Protein AF-A0A6P1RDS0-F1 (afdb_monomer)

Foldseek 3Di:
DDDDDDDDDDDDPPPVVVVVVVVVVVVVCVVDPDPLVLLVVLLVVLCCLFDDVPDDNPPQDDLLNLLCQLQVVLPHDPVLSVQEAEDDDDDLAQAQFPLLSLQQSLLSLLLSLQQVLCCVAPVDGWHKYFYSNLSVCQLAFLQLKDFVNHRDDDDDQQQAAWEAALVRWIKGFRCSDPLQLVLLCVLLVFDSHNVSSNVSRSHDDQVVSCVSSQVSVHAMATFDALSRLSSDQLVSFLVPDDQKDKDFQWFFAADAQDDDDFSAFLAEEEFAEADFQRLLLLLSSLLRHYAYEYEDAPPDDHDVSNLQFSLFSYHFAYAHLVDPVSLVLVLVQLQRHQEYEYEAFPCPVVVSQDDLNSSCVSHPLHEYEYEYARWCDDPCSRTDHALQNLCRRNRNQVVRCVLVVHDGGDDDPGSSLSNSSSSSRNSSSSSSSVCCNPPNGYMYMYHHSNSSVVVSVSSRTDRCSSVNDRDDNVNCQVPFWDWDQAQSHIMITGDSRIQIRRRGGDGPHHRHPHRPDPSDTDDRD

pLDDT: mean 89.24, std 18.58, range [24.59, 98.94]

Radius of gyration: 24.15 Å; Cα contacts (8 Å, |Δi|>4): 1094; chains: 1; bounding box: 81×71×61 Å

Mean predicted aligned error: 7.4 Å

Secondary structure (DSSP, 8-state):
------------TTHHHHHHHHHHHHHHHHH----HHHHHHHHHHHHHHH---SS-PPPPPPHHHHHHHHHHHTT--GGGGGGEEEE--S-SSS-SB-HHHHHHHHHHHHHHHHHHHHHHHHS----EEEEHHHHHHHTTHHHH-EETTBPPPP---TT-EEEE-TTS-EEEE--SSHHHHHHHHHHHTS-S-HHHHHHHHTTS-HHHHHHHHHHTT--EEE---HHHHHTSHHHHHHHTS-SSEEEEEE--PPPPPPS-SSTTTT-EEEE---TTHHHHHHHHHHHTT-EEEEEE-TTS---HHHHHHH-TTEEEEE--TTSHHHHHHHHHHHTT-SEEEE-SPTTTTGGGT--HHHHHHHSTTPEEEEEESS-SSSTTTT----HHHHHHHTTHHHHHHHHTT-SS----SS-HHHHHHHHHHHHHHHHHHHHHHHH-SEEEEEEEHHHHHHHHHHT-B-TTGGGSPP--HHHHHHHTEEEEEEBTEEEEEEPPSEEESSS----SS----TT-S-SSPPPP-

Nearest PDB structures (foldseek):
  5yiy-assembly1_B  TM=8.674E-01  e=2.276E-13  Mycobacterium tuberculosis H37Rv
  5yit-assembly3_E-2  TM=8.617E-01  e=8.131E-13  Mycobacterium tuberculosis H37Rv
  1pt8-assembly1_B  TM=8.629E-01  e=3.625E-12  unclassified
  4ed9-assembly1_A-2  TM=7.472E-01  e=1.633E-13  Brucella suis 1330
  4hl6-assembly3_E  TM=7.281E-01  e=6.165E-13  Escherichia coli K-12

Solvent-accessible surface area (backbone atoms only — not comparable to full-atom values): 27477 Å² total; per-residue (Å²): 134,91,85,89,87,84,91,84,86,89,89,73,84,71,55,63,62,52,52,53,50,52,50,49,52,57,53,49,57,67,74,58,75,70,59,66,66,57,40,51,47,52,42,50,51,59,44,49,74,74,54,62,93,69,92,62,78,76,76,74,70,48,64,65,57,51,31,50,53,58,38,45,68,70,71,45,66,73,77,64,55,80,38,54,48,79,41,78,68,86,75,60,42,40,29,45,51,54,60,34,52,46,32,26,28,25,42,41,43,26,40,45,39,40,38,50,40,32,26,75,71,71,69,48,80,54,41,32,35,27,42,26,64,49,20,41,46,48,42,41,30,80,79,60,30,22,52,69,86,34,68,66,78,89,81,69,36,77,56,41,45,78,40,59,21,50,71,79,40,40,32,37,38,55,22,75,45,67,70,25,34,51,23,42,26,61,72,57,71,41,62,85,39,52,67,50,47,41,62,42,32,46,77,30,47,37,65,61,45,29,53,52,23,43,76,58,61,15,46,48,23,35,56,24,47,44,70,62,28,45,70,34,68,41,42,43,39,41,70,77,50,65,70,57,44,81,42,81,64,39,79,31,70,51,49,76,81,61,64,62,91,36,51,32,21,48,37,30,31,43,32,52,35,63,72,53,21,46,29,43,14,48,24,54,42,9,27,37,38,20,51,25,40,38,46,40,44,82,85,56,87,78,62,66,62,47,47,51,71,36,22,38,19,33,45,25,15,58,45,46,63,90,42,70,66,27,40,50,51,51,56,58,56,48,52,71,37,45,33,41,36,36,49,61,52,70,59,60,48,37,78,68,65,55,29,71,57,46,44,25,69,66,19,60,40,23,31,33,39,40,39,38,36,46,28,91,42,47,91,42,28,67,45,84,64,49,46,74,39,46,36,24,32,56,9,50,12,41,53,39,8,56,75,69,75,46,94,57,74,28,80,68,85,42,56,47,34,26,41,32,40,4,26,46,48,34,20,42,50,45,48,45,46,54,46,19,41,74,74,16,22,7,30,40,29,41,39,19,34,42,40,40,43,54,51,51,58,72,64,40,68,39,88,71,17,59,75,37,66,68,77,52,60,67,69,43,55,78,75,41,49,44,78,45,70,34,72,87,43,46,35,34,36,54,48,84,41,45,44,34,76,78,60,56,61,47,68,87,35,47,21,51,55,85,48,76,36,74,89,66,80,75,80,77,93

Structure (mmCIF, N/CA/C/O backbone):
data_AF-A0A6P1RDS0-F1
#
_entry.id   AF-A0A6P1RDS0-F1
#
loop_
_atom_site.group_PDB
_atom_site.id
_atom_site.type_symbol
_atom_site.label_atom_id
_atom_site.label_alt_id
_atom_site.label_comp_id
_atom_site.label_asym_id
_atom_site.label_entity_id
_atom_site.label_seq_id
_atom_site.pdbx_PDB_ins_code
_atom_site.Cartn_x
_atom_site.Cartn_y
_atom_site.Cartn_z
_atom_site.occupancy
_atom_site.B_iso_or_equiv
_atom_site.auth_seq_id
_atom_site.auth_comp_id
_atom_site.auth_asym_id
_atom_site.auth_atom_id
_atom_site.pdbx_PDB_model_num
ATOM 1 N N . MET A 1 1 ? 56.826 -44.891 -23.704 1.00 29.22 1 MET A N 1
ATOM 2 C CA . MET A 1 1 ? 56.313 -45.509 -24.946 1.00 29.22 1 MET A CA 1
ATOM 3 C C . MET A 1 1 ? 54.809 -45.711 -24.794 1.00 29.22 1 MET A C 1
ATOM 5 O O . MET A 1 1 ? 54.441 -46.373 -23.837 1.00 29.22 1 MET A O 1
ATOM 9 N N . ALA A 1 2 ? 54.023 -45.146 -25.728 1.00 27.31 2 ALA A N 1
ATOM 10 C CA . ALA A 1 2 ? 52.585 -45.358 -26.018 1.00 27.31 2 ALA A CA 1
ATOM 11 C C . ALA A 1 2 ? 51.537 -44.971 -24.941 1.00 27.31 2 ALA A C 1
ATOM 13 O O . ALA A 1 2 ? 51.786 -45.144 -23.760 1.00 27.31 2 ALA A O 1
ATOM 14 N N . ALA A 1 3 ? 50.310 -44.518 -25.233 1.00 24.89 3 ALA A N 1
ATOM 15 C CA . ALA A 1 3 ? 49.641 -43.890 -26.386 1.00 24.89 3 ALA A CA 1
ATOM 16 C C . ALA A 1 3 ? 48.224 -43.453 -25.912 1.00 24.89 3 ALA A C 1
ATOM 18 O O . ALA A 1 3 ? 47.730 -43.919 -24.889 1.00 24.89 3 ALA A O 1
ATOM 19 N N . VAL A 1 4 ? 47.599 -42.546 -26.662 1.00 28.17 4 VAL A N 1
ATOM 20 C CA . VAL A 1 4 ? 46.287 -41.884 -26.475 1.00 28.17 4 VAL A CA 1
ATOM 21 C C . VAL A 1 4 ? 45.112 -42.760 -26.967 1.00 28.17 4 VAL A C 1
ATOM 23 O O . VAL A 1 4 ? 45.299 -43.414 -27.986 1.00 28.17 4 VAL A O 1
ATOM 26 N N . ALA A 1 5 ? 43.912 -42.700 -26.341 1.00 25.41 5 ALA A N 1
ATOM 27 C CA . ALA A 1 5 ? 42.588 -42.649 -27.023 1.00 25.41 5 ALA A CA 1
ATOM 28 C C . ALA A 1 5 ? 41.342 -42.519 -26.088 1.00 25.41 5 ALA A C 1
ATOM 30 O O . ALA A 1 5 ? 41.081 -43.342 -25.219 1.00 25.41 5 ALA A O 1
ATOM 31 N N . MET A 1 6 ? 40.591 -41.444 -26.363 1.00 24.70 6 MET A N 1
ATOM 32 C CA . MET A 1 6 ? 39.169 -41.047 -26.215 1.00 24.70 6 MET A CA 1
ATOM 33 C C . MET A 1 6 ? 38.005 -42.033 -25.868 1.00 24.70 6 MET A C 1
ATOM 35 O O . MET A 1 6 ? 37.802 -43.028 -26.546 1.00 24.70 6 MET A O 1
ATOM 39 N N . ASN A 1 7 ? 37.145 -41.567 -24.932 1.00 24.59 7 ASN A N 1
ATOM 40 C CA . ASN A 1 7 ? 35.679 -41.268 -24.994 1.00 24.59 7 ASN A CA 1
ATOM 41 C C . ASN A 1 7 ? 34.588 -42.357 -25.259 1.00 24.59 7 ASN A C 1
ATOM 43 O O . ASN A 1 7 ? 34.617 -42.984 -26.306 1.00 24.59 7 ASN A O 1
ATOM 47 N N . THR A 1 8 ? 33.549 -42.458 -24.386 1.00 26.89 8 THR A N 1
ATOM 48 C CA . THR A 1 8 ? 32.110 -42.089 -24.635 1.00 26.89 8 THR A CA 1
ATOM 49 C C . THR A 1 8 ? 31.145 -42.348 -23.437 1.00 26.89 8 THR A C 1
ATOM 51 O O . THR A 1 8 ? 31.032 -43.476 -22.976 1.00 26.89 8 THR A O 1
ATOM 54 N N . ALA A 1 9 ? 30.403 -41.287 -23.047 1.00 26.52 9 ALA A N 1
ATOM 55 C CA . ALA A 1 9 ? 29.021 -41.135 -22.502 1.00 26.52 9 ALA A CA 1
ATOM 56 C C . ALA A 1 9 ? 28.502 -41.848 -21.212 1.00 26.52 9 ALA A C 1
ATOM 58 O O . ALA A 1 9 ? 28.672 -43.047 -21.021 1.00 26.52 9 ALA A O 1
ATOM 59 N N . PRO A 1 10 ? 27.687 -41.124 -20.397 1.00 27.28 10 PRO A N 1
ATOM 60 C CA . PRO A 1 10 ? 26.240 -41.387 -20.438 1.00 27.28 10 PRO A CA 1
ATOM 61 C C . PRO A 1 10 ? 25.368 -40.113 -20.462 1.00 27.28 10 PRO A C 1
ATOM 63 O O . PRO A 1 10 ? 25.464 -39.242 -19.599 1.00 27.28 10 PRO A O 1
ATOM 66 N N . ALA A 1 11 ? 24.434 -40.053 -21.414 1.00 34.28 11 ALA A N 1
ATOM 67 C CA . ALA A 1 11 ? 23.405 -39.021 -21.533 1.00 34.28 11 ALA A CA 1
ATOM 68 C C . ALA A 1 11 ? 22.013 -39.672 -21.564 1.00 34.28 11 ALA A C 1
ATOM 70 O O . ALA A 1 11 ? 21.509 -39.953 -22.641 1.00 34.28 11 ALA A O 1
ATOM 71 N N . VAL A 1 12 ? 21.387 -39.945 -20.406 1.00 32.25 12 VAL A N 1
ATOM 72 C CA . VAL A 1 12 ? 19.961 -40.376 -20.361 1.00 32.25 12 VAL A CA 1
ATOM 73 C C . VAL A 1 12 ? 19.166 -39.852 -19.143 1.00 32.25 12 VAL A C 1
ATOM 75 O O . VAL A 1 12 ? 17.943 -39.933 -19.131 1.00 32.25 12 VAL A O 1
ATOM 78 N N . ARG A 1 13 ? 19.766 -39.218 -18.123 1.00 34.84 13 ARG A N 1
ATOM 79 C CA . ARG A 1 13 ? 19.000 -38.801 -16.918 1.00 34.84 13 ARG A CA 1
ATOM 80 C C . ARG A 1 13 ? 18.294 -37.434 -16.988 1.00 34.84 13 ARG A C 1
ATOM 82 O O . ARG A 1 13 ? 17.488 -37.143 -16.114 1.00 34.84 13 ARG A O 1
ATOM 89 N N . GLY A 1 14 ? 18.521 -36.625 -18.027 1.00 32.41 14 GLY A N 1
ATOM 90 C CA . GLY A 1 14 ? 17.884 -35.302 -18.182 1.00 32.41 14 GLY A CA 1
ATOM 91 C C . GLY A 1 14 ? 16.494 -35.302 -18.841 1.00 32.41 14 GLY A C 1
ATOM 92 O O . GLY A 1 14 ? 15.766 -34.321 -18.734 1.00 32.41 14 GLY A O 1
ATOM 93 N N . SER A 1 15 ? 16.100 -36.391 -19.511 1.00 37.31 15 SER A N 1
ATOM 94 C CA . SER A 1 15 ? 14.907 -36.399 -20.378 1.00 37.31 15 SER A CA 1
ATOM 95 C C . SER A 1 15 ? 13.593 -36.658 -19.622 1.00 37.31 15 SER A C 1
ATOM 97 O O . SER A 1 15 ? 12.582 -36.025 -19.914 1.00 37.31 15 SER A O 1
ATOM 99 N N . MET A 1 16 ? 13.593 -37.501 -18.582 1.00 33.91 16 MET A N 1
ATOM 100 C CA . MET A 1 16 ? 12.356 -37.824 -17.847 1.00 33.91 16 MET A CA 1
ATOM 101 C C . MET A 1 16 ? 11.816 -36.657 -17.004 1.00 33.91 16 MET A C 1
ATOM 103 O O . MET A 1 16 ? 10.602 -36.495 -16.906 1.00 33.91 16 MET A O 1
ATOM 107 N N . ALA A 1 17 ? 12.688 -35.802 -16.454 1.00 40.38 17 ALA A N 1
ATOM 108 C CA . ALA A 1 17 ? 12.267 -34.609 -15.712 1.00 40.38 17 ALA A CA 1
ATOM 109 C C . ALA A 1 17 ? 11.650 -33.542 -16.637 1.00 40.38 17 ALA A C 1
ATOM 111 O O . ALA A 1 17 ? 10.649 -32.923 -16.283 1.00 40.38 17 ALA A O 1
ATOM 112 N N . ALA A 1 18 ? 12.188 -33.383 -17.852 1.00 35.09 18 ALA A N 1
ATOM 113 C CA . ALA A 1 18 ? 11.645 -32.476 -18.863 1.00 35.09 18 ALA A CA 1
ATOM 114 C C . ALA A 1 18 ? 10.289 -32.957 -19.413 1.00 35.09 18 ALA A C 1
ATOM 116 O O . ALA A 1 18 ? 9.382 -32.152 -19.616 1.00 35.09 18 ALA A O 1
ATOM 117 N N . ILE A 1 19 ? 10.113 -34.272 -19.592 1.00 38.56 19 ILE A N 1
ATOM 118 C CA . ILE A 1 19 ? 8.848 -34.868 -20.055 1.00 38.56 19 ILE A CA 1
ATOM 119 C C . ILE A 1 19 ? 7.766 -34.790 -18.966 1.00 38.56 19 ILE A C 1
ATOM 121 O O . ILE A 1 19 ? 6.620 -34.453 -19.265 1.00 38.56 19 ILE A O 1
ATOM 125 N N . ALA A 1 20 ? 8.119 -35.016 -17.695 1.00 37.34 20 ALA A N 1
ATOM 126 C CA . ALA A 1 20 ? 7.196 -34.833 -16.573 1.00 37.34 20 ALA A CA 1
ATOM 127 C C . ALA A 1 20 ? 6.763 -33.361 -16.414 1.00 37.34 20 ALA A C 1
ATOM 129 O O . ALA A 1 20 ? 5.595 -33.088 -16.139 1.00 37.34 20 ALA A O 1
ATOM 130 N N . PHE A 1 21 ? 7.672 -32.412 -16.666 1.00 40.91 21 PHE A N 1
ATOM 131 C CA . PHE A 1 21 ? 7.398 -30.973 -16.630 1.00 40.91 21 PHE A CA 1
ATOM 132 C C . PHE A 1 21 ? 6.507 -30.506 -17.796 1.00 40.91 21 PHE A C 1
ATOM 134 O O . PHE A 1 21 ? 5.537 -29.784 -17.578 1.00 40.91 21 PHE A O 1
ATOM 141 N N . LEU A 1 22 ? 6.751 -30.987 -19.021 1.00 33.06 22 LEU A N 1
ATOM 142 C CA . LEU A 1 22 ? 5.896 -30.712 -20.186 1.00 33.06 22 LEU A CA 1
ATOM 143 C C . LEU A 1 22 ? 4.495 -31.325 -20.039 1.00 33.06 22 LEU A C 1
ATOM 145 O O . LEU A 1 22 ? 3.503 -30.687 -20.387 1.00 33.06 22 LEU A O 1
ATOM 149 N N . SER A 1 23 ? 4.395 -32.524 -19.458 1.00 28.67 23 SER A N 1
ATOM 150 C CA . SER A 1 23 ? 3.110 -33.164 -19.156 1.00 28.67 23 SER A CA 1
ATOM 151 C C . SER A 1 23 ? 2.331 -32.402 -18.074 1.00 28.67 23 SER A C 1
ATOM 153 O O . SER A 1 23 ? 1.120 -32.212 -18.198 1.00 28.67 23 SER A O 1
ATOM 155 N N . ALA A 1 24 ? 3.015 -31.858 -17.058 1.00 35.81 24 ALA A N 1
ATOM 156 C CA . ALA A 1 24 ? 2.405 -30.989 -16.051 1.00 35.81 24 ALA A CA 1
ATOM 157 C C . ALA A 1 24 ? 1.914 -29.654 -16.644 1.00 35.81 24 ALA A C 1
ATOM 159 O O . ALA A 1 24 ? 0.808 -29.227 -16.320 1.00 35.81 24 ALA A O 1
ATOM 160 N N . ILE A 1 25 ? 2.662 -29.044 -17.575 1.00 35.84 25 ILE A N 1
ATOM 161 C CA . ILE A 1 25 ? 2.242 -27.836 -18.311 1.00 35.84 25 ILE A CA 1
ATOM 162 C C . ILE A 1 25 ? 1.009 -28.118 -19.181 1.00 35.84 25 ILE A C 1
ATOM 164 O O . ILE A 1 25 ? 0.045 -27.354 -19.146 1.00 35.84 25 ILE A O 1
ATOM 168 N N . MET A 1 26 ? 0.985 -29.235 -19.917 1.00 28.61 26 MET A N 1
ATOM 169 C CA . MET A 1 26 ? -0.166 -29.608 -20.752 1.00 28.61 26 MET A CA 1
ATOM 170 C C . MET A 1 26 ? -1.404 -29.981 -19.921 1.00 28.61 26 MET A C 1
ATOM 172 O O . MET A 1 26 ? -2.530 -29.678 -20.314 1.00 28.61 26 MET A O 1
ATOM 176 N N . THR A 1 27 ? -1.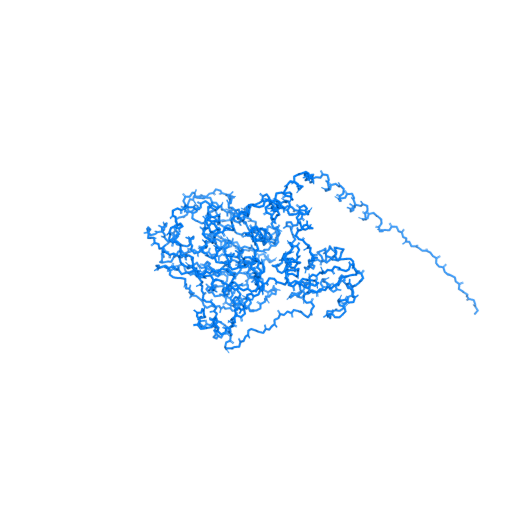217 -30.595 -18.749 1.00 30.31 27 THR A N 1
ATOM 177 C CA . THR A 1 27 ? -2.320 -30.953 -17.840 1.00 30.31 27 THR A CA 1
ATOM 178 C C . THR A 1 27 ? -2.848 -29.731 -17.075 1.00 30.31 27 THR A C 1
ATOM 180 O O . THR A 1 27 ? -4.052 -29.625 -16.846 1.00 30.31 27 THR A O 1
ATOM 183 N N . TRP A 1 28 ? -1.982 -28.766 -16.743 1.00 31.27 28 TRP A N 1
ATOM 184 C CA . TRP A 1 28 ? -2.364 -27.472 -16.162 1.00 31.27 28 TRP A CA 1
ATOM 185 C C . TRP A 1 28 ? -3.098 -26.583 -17.179 1.00 31.27 28 TRP A C 1
ATOM 187 O O . TRP A 1 28 ? -4.159 -26.046 -16.865 1.00 31.27 28 TRP A O 1
ATOM 197 N N . SER A 1 29 ? -2.629 -26.546 -18.432 1.00 29.67 29 SER A N 1
ATOM 198 C CA . SER A 1 29 ? -3.303 -25.870 -19.553 1.00 29.67 29 SER A CA 1
ATOM 199 C C . SER A 1 29 ? -4.724 -26.400 -19.813 1.00 29.67 29 SER A C 1
ATOM 201 O O . SER A 1 29 ? -5.590 -25.638 -20.235 1.00 29.67 29 SER A O 1
ATOM 203 N N . ARG A 1 30 ? -5.010 -27.673 -19.495 1.00 30.30 30 ARG A N 1
ATOM 204 C CA . ARG A 1 30 ? -6.369 -28.244 -19.582 1.00 30.30 30 ARG A CA 1
ATOM 205 C C . ARG A 1 30 ? -7.264 -27.947 -18.373 1.00 30.30 30 ARG A C 1
ATOM 207 O O . ARG A 1 30 ? -8.478 -28.013 -18.520 1.00 30.30 30 ARG A O 1
ATOM 214 N N . LYS A 1 31 ? -6.709 -27.637 -17.193 1.00 31.23 31 LYS A N 1
ATOM 215 C CA . LYS A 1 31 ? -7.487 -27.367 -15.962 1.00 31.23 31 LYS A CA 1
ATOM 216 C C . LYS A 1 31 ? -7.832 -25.891 -15.746 1.00 31.23 31 LYS A C 1
ATOM 218 O O . LYS A 1 31 ? -8.730 -25.602 -14.964 1.00 31.23 31 LYS A O 1
ATOM 223 N N . VAL A 1 32 ? -7.177 -24.976 -16.458 1.00 39.25 32 VAL A N 1
ATOM 224 C CA . VAL A 1 32 ? -7.526 -23.549 -16.499 1.00 39.25 32 VAL A CA 1
ATOM 225 C C . VAL A 1 32 ? -7.789 -23.164 -17.954 1.00 39.25 32 VAL A C 1
ATOM 227 O O . VAL A 1 32 ? -7.003 -22.466 -18.585 1.00 39.25 32 VAL A O 1
ATOM 230 N N . GLN A 1 33 ? -8.893 -23.652 -18.524 1.00 34.78 33 GLN A N 1
ATOM 231 C CA . GLN A 1 33 ? -9.407 -23.085 -19.771 1.00 34.78 33 GLN A CA 1
ATOM 232 C C . GLN A 1 33 ? -9.996 -21.706 -19.451 1.00 34.78 33 GLN A C 1
ATOM 234 O O . GLN A 1 33 ? -11.167 -21.572 -19.107 1.00 34.78 33 GLN A O 1
ATOM 239 N N . HIS A 1 34 ? -9.155 -20.673 -19.481 1.00 53.47 34 HIS A N 1
ATOM 240 C CA . HIS A 1 34 ? -9.631 -19.300 -19.599 1.00 53.47 34 HIS A CA 1
ATOM 241 C C . HIS A 1 34 ? -10.074 -19.064 -21.038 1.00 53.47 34 HIS A C 1
ATOM 243 O O . HIS A 1 34 ? -9.354 -19.395 -21.976 1.00 53.47 34 HIS A O 1
ATOM 249 N N . ASP A 1 35 ? -11.278 -18.522 -21.176 1.00 59.88 35 ASP A N 1
ATOM 250 C CA . ASP A 1 35 ? -11.927 -18.213 -22.443 1.00 59.88 35 ASP A CA 1
ATOM 251 C C . ASP A 1 35 ? -11.142 -17.103 -23.179 1.00 59.88 35 ASP A C 1
ATOM 253 O O . ASP A 1 35 ? -11.138 -15.950 -22.726 1.00 59.88 35 ASP A O 1
ATOM 257 N N . PRO A 1 36 ? -10.450 -17.420 -24.291 1.00 56.78 36 PRO A N 1
ATOM 258 C CA . PRO A 1 36 ? -9.664 -16.444 -25.040 1.00 56.78 36 PRO A CA 1
ATOM 259 C C . PRO A 1 36 ? -10.521 -15.292 -25.578 1.00 56.78 36 PRO A C 1
ATOM 261 O O . PRO A 1 36 ? -10.024 -14.172 -25.713 1.00 56.78 36 PRO A O 1
ATOM 264 N N . GLU A 1 37 ? -11.812 -15.530 -25.837 1.00 58.88 37 GLU A N 1
ATOM 265 C CA . GLU A 1 37 ? -12.736 -14.489 -26.285 1.00 58.88 37 GLU A CA 1
ATOM 266 C C . GLU A 1 37 ? -13.065 -13.505 -25.161 1.00 58.88 37 GLU A C 1
ATOM 268 O O . GLU A 1 37 ? -13.165 -12.304 -25.418 1.00 58.88 37 GLU A O 1
ATOM 273 N N . LYS A 1 38 ? -13.138 -13.966 -23.903 1.00 60.53 38 LYS A N 1
ATOM 274 C CA . LYS A 1 38 ? -13.296 -13.074 -22.740 1.00 60.53 38 LYS A CA 1
ATOM 275 C C . LYS A 1 38 ? -12.073 -12.194 -22.522 1.00 60.53 38 LYS A C 1
ATOM 277 O O . LYS A 1 38 ? -12.234 -10.990 -22.338 1.00 60.53 38 LYS A O 1
ATOM 282 N N . CYS A 1 39 ? -10.863 -12.750 -22.615 1.00 58.00 39 CYS A N 1
ATOM 283 C CA . CYS A 1 39 ? -9.639 -11.941 -22.580 1.00 58.00 39 CYS A CA 1
ATOM 284 C C . CYS A 1 39 ? -9.626 -10.894 -23.705 1.00 58.00 39 CYS A C 1
ATOM 286 O O . CYS A 1 39 ? -9.349 -9.720 -23.464 1.00 58.00 39 CYS A O 1
ATOM 288 N N . ALA A 1 40 ? -10.003 -11.288 -24.926 1.00 60.66 40 ALA A N 1
ATOM 289 C CA . ALA A 1 40 ? -10.114 -10.363 -26.049 1.00 60.66 40 ALA A CA 1
ATOM 290 C C . ALA A 1 40 ? -11.209 -9.295 -25.842 1.00 60.66 40 ALA A C 1
ATOM 292 O O . ALA A 1 40 ? -11.052 -8.164 -26.301 1.00 60.66 40 ALA A O 1
ATOM 293 N N . ALA A 1 41 ? -12.305 -9.613 -25.148 1.00 60.25 41 ALA A N 1
ATOM 294 C CA . ALA A 1 41 ? -13.373 -8.669 -24.822 1.00 60.25 41 ALA A CA 1
ATOM 295 C C . ALA A 1 41 ? -12.946 -7.644 -23.757 1.00 60.2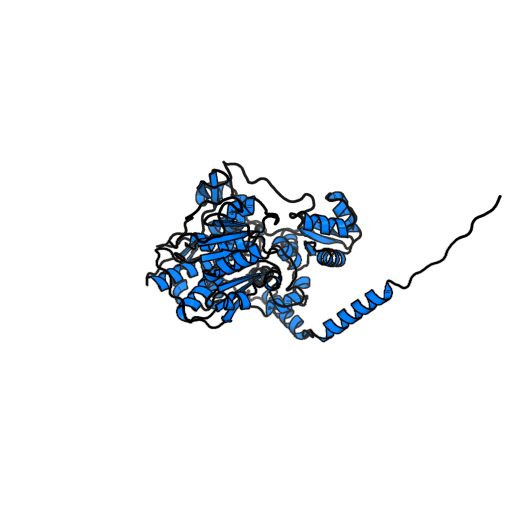5 41 ALA A C 1
ATOM 297 O O . ALA A 1 41 ? -13.203 -6.453 -23.938 1.00 60.25 41 ALA A O 1
ATOM 298 N N . VAL A 1 42 ? -12.246 -8.078 -22.701 1.00 59.75 42 VAL A N 1
ATOM 299 C CA . VAL A 1 42 ? -11.618 -7.186 -21.708 1.00 59.75 42 VAL A CA 1
ATOM 300 C C . VAL A 1 42 ? -10.613 -6.264 -22.396 1.00 59.75 42 VAL A C 1
ATOM 302 O O . VAL A 1 42 ? -10.701 -5.047 -22.251 1.00 59.75 42 VAL A O 1
ATOM 305 N N . PHE A 1 43 ? -9.747 -6.824 -23.246 1.00 57.22 43 PHE A N 1
ATOM 306 C CA . PHE A 1 43 ? -8.785 -6.063 -24.041 1.00 57.22 43 PHE A CA 1
ATOM 307 C C . PHE A 1 43 ? -9.466 -5.020 -24.943 1.00 57.22 43 PHE A C 1
ATOM 309 O O . PHE A 1 43 ? -9.039 -3.869 -25.005 1.00 57.22 43 PHE A O 1
ATOM 316 N N . ARG A 1 44 ? -10.565 -5.380 -25.622 1.00 58.44 44 ARG A N 1
ATOM 317 C CA . ARG A 1 44 ? -11.352 -4.428 -26.426 1.00 58.44 44 ARG A CA 1
ATOM 318 C C . ARG A 1 44 ? -11.971 -3.335 -25.559 1.00 58.44 44 ARG A C 1
ATOM 320 O O . ARG A 1 44 ? -11.932 -2.184 -25.976 1.00 58.44 44 ARG A O 1
ATOM 327 N N . LYS A 1 45 ? -12.501 -3.664 -24.378 1.00 57.59 45 LYS A N 1
ATOM 328 C CA . LYS A 1 45 ? -13.117 -2.699 -23.454 1.00 57.59 45 LYS A CA 1
ATOM 329 C C . LYS A 1 45 ? -12.096 -1.681 -22.939 1.00 57.59 45 LYS A C 1
ATOM 331 O O . LYS A 1 45 ? -12.334 -0.482 -23.089 1.00 57.59 45 LYS A O 1
ATOM 336 N N . ASP A 1 46 ? -10.948 -2.148 -22.446 1.00 53.41 46 ASP A N 1
ATOM 337 C CA . ASP A 1 46 ? -9.852 -1.291 -21.970 1.00 53.41 46 ASP A CA 1
ATOM 338 C C . ASP A 1 46 ? -9.292 -0.431 -23.126 1.00 53.41 46 ASP A C 1
ATOM 340 O O . ASP A 1 46 ? -9.039 0.764 -22.962 1.00 53.41 46 ASP A O 1
ATOM 344 N N . ARG A 1 47 ? -9.217 -0.975 -24.352 1.00 49.81 47 ARG A N 1
ATOM 345 C CA . ARG A 1 47 ? -8.816 -0.210 -25.546 1.00 49.81 47 ARG A CA 1
ATOM 346 C C . ARG A 1 47 ? -9.867 0.809 -25.995 1.00 49.81 47 ARG A C 1
ATOM 348 O O . ARG A 1 47 ? -9.482 1.881 -26.432 1.00 49.81 47 ARG A O 1
ATOM 355 N N . THR A 1 48 ? -11.167 0.524 -25.900 1.00 44.12 48 THR A N 1
ATOM 356 C CA . THR A 1 48 ? -12.232 1.486 -26.259 1.00 44.12 48 THR A CA 1
ATOM 357 C C . THR A 1 48 ? -12.391 2.619 -25.249 1.00 44.12 48 THR A C 1
ATOM 359 O O . THR A 1 48 ? -12.779 3.714 -25.645 1.00 44.12 48 THR A O 1
ATOM 362 N N . GLN A 1 49 ? -12.072 2.384 -23.969 1.00 47.50 49 GLN A N 1
ATOM 363 C CA . GLN A 1 49 ? -12.003 3.449 -22.963 1.00 47.50 49 GLN A CA 1
ATOM 364 C C . GLN A 1 49 ? -10.779 4.352 -23.182 1.00 47.50 49 GLN A C 1
ATOM 366 O O . GLN A 1 49 ? -10.888 5.559 -23.001 1.00 47.50 49 GLN A O 1
ATOM 371 N N . ASN A 1 50 ? -9.654 3.788 -23.644 1.00 41.91 50 ASN A N 1
ATOM 372 C CA . ASN A 1 50 ? -8.400 4.526 -23.843 1.00 41.91 50 ASN A CA 1
ATOM 373 C C . ASN A 1 50 ? -8.202 5.111 -25.257 1.00 41.91 50 ASN A C 1
ATOM 375 O O . ASN A 1 50 ? -7.470 6.079 -25.414 1.00 41.91 50 ASN A O 1
ATOM 379 N N . ASN A 1 51 ? -8.844 4.553 -26.287 1.00 38.84 51 ASN A N 1
ATOM 380 C CA . ASN A 1 51 ? -8.806 5.027 -27.673 1.00 38.84 51 ASN A CA 1
ATOM 381 C C . ASN A 1 51 ? -10.241 5.199 -28.180 1.00 38.84 51 ASN A C 1
ATOM 383 O O . ASN A 1 51 ? -10.774 4.309 -28.847 1.00 38.84 51 ASN A O 1
ATOM 387 N N . ASN A 1 52 ? -10.862 6.347 -27.904 1.00 33.03 52 ASN A N 1
ATOM 388 C CA . ASN A 1 52 ? -12.060 6.766 -28.625 1.00 33.03 52 ASN A CA 1
ATOM 389 C C . ASN A 1 52 ? -11.660 7.630 -29.843 1.00 33.03 52 ASN A C 1
ATOM 391 O O . ASN A 1 52 ? -11.519 8.842 -29.704 1.00 33.03 52 ASN A O 1
ATOM 395 N N . PRO A 1 53 ? -11.498 7.062 -31.057 1.00 35.06 53 PRO A N 1
ATOM 396 C CA . PRO A 1 53 ? -11.192 7.829 -32.268 1.00 35.06 53 PRO A CA 1
ATOM 397 C C . PRO A 1 53 ? -12.390 8.645 -32.791 1.00 35.06 53 PRO A C 1
ATOM 399 O O . PRO A 1 53 ? -12.282 9.296 -33.827 1.00 35.06 53 PRO A O 1
ATOM 402 N N . LYS A 1 54 ? -13.546 8.618 -32.106 1.00 33.09 54 LYS A N 1
ATOM 403 C CA . LYS A 1 54 ? -14.734 9.417 -32.430 1.00 33.09 54 LYS A CA 1
ATOM 404 C C . LYS A 1 54 ? -15.066 10.389 -31.295 1.00 33.09 54 LYS A C 1
ATOM 406 O O . LYS A 1 54 ? -15.983 10.134 -30.525 1.00 33.09 54 LYS A O 1
ATOM 411 N N . GLY A 1 55 ? -14.333 11.502 -31.220 1.00 32.53 55 GLY A N 1
ATOM 412 C CA . GLY A 1 55 ? -14.830 12.858 -30.904 1.00 32.53 55 GLY A CA 1
ATOM 413 C C . GLY A 1 55 ? -15.794 13.100 -29.728 1.00 32.53 55 GLY A C 1
ATOM 414 O O . GLY A 1 55 ? -16.449 14.137 -29.700 1.00 32.53 55 GLY A O 1
ATOM 415 N N . ARG A 1 56 ? -15.918 12.187 -28.767 1.00 34.22 56 ARG A N 1
ATOM 416 C CA . ARG A 1 56 ? -16.488 12.443 -27.443 1.00 34.22 56 ARG A CA 1
ATOM 417 C C . ARG A 1 56 ? -15.485 11.904 -26.440 1.00 34.22 56 ARG A C 1
ATOM 419 O O . ARG A 1 56 ? -15.518 10.718 -26.114 1.00 34.22 56 ARG A O 1
ATOM 426 N N . GLU A 1 57 ? -14.558 12.754 -26.012 1.00 43.06 57 GLU A N 1
ATOM 427 C CA . GLU A 1 57 ? -13.822 12.518 -24.772 1.00 43.06 57 GLU A CA 1
ATOM 428 C C . GLU A 1 57 ? -14.861 12.206 -23.694 1.00 43.06 57 GLU A C 1
ATOM 430 O O . GLU A 1 57 ? -15.755 13.014 -23.428 1.00 43.06 57 GLU A O 1
ATOM 435 N N . ALA A 1 58 ? -14.810 11.007 -23.115 1.00 52.94 58 ALA A N 1
ATOM 436 C CA . ALA A 1 58 ? -15.459 10.828 -21.830 1.00 52.94 58 ALA A CA 1
ATOM 437 C C . ALA A 1 58 ? -14.772 11.828 -20.896 1.00 52.94 58 ALA A C 1
ATOM 439 O O . ALA A 1 58 ? -13.550 11.782 -20.762 1.00 52.94 58 ALA A O 1
ATOM 440 N N . ALA A 1 59 ? -15.529 12.777 -20.342 1.00 68.00 59 ALA A N 1
ATOM 441 C CA . ALA A 1 59 ? -14.968 13.791 -19.461 1.00 68.00 59 ALA A CA 1
ATOM 442 C C . ALA A 1 59 ? -14.147 13.100 -18.360 1.00 68.00 59 ALA A C 1
ATOM 444 O O . ALA A 1 59 ? -14.634 12.155 -17.732 1.00 68.00 59 ALA A O 1
ATOM 445 N N . MET A 1 60 ? -12.897 13.535 -18.166 1.00 85.19 60 MET A N 1
ATOM 446 C CA . MET A 1 60 ? -12.045 12.993 -17.109 1.00 85.19 60 MET A CA 1
ATOM 447 C C . MET A 1 60 ? -12.765 13.112 -15.767 1.00 85.19 60 MET A C 1
ATOM 449 O O . MET A 1 60 ? -13.279 14.175 -15.424 1.00 85.19 60 MET A O 1
ATOM 453 N N . GLN A 1 61 ? -12.788 12.020 -15.005 1.00 92.12 61 GLN A N 1
ATOM 454 C CA . GLN A 1 61 ? -13.460 11.996 -13.709 1.00 92.12 61 GLN A CA 1
ATOM 455 C C . GLN A 1 61 ? -12.851 13.043 -12.773 1.00 92.12 61 GLN A C 1
ATOM 457 O O . GLN A 1 61 ? -11.622 13.126 -12.650 1.00 92.12 61 GLN A O 1
ATOM 462 N N . SER A 1 62 ? -13.691 13.816 -12.089 1.00 96.50 62 SER A N 1
ATOM 463 C CA . SER A 1 62 ? -13.219 14.739 -11.059 1.00 96.50 62 SER A CA 1
ATOM 464 C C . SER A 1 62 ? -12.695 13.968 -9.836 1.00 96.50 62 SER A C 1
ATOM 466 O O . SER A 1 62 ? -13.060 12.803 -9.637 1.00 96.50 62 SER A O 1
ATOM 468 N N . PRO A 1 63 ? -11.877 14.587 -8.962 1.00 98.12 63 PRO A N 1
ATOM 469 C CA . PRO A 1 63 ? -11.503 13.973 -7.687 1.00 98.12 63 PRO A CA 1
ATOM 470 C C . PRO A 1 63 ? -12.713 13.512 -6.856 1.00 98.12 63 PRO A C 1
ATOM 472 O O . PRO A 1 63 ? -12.647 12.475 -6.197 1.00 98.12 63 PRO A O 1
ATOM 475 N N . ALA A 1 64 ? -13.832 14.242 -6.923 1.00 98.12 64 ALA A N 1
ATOM 476 C CA . ALA A 1 64 ? -15.069 13.884 -6.234 1.00 98.12 64 ALA A CA 1
ATOM 477 C C . ALA A 1 64 ? -15.711 12.611 -6.816 1.00 98.12 64 ALA A C 1
ATOM 479 O O . ALA A 1 64 ? -16.057 11.716 -6.048 1.00 98.12 64 ALA A O 1
ATOM 480 N N . ASP A 1 65 ? -15.788 12.482 -8.146 1.00 98.00 65 ASP A N 1
ATOM 481 C CA . ASP A 1 65 ? -16.329 11.281 -8.810 1.00 98.00 65 ASP A CA 1
ATOM 482 C C . ASP A 1 65 ? -15.486 10.037 -8.496 1.00 98.00 65 ASP A C 1
ATOM 484 O O . ASP A 1 65 ? -16.006 8.940 -8.277 1.00 98.00 65 ASP A O 1
ATOM 488 N N . ILE A 1 66 ? -14.160 10.206 -8.460 1.00 98.56 66 ILE A N 1
ATOM 489 C CA . ILE A 1 66 ? -13.216 9.133 -8.136 1.00 98.56 66 ILE A CA 1
ATOM 490 C C . ILE A 1 66 ? -13.397 8.692 -6.680 1.00 98.56 66 ILE A C 1
ATOM 492 O O . ILE A 1 66 ? -13.499 7.493 -6.410 1.00 98.56 66 ILE A O 1
ATOM 496 N N . LEU A 1 67 ? -13.473 9.647 -5.745 1.00 98.81 67 LEU A N 1
ATOM 497 C CA . LEU A 1 67 ? -13.732 9.361 -4.335 1.00 98.81 67 LEU A CA 1
ATOM 498 C C . LEU A 1 67 ? -15.087 8.670 -4.141 1.00 98.81 67 LEU A C 1
ATOM 500 O O . LEU A 1 67 ? -15.156 7.688 -3.403 1.00 98.81 67 LEU A O 1
ATOM 504 N N . GLU A 1 68 ? -16.143 9.131 -4.816 1.00 98.69 68 GLU A N 1
ATOM 505 C CA . GLU A 1 68 ? -17.456 8.483 -4.783 1.00 98.69 68 GLU A CA 1
ATOM 506 C C . GLU A 1 68 ? -17.364 7.021 -5.238 1.00 98.69 68 GLU A C 1
ATOM 508 O O . GLU A 1 68 ? -17.907 6.134 -4.574 1.00 98.69 68 GLU A O 1
ATOM 513 N N . GLY A 1 69 ? -16.638 6.750 -6.326 1.00 98.25 69 GLY A N 1
ATOM 514 C CA . GLY A 1 69 ? -16.402 5.394 -6.819 1.00 98.25 69 GLY A CA 1
ATOM 515 C C . GLY A 1 69 ? -15.707 4.498 -5.788 1.00 98.25 69 GLY A C 1
ATOM 516 O O . GLY A 1 69 ? -16.174 3.389 -5.525 1.00 98.25 69 GLY A O 1
ATOM 517 N N . ILE A 1 70 ? -14.634 4.984 -5.150 1.00 98.69 70 ILE A N 1
ATOM 518 C CA . ILE A 1 70 ? -13.943 4.247 -4.075 1.00 98.69 70 ILE A CA 1
ATOM 519 C C . ILE A 1 70 ? -14.904 3.994 -2.907 1.00 98.69 70 ILE A C 1
ATOM 521 O O . ILE A 1 70 ? -15.071 2.852 -2.474 1.00 98.69 70 ILE A O 1
ATOM 525 N N . TRP A 1 71 ? -15.563 5.047 -2.421 1.00 98.69 71 TRP A N 1
ATOM 526 C CA . TRP A 1 71 ? -16.428 5.019 -1.244 1.00 98.69 71 TRP A CA 1
ATOM 527 C C . TRP A 1 71 ? -17.598 4.043 -1.400 1.00 98.69 71 TRP A C 1
ATOM 529 O O . TRP A 1 71 ? -17.823 3.163 -0.562 1.00 98.69 71 TRP A O 1
ATOM 539 N N . THR A 1 72 ? -18.314 4.150 -2.517 1.00 98.00 72 THR A N 1
ATOM 540 C CA . THR A 1 72 ? -19.496 3.328 -2.799 1.00 98.00 72 THR A CA 1
ATOM 541 C C . THR A 1 72 ? -19.137 1.883 -3.132 1.00 98.00 72 THR A C 1
ATOM 543 O O . THR A 1 72 ? -19.903 0.985 -2.783 1.00 98.00 72 THR A O 1
ATOM 546 N N . SER A 1 73 ? -17.949 1.615 -3.695 1.00 96.19 73 SER A N 1
ATOM 547 C CA . SER A 1 73 ? -17.479 0.239 -3.930 1.00 96.19 73 SER A CA 1
ATOM 548 C C . SER A 1 73 ? -17.338 -0.580 -2.639 1.00 96.19 73 SER A C 1
ATOM 550 O O . SER A 1 73 ? -17.527 -1.795 -2.649 1.00 96.19 73 SER A O 1
ATOM 552 N N . ALA A 1 74 ? -17.088 0.084 -1.504 1.00 96.69 74 ALA A N 1
ATOM 553 C CA . ALA A 1 74 ? -17.053 -0.533 -0.180 1.00 96.69 74 ALA A CA 1
ATOM 554 C C . ALA A 1 74 ? -18.393 -0.420 0.575 1.00 96.69 74 ALA A C 1
ATOM 556 O O . ALA A 1 74 ? -18.452 -0.679 1.781 1.00 96.69 74 ALA A O 1
ATOM 557 N N . GLY A 1 75 ? -19.488 -0.072 -0.109 1.00 96.12 75 GLY A N 1
ATOM 558 C CA . GLY A 1 75 ? -20.825 0.071 0.476 1.00 96.12 75 GLY A CA 1
ATOM 559 C C . GLY A 1 75 ? -20.989 1.296 1.379 1.00 96.12 75 GLY A C 1
ATOM 560 O O . GLY A 1 75 ? -21.813 1.264 2.291 1.00 96.12 75 GLY A O 1
ATOM 561 N N . GLY A 1 76 ? -20.179 2.339 1.179 1.00 97.25 76 GLY A N 1
ATOM 562 C CA . GLY A 1 76 ? -20.338 3.615 1.869 1.00 97.25 76 GLY A CA 1
ATOM 563 C C . GLY A 1 76 ? -21.577 4.386 1.397 1.00 97.25 76 GLY A C 1
ATOM 564 O O . GLY A 1 76 ? -21.935 4.348 0.219 1.00 97.25 76 GLY A O 1
ATOM 565 N N . ASP A 1 77 ? -22.224 5.105 2.316 1.00 96.75 77 ASP A N 1
ATOM 566 C CA . ASP A 1 77 ? -23.373 5.965 2.015 1.00 96.75 77 ASP A CA 1
ATOM 567 C C . ASP A 1 77 ? -22.917 7.251 1.312 1.00 96.75 77 ASP A C 1
ATOM 569 O O . ASP A 1 77 ? -22.092 7.997 1.846 1.00 96.75 77 ASP A O 1
ATOM 573 N N . LYS A 1 78 ? -23.470 7.538 0.128 1.00 97.50 78 LYS A N 1
ATOM 574 C CA . LYS A 1 78 ? -23.146 8.743 -0.648 1.00 97.50 78 LYS A CA 1
ATOM 575 C C . LYS A 1 78 ? -23.379 10.036 0.134 1.00 97.50 78 LYS A C 1
ATOM 577 O O . LYS A 1 78 ? -22.667 11.006 -0.104 1.00 97.50 78 LYS A O 1
ATOM 582 N N . ALA A 1 79 ? -24.316 10.060 1.084 1.00 97.00 79 ALA A N 1
ATOM 583 C CA . ALA A 1 79 ? -24.576 11.247 1.897 1.00 97.00 79 ALA A CA 1
ATOM 584 C C . ALA A 1 79 ? -23.341 11.709 2.698 1.00 97.00 79 ALA A C 1
ATOM 586 O O . ALA A 1 79 ? -23.171 12.907 2.927 1.00 97.00 79 ALA A O 1
ATOM 587 N N . ALA A 1 80 ? -22.444 10.788 3.071 1.00 97.31 80 ALA A N 1
ATOM 588 C CA . ALA A 1 80 ? -21.215 11.113 3.795 1.00 97.31 80 ALA A CA 1
ATOM 589 C C . ALA A 1 80 ? -20.238 11.968 2.960 1.00 97.31 80 ALA A C 1
ATOM 591 O O . ALA A 1 80 ? -19.477 12.762 3.514 1.00 97.31 80 ALA A O 1
ATOM 592 N N . LEU A 1 81 ? -20.297 11.875 1.625 1.00 98.31 81 LEU A N 1
ATOM 593 C CA . LEU A 1 81 ? -19.408 12.607 0.713 1.00 98.31 81 LEU A CA 1
ATOM 594 C C . LEU A 1 81 ? -19.625 14.124 0.758 1.00 98.31 81 LEU A C 1
ATOM 596 O O . LEU A 1 81 ? -18.693 14.876 0.485 1.00 98.31 81 LEU A O 1
ATOM 600 N N . ALA A 1 82 ? -20.810 14.589 1.173 1.00 97.69 82 ALA A N 1
ATOM 601 C CA . ALA A 1 82 ? -21.114 16.016 1.308 1.00 97.69 82 ALA A CA 1
ATOM 602 C C . ALA A 1 82 ? -20.218 16.740 2.335 1.00 97.69 82 ALA A C 1
ATOM 604 O O . ALA A 1 82 ? -20.162 17.968 2.349 1.00 97.69 82 ALA A O 1
ATOM 605 N N . ARG A 1 83 ? -19.520 15.984 3.194 1.00 97.12 83 ARG A N 1
ATOM 606 C CA . ARG A 1 83 ? -18.603 16.490 4.227 1.00 97.12 83 ARG A CA 1
ATOM 607 C C . ARG A 1 83 ? -17.135 16.440 3.815 1.00 97.12 83 ARG A C 1
ATOM 609 O O . ARG A 1 83 ? -16.263 16.771 4.617 1.00 97.12 83 ARG A O 1
ATOM 616 N N . VAL A 1 84 ? -16.844 16.008 2.589 1.00 98.75 84 VAL A N 1
ATOM 617 C CA . VAL A 1 84 ? -15.477 15.931 2.074 1.00 98.75 84 VAL A CA 1
ATOM 618 C C . VAL A 1 84 ? -15.186 17.147 1.207 1.00 98.75 84 VAL A C 1
ATOM 620 O O . VAL A 1 84 ? -15.868 17.410 0.219 1.00 98.75 84 VAL A O 1
ATOM 623 N N . ARG A 1 85 ? -14.125 17.876 1.551 1.00 98.69 85 ARG A N 1
ATOM 624 C CA . ARG A 1 85 ? -13.581 18.974 0.752 1.00 98.69 85 ARG A CA 1
ATOM 625 C C . ARG A 1 85 ? -12.217 18.587 0.189 1.00 98.69 85 ARG A C 1
ATOM 627 O O . ARG A 1 85 ? -11.233 18.531 0.925 1.00 98.69 85 ARG A O 1
ATOM 634 N N . LEU A 1 86 ? -12.153 18.408 -1.125 1.00 98.75 86 LEU A N 1
ATOM 635 C CA . LEU A 1 86 ? -10.915 18.191 -1.875 1.00 98.75 86 LEU A CA 1
ATOM 636 C C . LEU A 1 86 ? -10.473 19.519 -2.509 1.00 98.75 86 LEU A C 1
ATOM 638 O O . LEU A 1 86 ? -11.272 20.153 -3.195 1.00 98.75 86 LEU A O 1
ATOM 642 N N . THR A 1 87 ? -9.239 19.965 -2.260 1.00 98.44 87 THR A N 1
ATOM 643 C CA . THR A 1 87 ? -8.670 21.190 -2.869 1.00 98.44 87 THR A CA 1
ATOM 644 C C . THR A 1 87 ? -7.397 20.902 -3.647 1.00 98.44 87 THR A C 1
ATOM 646 O O . THR A 1 87 ? -6.766 19.865 -3.453 1.00 98.44 87 THR A O 1
ATOM 649 N N . GLY A 1 88 ? -7.002 21.848 -4.497 1.00 96.50 88 GLY A N 1
ATOM 650 C CA . GLY A 1 88 ? -5.880 21.695 -5.416 1.00 96.50 88 GLY A CA 1
ATOM 651 C C . GLY A 1 88 ? -6.313 21.075 -6.743 1.00 96.50 88 GLY A C 1
ATOM 652 O O . GLY A 1 88 ? -7.390 20.492 -6.854 1.00 96.50 88 GLY A O 1
ATOM 653 N N . GLU A 1 89 ? -5.465 21.235 -7.751 1.00 94.25 89 GLU A N 1
ATOM 654 C CA . GLU A 1 89 ? -5.734 20.829 -9.131 1.00 94.25 89 GLU A CA 1
ATOM 655 C C . GLU A 1 89 ? -4.560 20.013 -9.675 1.00 94.25 89 GLU A C 1
ATOM 657 O O . GLU A 1 89 ? -3.415 20.206 -9.265 1.00 94.25 89 GLU A O 1
ATOM 662 N N . GLU A 1 90 ? -4.828 19.076 -10.580 1.00 93.50 90 GLU A N 1
ATOM 663 C CA . GLU A 1 90 ? -3.770 18.335 -11.267 1.00 93.50 90 GLU A CA 1
ATOM 664 C C . GLU A 1 90 ? -3.208 19.149 -12.440 1.00 93.50 90 GLU A C 1
ATOM 666 O O . GLU A 1 90 ? -3.956 19.907 -13.057 1.00 93.50 90 GLU A O 1
ATOM 671 N N . PRO A 1 91 ? -1.937 18.938 -12.823 1.00 94.50 91 PRO A N 1
ATOM 672 C CA . PRO A 1 91 ? -0.921 18.102 -12.169 1.00 94.50 91 PRO A CA 1
ATOM 673 C C . PRO A 1 91 ? -0.210 18.806 -10.994 1.00 94.50 91 PRO A C 1
ATOM 675 O O . PRO A 1 91 ? -0.122 20.026 -10.929 1.00 94.50 91 PRO A O 1
ATOM 678 N N . GLN A 1 92 ? 0.357 18.021 -10.068 1.00 94.94 92 GLN A N 1
ATOM 679 C CA . GLN A 1 92 ? 1.187 18.526 -8.951 1.00 94.94 92 GLN A CA 1
ATOM 680 C C . GLN A 1 92 ? 2.643 18.027 -8.984 1.00 94.94 92 GLN A C 1
ATOM 682 O O . GLN A 1 92 ? 3.476 18.526 -8.231 1.00 94.94 92 GLN A O 1
ATOM 687 N N . ILE A 1 93 ? 2.943 17.027 -9.819 1.00 95.31 93 ILE A N 1
ATOM 688 C CA . ILE A 1 93 ? 4.258 16.386 -9.982 1.00 95.31 93 ILE A CA 1
ATOM 689 C C . ILE A 1 93 ? 4.419 15.907 -11.432 1.00 95.31 93 ILE A C 1
ATOM 691 O O . ILE A 1 93 ? 3.405 15.600 -12.063 1.00 95.31 93 ILE A O 1
ATOM 695 N N . PRO A 1 94 ? 5.659 15.794 -11.951 1.00 96.62 94 PRO A N 1
ATOM 696 C CA . PRO A 1 94 ? 5.926 15.431 -13.342 1.00 96.62 94 PRO A CA 1
ATOM 697 C C . PRO A 1 94 ? 5.532 13.980 -13.622 1.00 96.62 94 PRO A C 1
ATOM 699 O O . PRO A 1 94 ? 6.283 13.043 -13.332 1.00 96.62 94 PRO A O 1
ATOM 702 N N . SER A 1 95 ? 4.344 13.795 -14.189 1.00 97.56 95 SER A N 1
ATOM 703 C CA . SER A 1 95 ? 3.820 12.503 -14.623 1.00 97.56 95 SER A CA 1
ATOM 704 C C . SER A 1 95 ? 2.767 12.710 -15.694 1.00 97.56 95 SER A C 1
ATOM 706 O O . SER A 1 95 ? 1.941 13.614 -15.603 1.00 97.56 95 SER A O 1
ATOM 708 N N . SER A 1 96 ? 2.759 11.827 -16.685 1.00 97.69 96 SER A N 1
ATOM 709 C CA . SER A 1 96 ? 1.646 11.743 -17.632 1.00 97.69 96 SER A CA 1
ATOM 710 C C . SER A 1 96 ? 0.435 10.992 -17.060 1.00 97.69 96 SER A C 1
ATOM 712 O O . SER A 1 96 ? -0.585 10.888 -17.734 1.00 97.69 96 SER A O 1
ATOM 714 N N . PHE A 1 97 ? 0.522 10.453 -15.842 1.00 98.19 97 PHE A N 1
ATOM 715 C CA . PHE A 1 97 ? -0.582 9.811 -15.131 1.00 98.19 97 PHE A CA 1
ATOM 716 C C . PHE A 1 97 ? -1.119 10.705 -14.017 1.00 98.19 97 PHE A C 1
ATOM 718 O O . PHE A 1 97 ? -0.415 11.544 -13.454 1.00 98.19 97 PHE A O 1
ATOM 725 N N . ARG A 1 98 ? -2.372 10.458 -13.638 1.00 98.00 98 ARG A N 1
ATOM 726 C CA . ARG A 1 98 ? -3.091 11.178 -12.580 1.00 98.00 98 ARG A CA 1
ATOM 727 C C . ARG A 1 98 ? -2.681 10.715 -11.174 1.00 98.00 98 ARG A C 1
ATOM 729 O O . ARG A 1 98 ? -3.472 10.225 -10.372 1.00 98.00 98 ARG A O 1
ATOM 736 N N . VAL A 1 99 ? -1.380 10.796 -10.894 1.00 98.06 99 VAL A N 1
ATOM 737 C CA . VAL A 1 99 ? -0.764 10.334 -9.638 1.00 98.06 99 VAL A CA 1
ATOM 738 C C . VAL A 1 99 ? -1.253 11.162 -8.445 1.00 98.06 99 VAL A C 1
ATOM 740 O O . VAL A 1 99 ? -1.441 10.626 -7.353 1.00 98.06 99 VAL A O 1
ATOM 743 N N . ALA A 1 100 ? -1.488 12.460 -8.653 1.00 98.00 100 ALA A N 1
ATOM 744 C CA . ALA A 1 100 ? -1.892 13.382 -7.601 1.00 98.00 100 ALA A CA 1
ATOM 745 C C . AL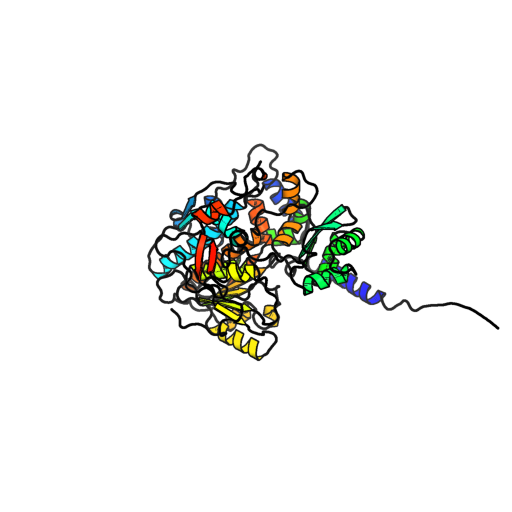A A 1 100 ? -3.327 13.121 -7.113 1.00 98.00 100 ALA A C 1
ATOM 747 O O . ALA A 1 100 ? -3.536 12.991 -5.904 1.00 98.00 100 ALA A O 1
ATOM 748 N N . VAL A 1 101 ? -4.298 12.945 -8.021 1.00 98.31 101 VAL A N 1
ATOM 749 C CA . VAL A 1 101 ? -5.668 12.582 -7.619 1.00 98.31 101 VAL A CA 1
ATOM 750 C C . VAL A 1 101 ? -5.736 11.183 -7.015 1.00 98.31 101 VAL A C 1
ATOM 752 O O . VAL A 1 101 ? -6.513 10.965 -6.086 1.00 98.31 101 VAL A O 1
ATOM 755 N N . ALA A 1 102 ? -4.907 10.237 -7.471 1.00 98.62 102 ALA A N 1
ATOM 756 C CA . ALA A 1 102 ? -4.873 8.896 -6.895 1.00 98.62 102 ALA A CA 1
ATOM 757 C C . ALA A 1 102 ? -4.450 8.921 -5.417 1.00 98.62 102 ALA A C 1
ATOM 759 O O . ALA A 1 102 ? -5.096 8.297 -4.571 1.00 98.62 102 ALA A O 1
ATOM 760 N N . GLY A 1 103 ? -3.416 9.702 -5.090 1.00 98.62 103 GLY A N 1
ATOM 761 C CA . GLY A 1 103 ? -3.015 9.954 -3.706 1.00 98.62 103 GLY A CA 1
ATOM 762 C C . GLY A 1 103 ? -4.122 10.644 -2.904 1.00 98.62 103 GLY A C 1
ATOM 763 O O . GLY A 1 103 ? -4.565 10.119 -1.886 1.00 98.62 103 GLY A O 1
ATOM 764 N N . GLN A 1 104 ? -4.634 11.777 -3.395 1.00 98.81 104 GLN A N 1
ATOM 765 C CA . GLN A 1 104 ? -5.660 12.562 -2.698 1.00 98.81 104 GLN A CA 1
ATOM 766 C C . GLN A 1 104 ? -6.932 11.756 -2.390 1.00 98.81 104 GLN A C 1
ATOM 768 O O . GLN A 1 104 ? -7.429 11.787 -1.266 1.00 98.81 104 GLN A O 1
ATOM 773 N N . THR A 1 105 ? -7.471 11.035 -3.372 1.00 98.88 105 THR A N 1
ATOM 774 C CA . THR A 1 105 ? -8.769 10.352 -3.244 1.00 98.88 105 THR A CA 1
ATOM 775 C C . THR A 1 105 ? -8.698 9.108 -2.368 1.00 98.88 105 THR A C 1
ATOM 777 O O . THR A 1 105 ? -9.630 8.840 -1.613 1.00 98.88 105 THR A O 1
ATOM 780 N N . THR A 1 106 ? -7.581 8.377 -2.387 1.00 98.94 106 THR A N 1
ATOM 781 C CA . THR A 1 106 ? -7.386 7.215 -1.504 1.00 98.94 106 THR A CA 1
ATOM 782 C C . THR A 1 106 ? -7.169 7.644 -0.050 1.00 98.94 106 THR A C 1
ATOM 784 O O . THR A 1 106 ? -7.751 7.043 0.856 1.00 98.94 106 THR A O 1
ATOM 787 N N . ILE A 1 107 ? -6.436 8.739 0.183 1.00 98.94 107 ILE A N 1
ATOM 788 C CA . ILE A 1 107 ? -6.308 9.370 1.506 1.00 98.94 107 ILE A CA 1
ATOM 789 C C . ILE A 1 107 ? -7.664 9.884 2.000 1.00 98.94 107 ILE A C 1
ATOM 791 O O . ILE A 1 107 ? -8.040 9.629 3.144 1.00 98.94 107 ILE A O 1
ATOM 795 N N . ALA A 1 108 ? -8.429 10.558 1.137 1.00 98.94 108 ALA A N 1
ATOM 796 C CA . ALA A 1 108 ? -9.760 11.055 1.471 1.00 98.94 108 ALA A CA 1
ATOM 797 C C . ALA A 1 108 ? -10.733 9.924 1.825 1.00 98.94 108 ALA A C 1
ATOM 799 O O . ALA A 1 108 ? -11.488 10.064 2.783 1.00 98.94 108 ALA A O 1
ATOM 800 N N . ALA A 1 109 ? -10.685 8.790 1.120 1.00 98.94 109 ALA A N 1
ATOM 801 C CA . ALA A 1 109 ? -11.500 7.620 1.445 1.00 98.94 109 ALA A CA 1
ATOM 802 C C . ALA A 1 109 ? -11.176 7.070 2.845 1.00 98.94 109 ALA A C 1
ATOM 804 O O . ALA A 1 109 ? -12.087 6.787 3.624 1.00 98.94 109 ALA A O 1
ATOM 805 N N . ALA A 1 110 ? -9.889 6.971 3.198 1.00 98.88 110 ALA A N 1
ATOM 806 C CA . ALA A 1 110 ? -9.471 6.563 4.539 1.00 98.88 110 ALA A CA 1
ATOM 807 C C . ALA A 1 110 ? -9.908 7.582 5.611 1.00 98.88 110 ALA A C 1
ATOM 809 O O . ALA A 1 110 ? -10.499 7.192 6.618 1.00 98.88 110 ALA A O 1
ATOM 810 N N . GLY A 1 111 ? -9.699 8.880 5.372 1.00 98.81 111 GLY A N 1
ATOM 811 C CA . GLY A 1 111 ? -10.131 9.948 6.278 1.00 98.81 111 GLY A CA 1
ATOM 812 C C . GLY A 1 111 ? -11.650 9.985 6.486 1.00 98.81 111 GLY A C 1
ATOM 813 O O . GLY A 1 111 ? -12.112 10.131 7.617 1.00 98.81 111 GLY A O 1
ATOM 814 N N . LEU A 1 112 ? -12.434 9.780 5.422 1.00 98.81 112 LEU A N 1
ATOM 815 C CA . LEU A 1 112 ? -13.894 9.689 5.489 1.00 98.81 112 LEU A CA 1
ATOM 816 C C . LEU A 1 112 ? -14.356 8.455 6.266 1.00 98.81 112 LEU A C 1
ATOM 818 O O . LEU A 1 112 ? -15.270 8.562 7.079 1.00 98.81 112 LEU A O 1
ATOM 822 N N . ALA A 1 113 ? -13.705 7.302 6.093 1.00 98.88 113 ALA A N 1
ATOM 823 C CA . ALA A 1 113 ? -14.022 6.123 6.897 1.00 98.88 113 ALA A CA 1
ATOM 824 C C . ALA A 1 113 ? -13.735 6.349 8.389 1.00 98.88 113 ALA A C 1
ATOM 826 O O . ALA A 1 113 ? -14.541 5.948 9.227 1.00 98.88 113 ALA A O 1
ATOM 827 N N . ALA A 1 114 ? -12.646 7.042 8.736 1.00 98.75 114 ALA A N 1
ATOM 828 C CA . ALA A 1 114 ? -12.381 7.434 10.117 1.00 98.75 114 ALA A CA 1
ATOM 829 C C . ALA A 1 114 ? -13.463 8.396 10.653 1.00 98.75 114 ALA A C 1
ATOM 831 O O . ALA A 1 114 ? -13.981 8.191 11.750 1.00 98.75 114 ALA A O 1
ATOM 832 N N . ALA A 1 115 ? -13.864 9.399 9.867 1.00 98.56 115 ALA A N 1
ATOM 833 C CA . ALA A 1 115 ? -14.929 10.328 10.243 1.00 98.56 115 ALA A CA 1
ATOM 834 C C . ALA A 1 115 ? -16.281 9.626 10.465 1.00 98.56 115 ALA A C 1
ATOM 836 O O . ALA A 1 115 ? -16.960 9.895 11.459 1.00 98.56 115 ALA A O 1
ATOM 837 N N . GLU A 1 116 ? -16.644 8.681 9.596 1.00 98.25 116 GLU A N 1
ATOM 838 C CA . GLU A 1 116 ? -17.871 7.894 9.735 1.00 98.25 116 GLU A CA 1
ATOM 839 C C . GLU A 1 116 ? -17.827 6.942 10.932 1.00 98.25 116 GLU A C 1
ATOM 841 O O . GLU A 1 116 ? -18.850 6.739 11.583 1.00 98.25 116 GLU A O 1
ATOM 846 N N . ILE A 1 117 ? -16.659 6.399 11.289 1.00 98.06 117 ILE A N 1
ATOM 847 C CA . ILE A 1 117 ? -16.522 5.626 12.528 1.00 98.06 117 ILE A CA 1
ATOM 848 C C . ILE A 1 117 ? -16.794 6.508 13.751 1.00 98.06 117 ILE A C 1
ATOM 850 O O . ILE A 1 117 ? -17.511 6.067 14.647 1.00 98.06 117 ILE A O 1
ATOM 854 N N . THR A 1 118 ? -16.314 7.755 13.788 1.00 97.19 118 THR A N 1
ATOM 855 C CA . THR A 1 118 ? -16.689 8.694 14.862 1.00 97.19 118 THR A CA 1
ATOM 856 C C . THR A 1 118 ? -18.203 8.882 14.920 1.00 97.19 118 THR A C 1
ATOM 858 O O . THR A 1 118 ? -18.786 8.711 15.988 1.00 97.19 118 THR A O 1
ATOM 861 N N . ARG A 1 119 ? -18.865 9.109 13.778 1.00 96.38 119 ARG A N 1
ATOM 862 C CA . ARG A 1 119 ? -20.330 9.230 13.722 1.00 96.38 119 ARG A CA 1
ATOM 863 C C . ARG A 1 119 ? -21.041 7.981 14.241 1.00 96.38 119 ARG A C 1
ATOM 865 O O . ARG A 1 119 ? -22.031 8.097 14.955 1.00 96.38 119 ARG A O 1
ATOM 872 N N . LEU A 1 120 ? -20.543 6.789 13.914 1.00 94.38 120 LEU A N 1
ATOM 873 C CA . LEU A 1 120 ? -21.093 5.523 14.409 1.00 94.38 120 LEU A CA 1
ATOM 874 C C . LEU A 1 120 ? -20.873 5.320 15.916 1.00 94.38 120 LEU A C 1
ATOM 876 O O . LEU A 1 120 ? -21.655 4.606 16.539 1.00 94.38 120 LEU A O 1
ATOM 880 N N . ARG A 1 121 ? -19.821 5.912 16.492 1.00 93.56 121 ARG A N 1
ATOM 881 C CA . ARG A 1 121 ? -19.462 5.783 17.913 1.00 93.56 121 ARG A CA 1
ATOM 882 C C . ARG A 1 121 ? -20.173 6.797 18.802 1.00 93.56 121 ARG A C 1
ATOM 884 O O . ARG A 1 121 ? -20.690 6.419 19.846 1.00 93.56 121 ARG A O 1
ATOM 891 N N . SER A 1 122 ? -20.177 8.068 18.409 1.00 92.50 122 SER A N 1
ATOM 892 C CA . SER A 1 122 ? -20.653 9.182 19.241 1.00 92.50 122 SER A CA 1
ATOM 893 C C . SER A 1 122 ? -21.893 9.885 18.689 1.00 92.50 122 SER A C 1
ATOM 895 O O . SER A 1 122 ? -22.444 10.758 19.352 1.00 92.50 122 SER A O 1
ATOM 897 N N . GLY A 1 123 ? -22.329 9.554 17.470 1.00 93.12 123 GLY A N 1
ATOM 898 C CA . GLY A 1 123 ? -23.344 10.321 16.741 1.00 93.12 123 GLY A CA 1
ATOM 899 C C . GLY A 1 123 ? -22.812 11.628 16.145 1.00 93.12 123 GLY A C 1
ATOM 900 O O . GLY A 1 123 ? -23.512 12.274 15.364 1.00 93.12 123 GLY A O 1
ATOM 901 N N . GLU A 1 124 ? -21.575 12.017 16.464 1.00 93.56 124 GLU A N 1
ATOM 902 C CA . GLU A 1 124 ? -20.996 13.268 15.997 1.00 93.56 124 GLU A CA 1
ATOM 903 C C . GLU A 1 124 ? -20.458 13.148 14.576 1.00 93.56 124 GLU A C 1
ATOM 905 O O . GLU A 1 124 ? -19.685 12.257 14.231 1.00 93.56 124 GLU A O 1
ATOM 910 N N . VAL A 1 125 ? -20.839 14.112 13.752 1.00 95.44 125 VAL A N 1
ATOM 911 C CA . VAL A 1 125 ? -20.350 14.268 12.386 1.00 95.44 125 VAL A CA 1
ATOM 912 C C . VAL A 1 125 ? -19.165 15.225 12.352 1.00 95.44 125 VAL A C 1
ATOM 914 O O . VAL A 1 125 ? -19.073 16.147 13.163 1.00 95.44 125 VAL A O 1
ATOM 917 N N . GLN A 1 126 ? -18.278 15.041 11.380 1.00 97.56 126 GLN A N 1
ATOM 918 C CA . GLN A 1 126 ? -17.151 15.938 11.151 1.00 97.56 126 GLN A CA 1
ATOM 919 C C . GLN A 1 126 ? -16.827 16.049 9.666 1.00 97.56 126 GLN A C 1
ATOM 921 O O . GLN A 1 126 ? -17.210 15.188 8.874 1.00 97.56 126 GLN A O 1
ATOM 926 N N . ASP A 1 127 ? -16.130 17.122 9.316 1.00 98.44 127 ASP A N 1
ATOM 927 C CA . ASP A 1 127 ? -15.701 17.392 7.952 1.00 98.44 127 ASP A CA 1
ATOM 928 C C . ASP A 1 127 ? -14.308 16.811 7.721 1.00 98.44 127 ASP A C 1
ATOM 930 O O . ASP A 1 127 ? -13.474 16.771 8.634 1.00 98.44 127 ASP A O 1
ATOM 934 N N . VAL A 1 128 ? -14.068 16.372 6.487 1.00 98.75 128 VAL A N 1
ATOM 935 C CA . VAL A 1 128 ? -12.788 15.831 6.032 1.00 98.75 128 VAL A CA 1
ATOM 936 C C . VAL A 1 128 ? -12.246 16.729 4.938 1.00 98.75 128 VAL A C 1
ATOM 938 O O . VAL A 1 128 ? -12.913 16.987 3.938 1.00 98.75 128 VAL A O 1
ATOM 941 N N . HIS A 1 129 ? -11.013 17.184 5.105 1.00 98.81 129 HIS A N 1
ATOM 942 C CA . HIS A 1 129 ? -10.329 17.998 4.119 1.00 98.81 129 HIS A CA 1
ATOM 943 C C . HIS A 1 129 ? -9.023 17.339 3.683 1.00 98.81 129 HIS A C 1
ATOM 945 O O . HIS A 1 129 ? -8.233 16.926 4.530 1.00 98.81 129 HIS A O 1
ATOM 951 N N . VAL A 1 130 ? -8.799 17.257 2.369 1.00 98.81 130 VAL A N 1
ATOM 952 C CA . VAL A 1 130 ? -7.544 16.756 1.795 1.00 98.81 130 VAL A CA 1
ATOM 953 C C . VAL A 1 130 ? -7.078 17.702 0.698 1.00 98.81 130 VAL A C 1
ATOM 955 O O . VAL A 1 130 ? -7.697 17.802 -0.365 1.00 98.81 130 VAL A O 1
ATOM 958 N N . ASP A 1 131 ? -5.962 18.376 0.948 1.00 98.50 131 ASP A N 1
ATOM 959 C CA . ASP A 1 131 ? -5.271 19.177 -0.057 1.00 98.50 131 ASP A CA 1
ATOM 960 C C . ASP A 1 131 ? -4.427 18.280 -0.974 1.00 98.50 131 ASP A C 1
ATOM 962 O O . ASP A 1 131 ? -3.667 17.429 -0.506 1.00 98.50 131 ASP A O 1
ATOM 966 N N . MET A 1 132 ? -4.551 18.460 -2.291 1.00 98.38 132 MET A N 1
ATOM 967 C CA . MET A 1 132 ? -3.884 17.606 -3.276 1.00 98.38 132 MET A CA 1
ATOM 968 C C . MET A 1 132 ? -2.358 17.710 -3.203 1.00 98.38 132 MET A C 1
ATOM 970 O O . MET A 1 132 ? -1.662 16.702 -3.337 1.00 98.38 132 MET A O 1
ATOM 974 N N . ARG A 1 133 ? -1.816 18.910 -2.965 1.00 97.19 133 ARG A N 1
ATOM 975 C CA . ARG A 1 133 ? -0.366 19.122 -2.880 1.00 97.19 133 ARG A CA 1
ATOM 976 C C . ARG A 1 133 ? 0.207 18.470 -1.621 1.00 97.19 133 ARG A C 1
ATOM 978 O O . ARG A 1 133 ? 1.272 17.856 -1.681 1.00 97.19 133 ARG A O 1
ATOM 985 N N . HIS A 1 134 ? -0.511 18.549 -0.501 1.00 98.12 134 HIS A N 1
ATOM 986 C CA . HIS A 1 134 ? -0.158 17.846 0.735 1.00 98.12 134 HIS A CA 1
ATOM 987 C C . HIS A 1 134 ? -0.239 16.321 0.565 1.00 98.12 134 HIS A C 1
ATOM 989 O O . HIS A 1 134 ? 0.708 15.622 0.925 1.00 98.12 134 HIS A O 1
ATOM 995 N N . ALA A 1 135 ? -1.301 15.802 -0.056 1.00 98.44 135 ALA A N 1
ATOM 996 C CA . ALA A 1 135 ? -1.442 14.372 -0.352 1.00 98.44 135 ALA A CA 1
ATOM 997 C C . ALA A 1 135 ? -0.271 13.837 -1.193 1.00 98.44 135 ALA A C 1
ATOM 999 O O . ALA A 1 135 ? 0.316 12.804 -0.878 1.00 98.44 135 ALA A O 1
ATOM 1000 N N . VAL A 1 136 ? 0.133 14.583 -2.223 1.00 97.44 136 VAL A N 1
ATOM 1001 C CA . VAL A 1 136 ? 1.302 14.264 -3.054 1.00 97.44 136 VAL A CA 1
ATOM 1002 C C . VAL A 1 136 ? 2.600 14.241 -2.247 1.00 97.44 136 VAL A C 1
ATOM 1004 O O . VAL A 1 136 ? 3.421 13.341 -2.440 1.00 97.44 136 VAL A O 1
ATOM 1007 N N . ALA A 1 137 ? 2.787 15.196 -1.330 1.00 97.50 137 ALA A N 1
ATOM 1008 C CA . ALA A 1 137 ? 3.940 15.204 -0.436 1.00 97.50 137 ALA A CA 1
ATOM 1009 C C . ALA A 1 137 ? 3.951 13.977 0.494 1.00 97.50 137 ALA A C 1
ATOM 1011 O O . ALA A 1 137 ? 5.010 13.394 0.727 1.00 97.50 137 ALA A O 1
ATOM 1012 N N . GLU A 1 138 ? 2.786 13.549 0.993 1.00 97.62 138 GLU A N 1
ATOM 1013 C CA . GLU A 1 138 ? 2.656 12.360 1.845 1.00 97.62 138 GLU A CA 1
ATOM 1014 C C . GLU A 1 138 ? 2.905 11.053 1.070 1.00 97.62 138 GLU A C 1
ATOM 1016 O O . GLU A 1 138 ? 3.543 10.141 1.596 1.00 97.62 138 GLU A O 1
ATOM 1021 N N . CYS A 1 139 ? 2.494 10.974 -0.201 1.00 97.38 139 CYS A N 1
ATOM 1022 C CA . CYS A 1 139 ? 2.774 9.841 -1.096 1.00 97.38 139 CYS A CA 1
ATOM 1023 C C . CYS A 1 139 ? 4.238 9.748 -1.573 1.00 97.38 139 CYS A C 1
ATOM 1025 O O . CYS A 1 139 ? 4.577 8.853 -2.349 1.00 97.38 139 CYS A O 1
ATOM 1027 N N . ARG A 1 140 ? 5.089 10.691 -1.157 1.00 93.06 140 ARG A N 1
ATOM 1028 C CA . ARG A 1 140 ? 6.543 10.717 -1.388 1.00 93.06 140 ARG A CA 1
ATOM 1029 C C . ARG A 1 140 ? 7.293 11.104 -0.109 1.00 93.06 140 ARG A C 1
ATOM 1031 O O . ARG A 1 140 ? 8.335 11.770 -0.166 1.00 93.06 140 ARG A O 1
ATOM 1038 N N . SER A 1 141 ? 6.730 10.763 1.055 1.00 93.31 141 SER A N 1
ATOM 1039 C CA . SER A 1 141 ? 7.208 11.219 2.365 1.00 93.31 141 SER A CA 1
ATOM 1040 C C . SER A 1 141 ? 8.673 10.868 2.627 1.00 93.31 141 SER A C 1
ATOM 1042 O O . SER A 1 141 ? 9.378 11.635 3.287 1.00 93.31 141 SER A O 1
ATOM 1044 N N . GLU A 1 142 ? 9.174 9.779 2.043 1.00 89.38 142 GLU A N 1
ATOM 1045 C CA . GLU A 1 142 ? 10.563 9.340 2.150 1.00 89.38 142 GLU A CA 1
ATOM 1046 C C . GLU A 1 142 ? 11.572 10.365 1.610 1.00 89.38 142 GLU A C 1
ATOM 1048 O O . GLU A 1 142 ? 12.702 10.424 2.093 1.00 89.38 142 GLU A O 1
ATOM 1053 N N . ARG A 1 143 ? 11.176 11.214 0.649 1.00 90.12 143 ARG A N 1
ATOM 1054 C CA . ARG A 1 143 ? 12.055 12.247 0.065 1.00 90.12 143 ARG A CA 1
ATOM 1055 C C . ARG A 1 143 ? 12.245 13.455 0.986 1.00 90.12 143 ARG A C 1
ATOM 1057 O O . ARG A 1 143 ? 13.270 14.145 0.929 1.00 90.12 143 ARG A O 1
ATOM 1064 N N . TYR A 1 144 ? 11.260 13.713 1.840 1.00 92.44 144 TYR A N 1
ATOM 1065 C CA . TYR A 1 144 ? 11.209 14.880 2.726 1.00 92.44 144 TYR A CA 1
ATOM 1066 C C . TYR A 1 144 ? 11.590 14.545 4.171 1.00 92.44 144 TYR A C 1
ATOM 1068 O O . TYR A 1 144 ? 11.802 15.444 4.983 1.00 92.44 144 TYR A O 1
ATOM 1076 N N . LEU A 1 145 ? 11.725 13.254 4.479 1.00 92.38 145 LEU A N 1
ATOM 1077 C CA . LEU A 1 145 ? 12.172 12.763 5.773 1.00 92.38 145 LEU A CA 1
ATOM 1078 C C . LEU A 1 145 ? 13.549 13.338 6.130 1.00 92.38 145 LEU A C 1
ATOM 1080 O O . LEU A 1 145 ? 14.475 13.302 5.313 1.00 92.38 145 LEU A O 1
ATOM 1084 N N . ARG A 1 146 ? 13.707 13.829 7.358 1.00 93.69 146 ARG A N 1
ATOM 1085 C CA . ARG A 1 146 ? 15.021 14.131 7.942 1.00 93.69 146 ARG A CA 1
ATOM 1086 C C . ARG A 1 146 ? 15.136 13.513 9.326 1.00 93.69 146 ARG A C 1
ATOM 1088 O O . ARG A 1 146 ? 14.188 13.574 10.106 1.00 93.69 146 ARG A O 1
ATOM 1095 N N . LEU A 1 147 ? 16.306 12.959 9.616 1.00 92.94 147 LEU A N 1
ATOM 1096 C CA . LEU A 1 147 ? 16.704 12.486 10.935 1.00 92.94 147 LEU A CA 1
ATOM 1097 C C . LEU A 1 147 ? 17.862 13.353 11.420 1.00 92.94 147 LEU A C 1
ATOM 1099 O O . LEU A 1 147 ? 18.898 13.395 10.760 1.00 92.94 147 LEU A O 1
ATOM 1103 N N . ASP A 1 148 ? 17.666 14.073 12.523 1.00 93.75 148 ASP A N 1
ATOM 1104 C CA . ASP A 1 148 ? 18.626 15.062 13.031 1.00 93.75 148 ASP A CA 1
ATOM 1105 C C . ASP A 1 148 ? 19.118 16.002 11.912 1.00 93.75 148 ASP A C 1
ATOM 1107 O O . ASP A 1 148 ? 20.315 16.174 11.680 1.00 93.75 148 ASP A O 1
ATOM 1111 N N . ASP A 1 149 ? 18.156 16.536 11.149 1.00 91.88 149 ASP A N 1
ATOM 1112 C CA . ASP A 1 149 ? 18.342 17.405 9.975 1.00 91.88 149 ASP A CA 1
ATOM 1113 C C . ASP A 1 149 ? 19.085 16.803 8.776 1.00 91.88 149 ASP A C 1
ATOM 1115 O O . ASP A 1 149 ? 19.234 17.451 7.737 1.00 91.88 149 ASP A O 1
ATOM 1119 N N . LYS A 1 150 ? 19.465 15.528 8.848 1.00 90.38 150 LYS A N 1
ATOM 1120 C CA . LYS A 1 150 ? 20.118 14.817 7.751 1.00 90.38 150 LYS A CA 1
ATOM 1121 C C . LYS A 1 150 ? 19.092 14.037 6.931 1.00 90.38 150 LYS A C 1
ATOM 1123 O O . LYS A 1 150 ? 18.165 13.455 7.500 1.00 90.38 150 LYS A O 1
ATOM 1128 N N . PRO A 1 151 ? 19.218 14.004 5.594 1.00 85.00 151 PRO A N 1
ATOM 1129 C CA . PRO A 1 151 ? 18.420 13.089 4.788 1.00 85.00 151 PRO A CA 1
ATOM 1130 C C . PRO A 1 151 ? 18.734 11.637 5.178 1.00 85.00 151 PRO A C 1
ATOM 1132 O O . PRO A 1 151 ? 19.847 11.354 5.637 1.00 85.00 151 PRO A O 1
ATOM 1135 N N . PRO A 1 152 ? 17.782 10.705 4.998 1.00 73.50 152 PRO A N 1
ATOM 1136 C CA . PRO A 1 152 ? 18.073 9.292 5.179 1.00 73.50 152 PRO A CA 1
ATOM 1137 C C . PRO A 1 152 ? 19.221 8.873 4.246 1.00 73.50 152 PRO A C 1
ATOM 1139 O O . PRO A 1 152 ? 19.299 9.369 3.116 1.00 73.50 152 PRO A O 1
ATOM 1142 N N . PRO A 1 153 ? 20.118 7.971 4.684 1.00 66.31 153 PRO A N 1
ATOM 1143 C CA . PRO A 1 153 ? 21.152 7.452 3.804 1.00 66.31 153 PRO A CA 1
ATOM 1144 C C . PRO A 1 153 ? 20.486 6.747 2.615 1.00 66.31 153 PRO A C 1
ATOM 1146 O O . PRO A 1 153 ? 19.463 6.078 2.797 1.00 66.31 153 PRO A O 1
ATOM 1149 N N . PRO A 1 154 ? 21.032 6.868 1.395 1.00 61.53 154 PRO A N 1
ATOM 1150 C CA . PRO A 1 154 ? 20.538 6.064 0.297 1.00 61.53 154 PRO A CA 1
ATOM 1151 C C . PRO A 1 154 ? 20.819 4.599 0.638 1.00 61.53 154 PRO A C 1
ATOM 1153 O O . PRO A 1 154 ? 21.966 4.241 0.896 1.00 61.53 154 PRO A O 1
ATOM 1156 N N . ALA A 1 155 ? 19.819 3.724 0.576 1.00 60.41 155 ALA A N 1
ATOM 1157 C CA . ALA A 1 155 ? 20.131 2.391 0.085 1.00 60.41 155 ALA A CA 1
ATOM 1158 C C . ALA A 1 155 ? 19.276 2.055 -1.108 1.00 60.41 155 ALA A C 1
ATOM 1160 O O . ALA A 1 155 ? 18.057 1.907 -1.040 1.00 60.41 155 ALA A O 1
ATOM 1161 N N . ARG A 1 156 ? 20.002 1.933 -2.206 1.00 72.88 156 ARG A N 1
ATOM 1162 C CA . ARG A 1 156 ? 19.706 0.966 -3.233 1.00 72.88 156 ARG A CA 1
ATOM 1163 C C . ARG A 1 156 ? 20.909 0.050 -3.298 1.00 72.88 156 ARG A C 1
ATOM 1165 O O . ARG A 1 156 ? 22.043 0.516 -3.168 1.00 72.88 156 ARG A O 1
ATOM 1172 N N . ASP A 1 157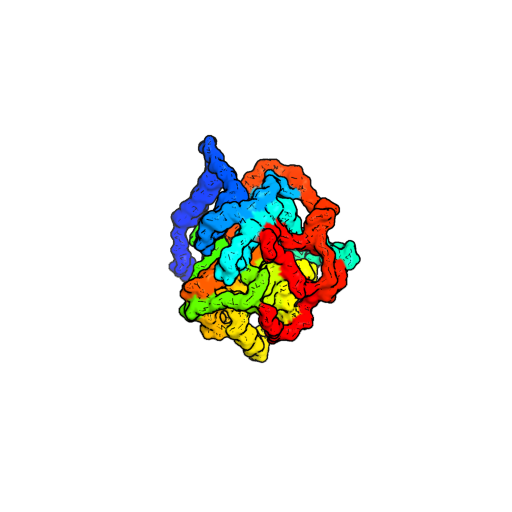 ? 20.657 -1.235 -3.446 1.00 82.75 157 ASP A N 1
ATOM 1173 C CA . ASP A 1 157 ? 21.723 -2.177 -3.759 1.00 82.75 157 ASP A CA 1
ATOM 1174 C C . ASP A 1 157 ? 22.397 -1.788 -5.091 1.00 82.75 157 ASP A C 1
ATOM 1176 O O . ASP A 1 157 ? 21.762 -1.210 -5.976 1.00 82.75 157 ASP A O 1
ATOM 1180 N N . ALA A 1 158 ? 23.691 -2.087 -5.240 1.00 86.12 158 ALA A N 1
ATOM 1181 C CA . ALA A 1 158 ? 24.489 -1.640 -6.386 1.00 86.12 158 ALA A CA 1
ATOM 1182 C C . ALA A 1 158 ? 23.952 -2.138 -7.741 1.00 86.12 158 ALA A C 1
ATOM 1184 O O . ALA A 1 158 ? 24.199 -1.507 -8.773 1.00 86.12 158 ALA A O 1
ATOM 1185 N N . ILE A 1 159 ? 23.209 -3.252 -7.740 1.00 92.06 159 ILE A N 1
ATOM 1186 C CA . ILE A 1 159 ? 22.609 -3.824 -8.948 1.00 92.06 159 ILE A CA 1
ATOM 1187 C C . ILE A 1 159 ? 21.081 -3.673 -9.010 1.00 92.06 159 ILE A C 1
ATOM 1189 O O . ILE A 1 159 ? 20.426 -4.279 -9.862 1.00 92.06 159 ILE A O 1
ATOM 1193 N N . ALA A 1 160 ? 20.493 -2.853 -8.135 1.00 93.62 160 ALA A N 1
ATOM 1194 C CA . ALA A 1 160 ? 19.079 -2.518 -8.219 1.00 93.62 160 ALA A CA 1
ATOM 1195 C C . ALA A 1 160 ? 18.849 -1.529 -9.370 1.00 93.62 160 ALA A C 1
ATOM 1197 O O . ALA A 1 160 ? 19.578 -0.548 -9.533 1.00 93.62 160 ALA A O 1
ATOM 1198 N N . GLY A 1 161 ? 17.805 -1.756 -10.167 1.00 94.56 161 GLY A N 1
ATOM 1199 C CA . GLY A 1 161 ? 17.406 -0.840 -11.234 1.00 94.56 161 GLY A CA 1
ATOM 1200 C C . GLY A 1 161 ? 17.198 -1.512 -12.582 1.00 94.56 161 GLY A C 1
ATOM 1201 O O . GLY A 1 161 ? 16.857 -2.689 -12.666 1.00 94.56 161 GLY A O 1
ATOM 1202 N N . VAL A 1 162 ? 17.339 -0.716 -13.639 1.00 96.06 162 VAL A N 1
ATOM 1203 C CA . VAL A 1 162 ? 16.990 -1.087 -15.015 1.00 96.06 162 VAL A CA 1
ATOM 1204 C C . VAL A 1 162 ? 18.224 -1.511 -15.801 1.00 96.06 162 VAL A C 1
ATOM 1206 O O . VAL A 1 162 ? 19.287 -0.893 -15.667 1.00 96.06 162 VAL A O 1
ATOM 1209 N N . TYR A 1 163 ? 18.032 -2.523 -16.649 1.00 97.81 163 TYR A N 1
ATOM 1210 C CA . TYR A 1 163 ? 19.031 -3.092 -17.546 1.00 97.81 163 TYR A CA 1
ATOM 1211 C C . TYR A 1 163 ? 18.435 -3.415 -18.912 1.00 97.81 163 TYR A C 1
ATOM 1213 O O . TYR A 1 163 ? 17.291 -3.870 -19.002 1.00 97.81 163 TYR A O 1
ATOM 1221 N N . SER A 1 164 ? 19.237 -3.238 -19.958 1.00 97.94 164 SER A N 1
ATOM 1222 C CA . SER A 1 164 ? 18.912 -3.728 -21.300 1.00 97.94 164 SER A CA 1
ATOM 1223 C C . SER A 1 164 ? 19.193 -5.226 -21.412 1.00 97.94 164 SER A C 1
ATOM 1225 O O . SER A 1 164 ? 20.076 -5.755 -20.734 1.00 97.94 164 SER A O 1
ATOM 1227 N N . THR A 1 165 ? 18.463 -5.897 -22.294 1.00 98.50 165 THR A N 1
ATOM 1228 C CA . THR A 1 165 ? 18.585 -7.332 -22.592 1.00 98.50 165 THR A CA 1
ATOM 1229 C C . THR A 1 165 ? 18.942 -7.551 -24.061 1.00 98.50 165 THR A C 1
ATOM 1231 O O . THR A 1 165 ? 18.837 -6.633 -24.876 1.00 98.50 165 THR A O 1
ATOM 1234 N N . GLY A 1 166 ? 19.424 -8.749 -24.403 1.00 98.06 166 GLY A N 1
ATOM 1235 C CA . GLY A 1 166 ? 19.976 -9.058 -25.729 1.00 98.06 166 GLY A CA 1
ATOM 1236 C C . GLY A 1 166 ? 18.978 -8.944 -26.883 1.00 98.06 166 GLY A C 1
ATOM 1237 O O . GLY A 1 166 ? 19.382 -8.765 -28.028 1.00 98.06 166 GLY A O 1
ATOM 1238 N N . ASP A 1 167 ? 17.682 -9.006 -26.586 1.00 97.81 167 ASP A N 1
ATOM 1239 C CA . ASP A 1 167 ? 16.576 -8.816 -27.528 1.00 97.81 167 ASP A CA 1
ATOM 1240 C C . ASP A 1 167 ? 16.090 -7.357 -27.614 1.00 97.81 167 ASP A C 1
ATOM 1242 O O . ASP A 1 167 ? 15.010 -7.096 -28.142 1.00 97.81 167 ASP A O 1
ATOM 1246 N N . GLY A 1 168 ? 16.869 -6.397 -27.101 1.00 96.50 168 GLY A N 1
ATOM 1247 C CA . GLY A 1 168 ? 16.547 -4.967 -27.160 1.00 96.50 168 GLY A CA 1
ATOM 1248 C C . GLY A 1 168 ? 15.445 -4.535 -26.189 1.00 96.50 168 GLY A C 1
ATOM 1249 O O . GLY A 1 168 ? 14.918 -3.433 -26.311 1.00 96.50 168 GLY A O 1
ATOM 1250 N N . ARG A 1 169 ? 15.077 -5.387 -25.224 1.00 97.62 169 ARG A N 1
ATOM 1251 C CA . ARG A 1 169 ? 14.088 -5.074 -24.183 1.00 97.62 169 ARG A CA 1
ATOM 1252 C C . ARG A 1 169 ? 14.757 -4.622 -22.889 1.00 97.62 169 ARG A C 1
ATOM 1254 O O . ARG A 1 169 ? 15.975 -4.719 -22.735 1.00 97.62 169 ARG A O 1
ATOM 1261 N N . PHE A 1 170 ? 13.948 -4.187 -21.926 1.00 98.38 170 PHE A N 1
ATOM 1262 C CA . PHE A 1 170 ? 14.414 -3.767 -20.605 1.00 98.38 170 PHE A CA 1
ATOM 1263 C C . PHE A 1 170 ? 13.829 -4.639 -19.500 1.00 98.38 170 PHE A C 1
ATOM 1265 O O . PHE A 1 170 ? 12.637 -4.942 -19.509 1.00 98.38 170 PHE A O 1
ATOM 1272 N N . VAL A 1 171 ? 14.646 -4.976 -18.508 1.00 98.19 171 VAL A N 1
ATOM 1273 C CA . VAL A 1 171 ? 14.209 -5.609 -17.259 1.00 98.19 171 VAL A CA 1
ATOM 1274 C C . VAL A 1 171 ? 14.559 -4.715 -16.078 1.00 98.19 171 VAL A C 1
ATOM 1276 O O . VAL A 1 171 ? 15.550 -3.983 -16.101 1.00 98.19 171 VAL A O 1
ATOM 1279 N N . ARG A 1 172 ? 13.747 -4.782 -15.027 1.00 97.75 172 ARG A N 1
ATOM 1280 C CA . ARG A 1 172 ? 14.016 -4.159 -13.734 1.00 97.75 172 ARG A CA 1
ATOM 1281 C C . ARG A 1 172 ? 14.347 -5.232 -12.710 1.00 97.75 172 ARG A C 1
ATOM 1283 O O . ARG A 1 172 ? 13.540 -6.129 -12.476 1.00 97.75 172 ARG A O 1
ATOM 1290 N N . CYS A 1 173 ? 15.496 -5.093 -12.063 1.00 96.75 173 CYS A N 1
ATOM 1291 C CA . CYS A 1 173 ? 15.947 -5.936 -10.964 1.00 96.75 173 CYS A CA 1
ATOM 1292 C C . CYS A 1 173 ? 15.691 -5.230 -9.628 1.00 96.75 173 CYS A C 1
ATOM 1294 O O . CYS A 1 173 ? 16.137 -4.099 -9.429 1.00 96.75 173 CYS A O 1
ATOM 1296 N N . HIS A 1 174 ? 14.994 -5.897 -8.705 1.00 94.06 174 HIS A N 1
ATOM 1297 C CA . HIS A 1 174 ? 14.812 -5.419 -7.335 1.00 94.06 174 HIS A CA 1
ATOM 1298 C C . HIS A 1 174 ? 15.709 -6.210 -6.373 1.00 94.06 174 HIS A C 1
ATOM 1300 O O . HIS A 1 174 ? 15.341 -7.288 -5.896 1.00 94.06 174 HIS A O 1
ATOM 1306 N N . THR A 1 175 ? 16.875 -5.656 -6.040 1.00 93.00 175 THR A N 1
ATOM 1307 C CA . THR A 1 175 ? 17.935 -6.357 -5.292 1.00 93.00 175 THR A CA 1
ATOM 1308 C C . THR A 1 175 ? 18.257 -5.744 -3.931 1.00 93.00 175 THR A C 1
ATOM 1310 O O . THR A 1 175 ? 19.194 -6.185 -3.277 1.00 93.00 175 THR A O 1
ATOM 1313 N N . ASP A 1 176 ? 17.421 -4.826 -3.430 1.00 88.75 176 ASP A N 1
ATOM 1314 C CA . ASP A 1 176 ? 17.602 -4.171 -2.117 1.00 88.75 176 ASP A CA 1
ATOM 1315 C C . ASP A 1 176 ? 17.573 -5.135 -0.913 1.00 88.75 176 ASP A C 1
ATOM 1317 O O . ASP A 1 176 ? 17.864 -4.753 0.219 1.00 88.75 176 ASP A O 1
ATOM 1321 N N . PHE A 1 177 ? 17.242 -6.408 -1.148 1.00 90.00 177 PHE A N 1
ATOM 1322 C CA . PHE A 1 177 ? 17.411 -7.480 -0.178 1.00 90.00 177 PHE A CA 1
ATOM 1323 C C . PHE A 1 177 ? 18.508 -8.447 -0.648 1.00 90.00 177 PHE A C 1
ATOM 1325 O O . PHE A 1 177 ? 18.402 -8.952 -1.771 1.00 90.00 177 PHE A O 1
ATOM 1332 N N . PRO A 1 178 ? 19.487 -8.808 0.211 1.00 91.44 178 PRO A N 1
ATOM 1333 C CA . PRO A 1 178 ? 20.621 -9.648 -0.186 1.00 91.44 178 PRO A CA 1
ATOM 1334 C C . PRO A 1 178 ? 20.215 -10.951 -0.881 1.00 91.44 178 PRO A C 1
ATOM 1336 O O . PRO A 1 178 ? 20.712 -11.264 -1.951 1.00 91.44 178 PRO A O 1
ATOM 1339 N N . HIS A 1 179 ? 19.209 -11.656 -0.360 1.00 91.62 179 HIS A N 1
ATOM 1340 C CA . HIS A 1 179 ? 18.736 -12.902 -0.966 1.00 91.62 179 HIS A CA 1
ATOM 1341 C C . HIS A 1 179 ? 18.083 -12.722 -2.353 1.00 91.62 179 HIS A C 1
ATOM 1343 O O . HIS A 1 179 ? 18.053 -13.673 -3.130 1.00 91.62 179 HIS A O 1
ATOM 1349 N N . HIS A 1 180 ? 17.560 -11.535 -2.690 1.00 93.94 180 HIS A N 1
ATOM 1350 C CA . HIS A 1 180 ? 17.086 -11.240 -4.049 1.00 93.94 180 HIS A CA 1
ATOM 1351 C C . HIS A 1 180 ? 18.253 -10.945 -4.995 1.00 93.94 180 HIS A C 1
ATOM 1353 O O . HIS A 1 180 ? 18.264 -11.457 -6.114 1.00 93.94 180 HIS A O 1
ATOM 1359 N N . ARG A 1 181 ? 19.244 -10.169 -4.535 1.00 95.06 181 ARG A N 1
ATOM 1360 C CA . ARG A 1 181 ? 20.502 -9.931 -5.256 1.00 95.06 181 ARG A CA 1
ATOM 1361 C C . ARG A 1 181 ? 21.201 -11.248 -5.583 1.00 95.06 181 ARG A C 1
ATOM 1363 O O . ARG A 1 181 ? 21.506 -11.514 -6.739 1.00 95.06 181 ARG A O 1
ATOM 1370 N N . ASP A 1 182 ? 21.381 -12.098 -4.577 1.00 95.81 182 ASP A N 1
ATOM 1371 C CA . ASP A 1 182 ? 22.083 -13.372 -4.711 1.00 95.81 182 ASP A CA 1
ATOM 1372 C C . ASP A 1 182 ? 21.347 -14.316 -5.678 1.00 95.81 182 ASP A C 1
ATOM 1374 O O . ASP A 1 182 ? 21.983 -15.008 -6.471 1.00 95.81 182 ASP A O 1
ATOM 1378 N N . ALA A 1 183 ? 20.006 -14.304 -5.682 1.00 96.50 183 ALA A N 1
ATOM 1379 C CA . ALA A 1 183 ? 19.209 -15.056 -6.650 1.00 96.50 183 ALA A CA 1
ATOM 1380 C C . ALA A 1 183 ? 19.414 -14.561 -8.094 1.00 96.50 183 ALA A C 1
ATOM 1382 O O . ALA A 1 183 ? 19.586 -15.380 -8.997 1.00 96.50 183 ALA A O 1
ATOM 1383 N N . VAL A 1 184 ? 19.444 -13.241 -8.313 1.00 97.25 184 VAL A N 1
ATOM 1384 C CA . VAL A 1 184 ? 19.725 -12.639 -9.630 1.00 97.25 184 VAL A CA 1
ATOM 1385 C C . VAL A 1 184 ? 21.136 -12.995 -10.104 1.00 97.25 184 VAL A C 1
ATOM 1387 O O . VAL A 1 184 ? 21.292 -13.533 -11.200 1.00 97.25 184 VAL A O 1
ATOM 1390 N N . CYS A 1 185 ? 22.151 -12.784 -9.264 1.00 97.38 185 CYS A N 1
ATOM 1391 C CA . CYS A 1 185 ? 23.545 -13.107 -9.577 1.00 97.38 185 CYS A CA 1
ATOM 1392 C C . CYS A 1 185 ? 23.748 -14.598 -9.870 1.00 97.38 185 CYS A C 1
ATOM 1394 O O . CYS A 1 185 ? 24.486 -14.956 -10.785 1.00 97.38 185 CYS A O 1
ATOM 1396 N N . LYS A 1 186 ? 23.045 -15.480 -9.146 1.00 97.75 186 LYS A N 1
ATOM 1397 C CA . LYS A 1 186 ? 23.073 -16.927 -9.389 1.00 97.75 186 LYS A CA 1
ATOM 1398 C C . LYS A 1 186 ? 22.529 -17.296 -10.770 1.00 97.75 186 LYS A C 1
ATOM 1400 O O . LYS A 1 186 ? 23.116 -18.147 -11.429 1.00 97.75 186 LYS A O 1
ATOM 1405 N N . VAL A 1 187 ? 21.424 -16.685 -11.205 1.00 98.00 187 VAL A N 1
ATOM 1406 C CA . VAL A 1 187 ? 20.840 -16.941 -12.536 1.00 98.00 187 VAL A CA 1
ATOM 1407 C C . VAL A 1 187 ? 21.733 -16.394 -13.647 1.00 98.00 187 VAL A C 1
ATOM 1409 O O . VAL A 1 187 ? 21.921 -17.058 -14.663 1.00 98.00 187 VAL A O 1
ATOM 1412 N N . LEU A 1 188 ? 22.313 -15.211 -13.445 1.00 98.00 188 LEU A N 1
ATOM 1413 C CA . LEU A 1 188 ? 23.214 -14.581 -14.413 1.00 98.00 188 LEU A CA 1
ATOM 1414 C C . LEU A 1 188 ? 24.628 -15.174 -14.419 1.00 98.00 188 LEU A C 1
ATOM 1416 O O . LEU A 1 188 ? 25.383 -14.909 -15.353 1.00 98.00 188 LEU A O 1
ATOM 1420 N N . ALA A 1 189 ? 24.976 -15.964 -13.399 1.00 97.56 189 ALA A N 1
ATOM 1421 C CA . ALA A 1 189 ? 26.320 -16.476 -13.155 1.00 97.56 189 ALA A CA 1
ATOM 1422 C C . ALA A 1 189 ? 27.381 -15.357 -13.170 1.00 97.56 189 ALA A C 1
ATOM 1424 O O . ALA A 1 189 ? 28.425 -15.476 -13.813 1.00 97.56 189 ALA A O 1
ATOM 1425 N N . CYS A 1 190 ? 27.099 -14.255 -12.470 1.00 96.62 190 CYS A N 1
ATOM 1426 C CA . CYS A 1 190 ? 27.983 -13.096 -12.385 1.00 96.62 190 CYS A CA 1
ATOM 1427 C C . CYS A 1 190 ? 28.065 -12.542 -10.958 1.00 96.62 190 CYS A C 1
ATOM 1429 O O . CYS A 1 190 ? 27.236 -12.848 -10.101 1.00 96.62 190 CYS A O 1
ATOM 1431 N N . GLU A 1 191 ? 29.066 -11.706 -10.702 1.00 95.69 191 GLU A N 1
ATOM 1432 C CA . GLU A 1 191 ? 29.162 -10.953 -9.450 1.00 95.69 191 GLU A CA 1
ATOM 1433 C C . GLU A 1 191 ? 28.156 -9.792 -9.422 1.00 95.69 191 GLU A C 1
ATOM 1435 O O . GLU A 1 191 ? 27.641 -9.368 -10.461 1.00 95.69 191 GLU A O 1
ATOM 1440 N N . ALA A 1 192 ? 27.880 -9.275 -8.220 1.00 95.31 192 ALA A N 1
ATOM 1441 C CA . ALA A 1 192 ? 26.931 -8.187 -7.982 1.00 95.31 192 ALA A CA 1
ATOM 1442 C C . ALA A 1 192 ? 27.513 -6.807 -8.340 1.00 95.31 192 ALA A C 1
ATOM 1444 O O . ALA A 1 192 ? 27.568 -5.901 -7.512 1.00 95.31 192 ALA A O 1
ATOM 1445 N N . GLU A 1 193 ? 27.936 -6.656 -9.592 1.00 95.94 193 GLU A N 1
ATOM 1446 C CA . GLU A 1 193 ? 28.425 -5.406 -10.172 1.00 95.94 193 GLU A CA 1
ATOM 1447 C C . GLU A 1 193 ? 27.555 -5.028 -11.369 1.00 95.94 193 GLU A C 1
ATOM 1449 O O . GLU A 1 193 ? 27.185 -5.885 -12.179 1.00 95.94 193 GLU A O 1
ATOM 1454 N N . ARG A 1 194 ? 27.221 -3.740 -11.496 1.00 96.06 194 ARG A N 1
ATOM 1455 C CA . ARG A 1 194 ? 26.263 -3.256 -12.498 1.00 96.06 194 ARG A CA 1
ATOM 1456 C C . ARG A 1 194 ? 26.705 -3.610 -13.917 1.00 96.06 194 ARG A C 1
ATOM 1458 O O . ARG A 1 194 ? 25.884 -4.049 -14.718 1.00 96.06 194 ARG A O 1
ATOM 1465 N N . GLU A 1 195 ? 27.992 -3.477 -14.206 1.00 97.56 195 GLU A N 1
ATOM 1466 C CA . GLU A 1 195 ? 28.604 -3.756 -15.502 1.00 97.56 195 GLU A CA 1
ATOM 1467 C C . GLU A 1 195 ? 28.563 -5.254 -15.830 1.00 97.56 195 GLU A C 1
ATOM 1469 O O . GLU A 1 195 ? 28.197 -5.635 -16.943 1.00 97.56 195 GLU A O 1
ATOM 1474 N N . LYS A 1 196 ? 28.870 -6.117 -14.850 1.00 97.94 196 LYS A N 1
ATOM 1475 C CA . LYS A 1 196 ? 28.830 -7.581 -15.008 1.00 97.94 196 LYS A CA 1
ATOM 1476 C C . LYS A 1 196 ? 27.399 -8.082 -15.216 1.00 97.94 196 LYS A C 1
ATOM 1478 O O . LYS A 1 196 ? 27.164 -8.901 -16.105 1.00 97.94 196 LYS A O 1
ATOM 1483 N N . VAL A 1 197 ? 26.440 -7.542 -14.460 1.00 98.19 197 VAL A N 1
ATOM 1484 C CA . VAL A 1 197 ? 25.006 -7.826 -14.627 1.00 98.19 197 VAL A CA 1
ATOM 1485 C C . VAL A 1 197 ? 24.524 -7.389 -16.009 1.00 98.19 197 VAL A C 1
ATOM 1487 O O . VAL A 1 197 ? 23.893 -8.179 -16.710 1.00 98.19 197 VAL A O 1
ATOM 1490 N N . GLN A 1 198 ? 24.872 -6.173 -16.443 1.00 98.44 198 GLN A N 1
ATOM 1491 C CA . GLN A 1 198 ? 24.523 -5.681 -17.777 1.00 98.44 198 GLN A CA 1
ATOM 1492 C C . GLN A 1 198 ? 25.108 -6.578 -18.878 1.00 98.44 198 GLN A C 1
ATOM 1494 O O . GLN A 1 198 ? 24.385 -6.964 -19.795 1.00 98.44 198 GLN A O 1
ATOM 1499 N N . ALA A 1 199 ? 26.385 -6.959 -18.784 1.00 98.38 199 ALA A N 1
ATOM 1500 C CA . ALA A 1 199 ? 27.035 -7.832 -19.762 1.00 98.38 199 ALA A CA 1
ATOM 1501 C C . ALA A 1 199 ? 26.397 -9.232 -19.826 1.00 98.38 199 ALA A C 1
ATOM 1503 O O . ALA A 1 199 ? 26.245 -9.792 -20.915 1.00 98.38 199 ALA A O 1
ATOM 1504 N N . ALA A 1 200 ? 25.997 -9.792 -18.680 1.00 98.44 200 ALA A N 1
ATOM 1505 C CA . ALA A 1 200 ? 25.292 -11.067 -18.628 1.00 98.44 200 ALA A CA 1
ATOM 1506 C C . ALA A 1 200 ? 23.903 -10.965 -19.278 1.00 98.44 200 ALA A C 1
ATOM 1508 O O . ALA A 1 200 ? 23.554 -11.810 -20.101 1.00 98.44 200 ALA A O 1
ATOM 1509 N N . LEU A 1 201 ? 23.141 -9.907 -18.977 1.00 98.50 201 LEU A N 1
ATOM 1510 C CA . LEU A 1 201 ? 21.789 -9.691 -19.505 1.00 98.50 201 LEU A CA 1
ATOM 1511 C C . LEU A 1 201 ? 21.733 -9.498 -21.022 1.00 98.50 201 LEU A C 1
ATOM 1513 O O . LEU A 1 201 ? 20.742 -9.882 -21.642 1.00 98.50 201 LEU A O 1
ATOM 1517 N N . MET A 1 202 ? 22.812 -9.023 -21.650 1.00 98.56 202 MET A N 1
ATOM 1518 C CA . MET A 1 202 ? 22.906 -8.969 -23.116 1.00 98.56 202 MET A CA 1
ATOM 1519 C C . MET A 1 202 ? 22.873 -10.352 -23.790 1.00 98.56 202 MET A C 1
ATOM 1521 O O . MET A 1 202 ? 22.727 -10.432 -25.005 1.00 98.56 202 MET A O 1
ATOM 1525 N N . ARG A 1 203 ? 22.993 -11.448 -23.029 1.00 98.00 203 ARG A N 1
ATOM 1526 C CA . ARG A 1 203 ? 22.888 -12.832 -23.527 1.00 98.00 203 ARG A CA 1
ATOM 1527 C C . ARG A 1 203 ? 21.508 -13.455 -23.307 1.00 98.00 203 ARG A C 1
ATOM 1529 O O . ARG A 1 203 ? 21.295 -14.601 -23.692 1.00 98.00 203 ARG A O 1
ATOM 1536 N N . TRP A 1 204 ? 20.592 -12.724 -22.678 1.00 98.50 204 TRP A N 1
ATOM 1537 C CA . TRP A 1 204 ? 19.246 -13.186 -22.362 1.00 98.50 204 TRP A CA 1
ATOM 1538 C C . TRP A 1 204 ? 18.205 -12.479 -23.222 1.00 98.50 204 TRP A C 1
ATOM 1540 O O . TRP A 1 204 ? 18.350 -11.298 -23.535 1.00 98.50 204 TRP A O 1
ATOM 1550 N N . LYS A 1 205 ? 17.113 -13.186 -23.525 1.00 98.50 205 LYS A N 1
ATOM 1551 C CA . LYS A 1 205 ? 15.835 -12.536 -23.829 1.00 98.50 205 LYS A CA 1
ATOM 1552 C C . LYS A 1 205 ? 15.191 -12.086 -22.524 1.00 98.50 205 LYS A C 1
ATOM 1554 O O . LYS A 1 205 ? 15.254 -12.815 -21.529 1.00 98.50 205 LYS A O 1
ATOM 1559 N N . GLY A 1 206 ? 14.556 -10.917 -22.520 1.00 97.69 206 GLY A N 1
ATOM 1560 C CA . GLY A 1 206 ? 14.024 -10.334 -21.286 1.00 97.69 206 GLY A CA 1
ATOM 1561 C C . GLY A 1 206 ? 13.003 -11.216 -20.555 1.00 97.69 206 GLY A C 1
ATOM 1562 O O . GLY A 1 206 ? 13.062 -11.339 -19.331 1.00 97.69 206 GLY A O 1
ATOM 1563 N N . GLU A 1 207 ? 12.101 -11.874 -21.287 1.00 97.25 207 GLU A N 1
ATOM 1564 C CA . GLU A 1 207 ? 11.072 -12.750 -20.699 1.00 97.25 207 GLU A CA 1
ATOM 1565 C C . GLU A 1 207 ? 11.642 -14.061 -20.138 1.00 97.25 207 GLU A C 1
ATOM 1567 O O . GLU A 1 207 ? 11.240 -14.505 -19.056 1.00 97.25 207 GLU A O 1
ATOM 1572 N N . ASP A 1 208 ? 12.621 -14.646 -20.832 1.00 98.25 208 ASP A N 1
ATOM 1573 C CA . ASP A 1 208 ? 13.313 -15.853 -20.373 1.00 98.25 208 ASP A CA 1
ATOM 1574 C C . ASP A 1 208 ? 14.048 -15.571 -19.055 1.00 98.25 208 ASP A C 1
ATOM 1576 O O . ASP A 1 208 ? 13.977 -16.365 -18.113 1.00 98.25 208 ASP A O 1
ATOM 1580 N N . PHE A 1 209 ? 14.697 -14.404 -18.953 1.00 98.38 209 PHE A N 1
ATOM 1581 C CA . PHE A 1 209 ? 15.362 -13.984 -17.723 1.00 98.38 209 PHE A CA 1
ATOM 1582 C C . PHE A 1 209 ? 14.372 -13.696 -16.590 1.00 98.38 209 PHE A C 1
ATOM 1584 O O . PHE A 1 209 ? 14.587 -14.175 -15.479 1.00 98.38 209 PHE A O 1
ATOM 1591 N N . GLU A 1 210 ? 13.279 -12.965 -16.846 1.00 97.56 210 GLU A N 1
ATOM 1592 C CA . GLU A 1 210 ? 12.232 -12.721 -15.841 1.00 97.56 210 GLU A CA 1
ATOM 1593 C C . GLU A 1 210 ? 11.717 -14.049 -15.258 1.00 97.56 210 GLU A C 1
ATOM 1595 O O . GLU A 1 210 ? 11.630 -14.214 -14.038 1.00 97.56 210 GLU A O 1
ATOM 1600 N N . THR A 1 211 ? 11.440 -15.021 -16.131 1.00 96.19 211 THR A N 1
ATOM 1601 C CA . THR A 1 211 ? 10.948 -16.350 -15.751 1.00 96.19 211 THR A CA 1
ATOM 1602 C C . THR A 1 211 ? 11.979 -17.126 -14.930 1.00 96.19 211 THR A C 1
ATOM 1604 O O . THR A 1 211 ? 11.645 -17.667 -13.871 1.00 96.19 211 THR A O 1
ATOM 1607 N N . ALA A 1 212 ? 13.239 -17.158 -15.374 1.00 97.50 212 ALA A N 1
ATOM 1608 C CA . ALA A 1 212 ? 14.320 -17.848 -14.673 1.00 97.50 212 ALA A CA 1
ATOM 1609 C C . ALA A 1 212 ? 14.630 -17.212 -13.306 1.00 97.50 212 ALA A C 1
ATOM 1611 O O . ALA A 1 212 ? 14.757 -17.921 -12.304 1.00 97.50 212 ALA A O 1
ATOM 1612 N N . ALA A 1 213 ? 14.691 -15.879 -13.241 1.00 96.38 213 ALA A N 1
ATOM 1613 C CA . ALA A 1 213 ? 14.894 -15.132 -12.005 1.00 96.38 213 ALA A CA 1
ATOM 1614 C C . ALA A 1 213 ? 13.765 -15.401 -11.007 1.00 96.38 213 ALA A C 1
ATOM 1616 O O . ALA A 1 213 ? 14.041 -15.697 -9.843 1.00 96.38 213 ALA A O 1
ATOM 1617 N N . TYR A 1 214 ? 12.508 -15.381 -11.460 1.00 93.31 214 TYR A N 1
ATOM 1618 C CA . TYR A 1 214 ? 11.363 -15.714 -10.617 1.00 93.31 214 TYR A CA 1
ATOM 1619 C C . TYR A 1 214 ? 11.454 -17.139 -10.051 1.00 93.31 214 TYR A C 1
ATOM 1621 O O . TYR A 1 214 ? 11.295 -17.332 -8.842 1.00 93.31 214 TYR A O 1
ATOM 1629 N N . ALA A 1 215 ? 11.768 -18.133 -10.891 1.00 94.50 215 ALA A N 1
ATOM 1630 C CA . ALA A 1 215 ? 11.925 -19.525 -10.463 1.00 94.50 215 ALA A CA 1
ATOM 1631 C C . ALA A 1 215 ? 13.049 -19.703 -9.423 1.00 94.50 215 ALA A C 1
ATOM 1633 O O . ALA A 1 215 ? 12.937 -20.530 -8.519 1.00 94.50 215 ALA A O 1
ATOM 1634 N N . ALA A 1 216 ? 14.104 -18.888 -9.502 1.00 95.44 216 ALA A N 1
ATOM 1635 C CA . ALA A 1 216 ? 15.193 -18.856 -8.527 1.00 95.44 216 ALA A CA 1
ATOM 1636 C C . ALA A 1 216 ? 14.868 -18.060 -7.244 1.00 95.44 216 ALA A C 1
ATOM 1638 O O . ALA A 1 216 ? 15.710 -17.961 -6.352 1.00 95.44 216 ALA A O 1
ATOM 1639 N N . GLY A 1 217 ? 13.663 -17.491 -7.127 1.00 92.19 217 GLY A N 1
ATOM 1640 C CA . GLY A 1 217 ? 13.253 -16.654 -5.996 1.00 92.19 217 GLY A CA 1
ATOM 1641 C C . GLY A 1 217 ? 13.731 -15.201 -6.073 1.00 92.19 217 GLY A C 1
ATOM 1642 O O . GLY A 1 217 ? 13.552 -14.460 -5.101 1.00 92.19 217 GLY A O 1
ATOM 1643 N N . GLY A 1 218 ? 14.309 -14.801 -7.206 1.00 93.38 218 GLY A N 1
ATOM 1644 C CA . GLY A 1 218 ? 14.614 -13.419 -7.548 1.00 93.38 218 GLY A CA 1
ATOM 1645 C C . GLY A 1 218 ? 13.349 -12.616 -7.840 1.00 93.38 218 GLY A C 1
ATOM 1646 O O . GLY A 1 218 ? 12.257 -13.156 -8.034 1.00 93.38 218 GLY A O 1
ATOM 1647 N N . VAL A 1 219 ? 13.500 -11.294 -7.833 1.00 93.25 219 VAL A N 1
ATOM 1648 C CA . VAL A 1 219 ? 12.383 -10.363 -7.992 1.00 93.25 219 VAL A CA 1
ATOM 1649 C C . VAL A 1 219 ? 12.736 -9.395 -9.114 1.00 93.25 219 VAL A C 1
ATOM 1651 O O . VAL A 1 219 ? 13.459 -8.418 -8.927 1.00 93.25 219 VAL A O 1
ATOM 1654 N N . VAL A 1 220 ? 12.282 -9.759 -10.311 1.00 96.75 220 VAL A N 1
ATOM 1655 C CA . VAL A 1 220 ? 12.593 -9.111 -11.587 1.00 96.75 220 VAL A CA 1
ATOM 1656 C C . VAL A 1 220 ? 11.293 -8.933 -12.362 1.00 96.75 220 VAL A C 1
ATOM 1658 O O . VAL A 1 220 ? 10.408 -9.783 -12.272 1.00 96.75 220 VAL A O 1
ATOM 1661 N N . ALA A 1 221 ? 11.183 -7.840 -13.112 1.00 97.44 221 ALA A N 1
ATOM 1662 C CA . ALA A 1 221 ? 10.083 -7.614 -14.041 1.00 97.44 221 ALA A CA 1
ATOM 1663 C C . ALA A 1 221 ? 10.602 -7.183 -15.412 1.00 97.44 221 ALA A C 1
ATOM 1665 O O . ALA A 1 221 ? 11.436 -6.284 -15.515 1.00 97.44 221 ALA A O 1
ATOM 1666 N N . LEU A 1 222 ? 10.071 -7.795 -16.464 1.00 98.19 222 LEU A N 1
ATOM 1667 C CA . LEU A 1 222 ? 10.213 -7.340 -17.838 1.00 98.19 222 LEU A CA 1
ATOM 1668 C C . LEU A 1 222 ? 9.355 -6.093 -18.050 1.00 98.19 222 LEU A C 1
ATOM 1670 O O . LEU A 1 222 ? 8.176 -6.071 -17.688 1.00 98.19 222 LEU A O 1
ATOM 1674 N N . MET A 1 223 ? 9.940 -5.066 -18.666 1.00 98.06 223 MET A N 1
ATOM 1675 C CA . MET A 1 223 ? 9.189 -3.903 -19.110 1.00 98.06 223 MET A CA 1
ATOM 1676 C C . MET A 1 223 ? 8.275 -4.300 -20.265 1.00 98.06 223 MET A C 1
ATOM 1678 O O . MET A 1 223 ? 8.725 -4.735 -21.332 1.00 98.06 223 MET A O 1
ATOM 1682 N N . ARG A 1 224 ? 6.980 -4.116 -20.040 1.00 98.00 224 ARG A N 1
ATOM 1683 C CA . ARG A 1 224 ? 5.933 -4.334 -21.034 1.00 98.00 224 ARG A CA 1
ATOM 1684 C C . ARG A 1 224 ? 5.268 -3.003 -21.340 1.00 98.00 224 ARG A C 1
ATOM 1686 O O . ARG A 1 224 ? 5.191 -2.125 -20.483 1.00 98.00 224 ARG A O 1
ATOM 1693 N N . SER A 1 225 ? 4.783 -2.850 -22.560 1.00 97.75 225 SER A N 1
ATOM 1694 C CA . SER A 1 225 ? 3.738 -1.883 -22.868 1.00 97.75 225 SER A CA 1
ATOM 1695 C C . SER A 1 225 ? 2.422 -2.305 -22.210 1.00 97.75 225 SER A C 1
ATOM 1697 O O . SER A 1 225 ? 2.238 -3.458 -21.818 1.00 97.75 225 SER A O 1
ATOM 1699 N N . HIS A 1 226 ? 1.481 -1.372 -22.094 1.00 97.00 226 HIS A N 1
ATOM 1700 C CA . HIS A 1 226 ? 0.172 -1.701 -21.536 1.00 97.00 226 HIS A CA 1
ATOM 1701 C C . HIS A 1 226 ? -0.622 -2.678 -22.410 1.00 97.00 226 HIS A C 1
ATOM 1703 O O . HIS A 1 226 ? -1.339 -3.518 -21.873 1.00 97.00 226 HIS A O 1
ATOM 1709 N N . ASP A 1 227 ? -0.455 -2.621 -23.734 1.00 96.69 227 ASP A N 1
ATOM 1710 C CA . ASP A 1 227 ? -1.090 -3.569 -24.653 1.00 96.69 227 ASP A CA 1
ATOM 1711 C C . ASP A 1 227 ? -0.556 -4.994 -24.433 1.00 96.69 227 ASP A C 1
ATOM 1713 O O . ASP A 1 227 ? -1.338 -5.938 -24.336 1.00 96.69 227 ASP A O 1
ATOM 1717 N N . GLU A 1 228 ? 0.765 -5.151 -24.278 1.00 97.50 228 GLU A N 1
ATOM 1718 C CA . GLU A 1 228 ? 1.375 -6.446 -23.945 1.00 97.50 228 GLU A CA 1
ATOM 1719 C C . GLU A 1 228 ? 0.901 -6.969 -22.586 1.00 97.50 228 GLU A C 1
ATOM 1721 O O . GLU A 1 228 ? 0.580 -8.148 -22.469 1.00 97.50 228 GLU A O 1
ATOM 1726 N N . TRP A 1 229 ? 0.836 -6.107 -21.564 1.00 97.31 229 TRP A N 1
ATOM 1727 C CA . TRP A 1 229 ? 0.307 -6.473 -20.248 1.00 97.31 229 TRP A CA 1
ATOM 1728 C C . TRP A 1 229 ? -1.150 -6.934 -20.328 1.00 97.31 229 TRP A C 1
ATOM 1730 O O . TRP A 1 229 ? -1.490 -7.999 -19.817 1.00 97.31 229 TRP A O 1
ATOM 1740 N N . SER A 1 230 ? -2.000 -6.156 -20.997 1.00 95.69 230 SER A N 1
ATOM 1741 C CA . SER A 1 230 ? -3.444 -6.400 -21.087 1.00 95.69 230 SER A CA 1
ATOM 1742 C C . SER A 1 230 ? -3.786 -7.672 -21.863 1.00 95.69 230 SER A C 1
ATOM 1744 O O . SER A 1 230 ? -4.860 -8.236 -21.675 1.00 95.69 230 SER A O 1
ATOM 1746 N N . ALA A 1 231 ? -2.872 -8.150 -22.711 1.00 95.56 231 ALA A N 1
ATOM 1747 C CA . ALA A 1 231 ? -3.000 -9.427 -23.404 1.00 95.56 231 ALA A CA 1
ATOM 1748 C C . ALA A 1 231 ? -2.667 -10.646 -22.519 1.00 95.56 231 ALA A C 1
ATOM 1750 O O . ALA A 1 231 ? -2.948 -11.780 -22.912 1.00 95.56 231 ALA A O 1
ATOM 1751 N N . LEU A 1 232 ? -2.068 -10.454 -21.336 1.00 96.06 232 LEU A N 1
ATOM 1752 C CA . LEU A 1 232 ? -1.715 -11.563 -20.451 1.00 96.06 232 LEU A CA 1
ATOM 1753 C C . LEU A 1 232 ? -2.946 -12.118 -19.718 1.00 96.06 232 LEU A C 1
ATOM 1755 O O . LEU A 1 232 ? -3.775 -11.346 -19.230 1.00 96.06 232 LEU A O 1
ATOM 1759 N N . PRO A 1 233 ? -3.008 -13.444 -19.472 1.00 97.12 233 PRO A N 1
ATOM 1760 C CA . PRO A 1 233 ? -4.079 -14.043 -18.671 1.00 97.12 233 PRO A CA 1
ATOM 1761 C C . PRO A 1 233 ? -4.205 -13.440 -17.266 1.00 97.12 233 PRO A C 1
ATOM 1763 O O . PRO A 1 233 ? -5.294 -13.414 -16.697 1.00 97.12 233 PRO A O 1
ATOM 1766 N N . GLN A 1 234 ? -3.099 -12.930 -16.706 1.00 97.12 234 GLN A N 1
ATOM 1767 C CA . GLN A 1 234 ? -3.124 -12.249 -15.415 1.00 97.12 234 GLN A CA 1
ATOM 1768 C C . GLN A 1 234 ? -3.936 -10.951 -15.450 1.00 97.12 234 GLN A C 1
ATOM 1770 O O . GLN A 1 234 ? -4.694 -10.691 -14.518 1.00 97.12 234 GLN A O 1
ATOM 1775 N N . ALA A 1 235 ? -3.788 -10.139 -16.499 1.00 97.06 235 ALA A N 1
ATOM 1776 C CA . ALA A 1 235 ? -4.529 -8.890 -16.624 1.00 97.06 235 ALA A CA 1
ATOM 1777 C C . ALA A 1 235 ? -6.034 -9.155 -16.771 1.00 97.06 235 ALA A C 1
ATOM 1779 O O . ALA A 1 235 ? -6.833 -8.487 -16.118 1.00 97.06 235 ALA A O 1
ATOM 1780 N N . CYS A 1 236 ? -6.417 -10.190 -17.531 1.00 95.12 236 CYS A N 1
ATOM 1781 C CA . CYS A 1 236 ? -7.815 -10.617 -17.629 1.00 95.12 236 CYS A CA 1
ATOM 1782 C C . CYS A 1 236 ? -8.380 -11.039 -16.266 1.00 95.12 236 CYS A C 1
ATOM 1784 O O . CYS A 1 236 ? -9.476 -10.628 -15.904 1.00 95.12 236 CYS A O 1
ATOM 1786 N N . ALA A 1 237 ? -7.629 -11.830 -15.490 1.00 96.44 237 ALA A N 1
ATOM 1787 C CA . ALA A 1 237 ? -8.065 -12.260 -14.162 1.00 96.44 237 ALA A CA 1
ATOM 1788 C C . ALA A 1 237 ? -8.233 -11.079 -13.190 1.00 96.44 237 ALA A C 1
ATOM 1790 O O . ALA A 1 237 ? -9.162 -11.073 -12.388 1.00 96.44 237 ALA A O 1
ATOM 1791 N N . LEU A 1 238 ? -7.358 -10.072 -13.271 1.00 95.19 238 LEU A N 1
ATOM 1792 C CA . LEU A 1 238 ? -7.462 -8.841 -12.483 1.00 95.19 238 LEU A CA 1
ATOM 1793 C C . LEU A 1 238 ? -8.674 -7.985 -12.869 1.00 95.19 238 LEU A C 1
ATOM 1795 O O . LEU A 1 238 ? -9.304 -7.399 -11.994 1.00 95.19 238 LEU A O 1
ATOM 1799 N N . ALA A 1 239 ? -9.031 -7.924 -14.153 1.00 94.69 239 ALA A N 1
ATOM 1800 C CA . ALA A 1 239 ? -10.159 -7.121 -14.625 1.00 94.69 239 ALA A CA 1
ATOM 1801 C C . ALA A 1 239 ? -11.515 -7.547 -14.028 1.00 94.69 239 ALA A C 1
ATOM 1803 O O . ALA A 1 239 ? -12.417 -6.716 -13.928 1.00 94.69 239 ALA A O 1
ATOM 1804 N N . GLU A 1 240 ? -11.635 -8.804 -13.595 1.00 95.06 240 GLU A N 1
ATOM 1805 C CA . GLU A 1 240 ? -12.822 -9.349 -12.923 1.00 95.06 240 GLU A CA 1
ATOM 1806 C C . GLU A 1 240 ? -12.865 -9.044 -11.415 1.00 95.06 240 GLU A C 1
ATOM 1808 O O . GLU A 1 240 ? -13.875 -9.291 -10.756 1.00 95.06 240 GLU A O 1
ATOM 1813 N N . LEU A 1 241 ? -11.780 -8.515 -10.841 1.00 96.00 241 LEU A N 1
ATOM 1814 C CA . LEU A 1 241 ? -11.707 -8.172 -9.424 1.00 96.00 241 LEU A CA 1
ATOM 1815 C C . LEU A 1 241 ? -12.081 -6.699 -9.189 1.00 96.00 241 LEU A C 1
A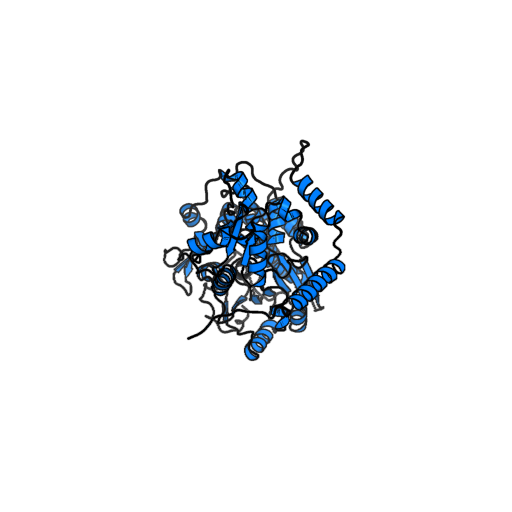TOM 1817 O O . LEU A 1 241 ? -11.736 -5.831 -9.996 1.00 96.00 241 LEU A O 1
ATOM 1821 N N . PRO A 1 242 ? -12.741 -6.364 -8.064 1.00 97.12 242 PRO A N 1
ATOM 1822 C CA . PRO A 1 242 ? -12.941 -4.974 -7.666 1.00 97.12 242 PRO A CA 1
ATOM 1823 C C . PRO A 1 242 ? -11.625 -4.355 -7.168 1.00 97.12 242 PRO A C 1
ATOM 1825 O O . PRO A 1 242 ? -10.680 -5.067 -6.833 1.00 97.12 242 PRO A O 1
ATOM 1828 N N . LEU A 1 243 ? -11.569 -3.020 -7.063 1.00 98.06 243 LEU A N 1
ATOM 1829 C CA . LEU A 1 243 ? -10.422 -2.313 -6.466 1.00 98.06 243 LEU A CA 1
ATOM 1830 C C . LEU A 1 243 ? -10.119 -2.802 -5.038 1.00 98.06 243 LEU A C 1
ATOM 1832 O O . LEU A 1 243 ? -8.960 -2.982 -4.670 1.00 98.06 243 LEU A O 1
ATOM 1836 N N . ILE A 1 244 ? -11.174 -3.049 -4.257 1.00 98.19 244 ILE A N 1
ATOM 1837 C CA . ILE A 1 244 ? -11.120 -3.615 -2.909 1.00 98.19 244 ILE A CA 1
ATOM 1838 C C . ILE A 1 244 ? -12.203 -4.684 -2.810 1.00 98.19 244 ILE A C 1
ATOM 1840 O O . ILE A 1 244 ? -13.355 -4.430 -3.156 1.00 98.19 244 ILE A O 1
ATOM 1844 N N . SER A 1 245 ? -11.856 -5.871 -2.319 1.00 97.75 245 SER A N 1
ATOM 1845 C CA . SER A 1 245 ? -12.848 -6.888 -1.933 1.00 97.75 245 SER A CA 1
ATOM 1846 C C . SER A 1 245 ? -13.033 -6.869 -0.417 1.00 97.75 245 SER A C 1
ATOM 1848 O O . SER A 1 245 ? -12.035 -6.829 0.301 1.00 97.75 245 SER A O 1
ATOM 1850 N N . ILE A 1 246 ? -14.279 -6.902 0.068 1.00 98.44 246 ILE A N 1
ATOM 1851 C CA . ILE A 1 246 ? -14.623 -7.017 1.496 1.00 98.44 246 ILE A CA 1
ATOM 1852 C C . ILE A 1 246 ? -15.645 -8.144 1.643 1.00 98.44 246 ILE A C 1
ATOM 1854 O O . ILE A 1 246 ? -16.819 -7.969 1.317 1.00 98.44 246 ILE A O 1
ATOM 1858 N N . GLU A 1 247 ? -15.197 -9.297 2.128 1.00 98.00 247 GLU A N 1
ATOM 1859 C CA . GLU A 1 247 ? -15.979 -10.538 2.139 1.00 98.00 247 GLU A CA 1
ATOM 1860 C C . GLU A 1 247 ? -16.116 -11.104 3.546 1.00 98.00 247 GLU A C 1
ATOM 1862 O O . GLU A 1 247 ? -15.179 -11.047 4.338 1.00 98.00 247 GLU A O 1
ATOM 1867 N N . LYS A 1 248 ? -17.280 -11.664 3.873 1.00 98.56 248 LYS A N 1
ATOM 1868 C CA . LYS A 1 248 ? -17.488 -12.354 5.148 1.00 98.56 248 LYS A CA 1
ATOM 1869 C C . LYS A 1 248 ? -16.843 -13.742 5.076 1.00 98.56 248 LYS A C 1
ATOM 1871 O O . LYS A 1 248 ? -17.125 -14.497 4.153 1.00 98.56 248 LYS A O 1
ATOM 1876 N N . ILE A 1 249 ? -16.003 -14.078 6.051 1.00 98.19 249 ILE A N 1
ATOM 1877 C CA . ILE A 1 249 ? -15.233 -15.338 6.111 1.00 98.19 249 ILE A CA 1
ATOM 1878 C C . ILE A 1 249 ? -15.563 -16.204 7.333 1.00 98.19 249 ILE A C 1
ATOM 1880 O O . ILE A 1 249 ? -15.004 -17.282 7.510 1.00 98.19 249 ILE A O 1
ATOM 1884 N N . GLY A 1 250 ? -16.456 -15.738 8.203 1.00 98.12 250 GLY A N 1
ATOM 1885 C CA . GLY A 1 250 ? -16.894 -16.492 9.370 1.00 98.12 250 GLY A CA 1
ATOM 1886 C C . GLY A 1 250 ? -18.057 -15.817 10.080 1.00 98.12 250 GLY A C 1
ATOM 1887 O O . GLY A 1 250 ? -18.261 -14.610 9.951 1.00 98.12 250 GLY A O 1
ATOM 1888 N N . GLU A 1 251 ? -18.815 -16.600 10.838 1.00 98.31 251 GLU A N 1
ATOM 1889 C CA . GLU A 1 251 ? -19.889 -16.096 11.691 1.00 98.31 251 GLU A CA 1
ATOM 1890 C C . GLU A 1 251 ? -19.340 -15.633 13.041 1.00 98.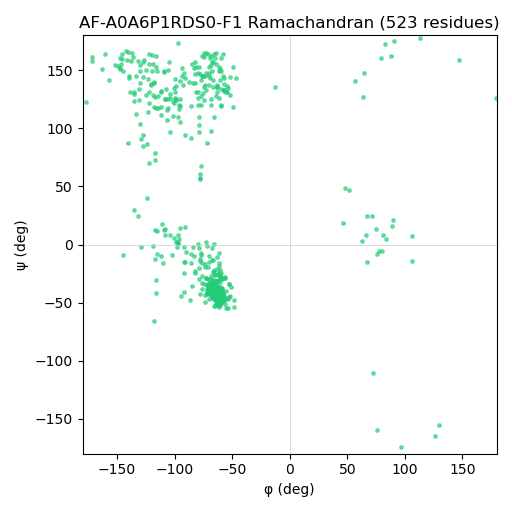31 251 GLU A C 1
ATOM 1892 O O . GLU A 1 251 ? -18.461 -16.264 13.627 1.00 98.31 251 GLU A O 1
ATOM 1897 N N . ALA A 1 252 ? -19.861 -14.512 13.531 1.00 98.38 252 ALA A N 1
ATOM 1898 C CA . ALA A 1 252 ? -19.556 -13.959 14.845 1.00 98.38 252 ALA A CA 1
ATOM 1899 C C . ALA A 1 252 ? -20.635 -12.933 15.214 1.00 98.38 252 ALA A C 1
ATOM 1901 O O . ALA A 1 252 ? -21.183 -12.297 14.310 1.00 98.38 252 ALA A O 1
ATOM 1902 N N . PRO A 1 253 ? -20.933 -12.716 16.503 1.00 98.19 253 PRO A N 1
ATOM 1903 C CA . PRO A 1 253 ? -21.799 -11.612 16.894 1.00 98.19 253 PRO A CA 1
ATOM 1904 C C . PRO A 1 253 ? -21.158 -10.254 16.540 1.00 98.19 253 PRO A C 1
ATOM 1906 O O . PRO A 1 253 ? -19.925 -10.151 16.454 1.00 98.19 253 PRO A O 1
ATOM 1909 N N . PRO A 1 254 ? -21.967 -9.196 16.354 1.00 98.19 254 PRO A N 1
ATOM 1910 C CA . PRO A 1 254 ? -21.459 -7.832 16.282 1.00 98.19 254 PRO A CA 1
ATOM 1911 C C . PRO A 1 254 ? -20.591 -7.493 17.498 1.00 98.19 254 PRO A C 1
ATOM 1913 O O . PRO A 1 254 ? -20.966 -7.796 18.631 1.00 98.19 254 PRO A O 1
ATOM 1916 N N . LYS A 1 255 ? -19.423 -6.869 17.277 1.00 95.94 255 LYS A N 1
ATOM 1917 C CA . LYS A 1 255 ? -18.572 -6.378 18.376 1.00 95.94 255 LYS A CA 1
ATOM 1918 C C . LYS A 1 255 ? -18.791 -4.873 18.532 1.00 95.94 255 LYS A C 1
ATOM 1920 O O . LYS A 1 255 ? -18.521 -4.135 17.573 1.00 95.94 255 LYS A O 1
ATOM 1925 N N . PRO A 1 256 ? -19.219 -4.403 19.717 1.00 93.88 256 PRO A N 1
ATOM 1926 C CA . PRO A 1 256 ? -19.388 -2.979 19.959 1.00 93.88 256 PRO A CA 1
ATOM 1927 C C . PRO A 1 256 ? -18.059 -2.243 19.777 1.00 93.88 256 PRO A C 1
ATOM 1929 O O . PRO A 1 256 ? -16.971 -2.835 19.789 1.00 93.88 256 PRO A O 1
ATOM 1932 N N . TRP A 1 257 ? -18.144 -0.937 19.568 1.00 94.94 257 TRP A N 1
ATOM 1933 C CA . TRP A 1 257 ? -16.960 -0.092 19.594 1.00 94.94 257 TRP A CA 1
ATOM 1934 C C . TRP A 1 257 ? -16.434 0.008 21.031 1.00 94.94 257 TRP A C 1
ATOM 1936 O O . TRP A 1 257 ? -17.243 0.162 21.947 1.00 94.94 257 TRP A O 1
ATOM 1946 N N . PRO A 1 258 ? -15.111 -0.079 21.250 1.00 92.62 258 PRO A N 1
ATOM 1947 C CA . PRO A 1 258 ? -14.522 0.286 22.534 1.00 92.62 258 PRO A CA 1
ATOM 1948 C C . PRO A 1 258 ? -14.845 1.741 22.906 1.00 92.62 258 PRO A C 1
ATOM 1950 O O . PRO A 1 258 ? -15.221 2.541 22.047 1.00 92.62 258 PRO A O 1
ATOM 1953 N N . GLU A 1 259 ? -14.663 2.108 24.170 1.00 88.62 259 GLU A N 1
ATOM 1954 C CA . GLU A 1 259 ? -14.667 3.520 24.568 1.00 88.62 259 GLU A CA 1
ATOM 1955 C C . GLU A 1 259 ? -13.439 4.247 23.991 1.00 88.62 259 GLU A C 1
ATOM 1957 O O . GLU A 1 259 ? -12.460 3.616 23.586 1.00 88.62 259 GLU A O 1
ATOM 1962 N N . GLY A 1 260 ? -13.526 5.572 23.857 1.00 90.56 260 GLY A N 1
ATOM 1963 C CA . GLY A 1 260 ? -12.416 6.408 23.396 1.00 90.56 260 GLY A CA 1
ATOM 1964 C C . GLY A 1 260 ? -12.849 7.628 22.584 1.00 90.56 260 GLY A C 1
ATOM 1965 O O . GLY A 1 260 ? -13.939 7.664 22.014 1.00 90.56 260 GLY A O 1
ATOM 1966 N N . ASP A 1 261 ? -11.967 8.623 22.526 1.00 90.50 261 ASP A N 1
ATOM 1967 C CA . ASP A 1 261 ? -12.186 9.962 21.956 1.00 90.50 261 ASP A CA 1
ATOM 1968 C C . ASP A 1 261 ? -11.685 10.117 20.505 1.00 90.50 261 ASP A C 1
ATOM 1970 O O . ASP A 1 261 ? -11.808 11.180 19.895 1.00 90.50 261 ASP A O 1
ATOM 1974 N N . ARG A 1 262 ? -11.137 9.045 19.922 1.00 95.19 262 ARG A N 1
ATOM 1975 C CA . ARG A 1 262 ? -10.625 9.006 18.543 1.00 95.19 262 ARG A CA 1
ATOM 1976 C C . ARG A 1 262 ? -11.325 7.923 17.727 1.00 95.19 262 ARG A C 1
ATOM 1978 O O . ARG A 1 262 ? -11.757 6.925 18.309 1.00 95.19 262 ARG A O 1
ATOM 1985 N N . PRO A 1 263 ? -11.371 8.048 16.383 1.00 97.25 263 PRO A N 1
ATOM 1986 C CA . PRO A 1 263 ? -12.086 7.104 15.527 1.00 97.25 263 PRO A CA 1
ATOM 1987 C C . PRO A 1 263 ? -11.766 5.639 15.840 1.00 97.25 263 PRO A C 1
ATOM 1989 O O . PRO A 1 263 ? -12.662 4.815 16.024 1.00 97.25 263 PRO A O 1
ATOM 1992 N N . LEU A 1 264 ? -10.478 5.318 15.972 1.00 97.75 264 LEU A N 1
ATOM 1993 C CA . LEU A 1 264 ? -9.996 3.955 16.173 1.00 97.75 264 LEU A CA 1
ATOM 1994 C C . LEU A 1 264 ? -9.479 3.700 17.595 1.00 97.75 264 LEU A C 1
ATOM 1996 O O . LEU A 1 264 ? -8.845 2.672 17.823 1.00 97.75 264 LEU A O 1
ATOM 2000 N N . ALA A 1 265 ? -9.768 4.597 18.548 1.00 96.56 265 ALA A N 1
ATOM 2001 C CA . ALA A 1 265 ? -9.385 4.410 19.946 1.00 96.56 265 ALA A CA 1
ATOM 2002 C C . ALA A 1 265 ? -9.897 3.065 20.482 1.00 96.56 265 ALA A C 1
ATOM 2004 O O . ALA A 1 265 ? -11.037 2.664 20.202 1.00 96.56 265 ALA A O 1
ATOM 2005 N N . GLY A 1 266 ? -9.022 2.369 21.209 1.00 95.56 266 GLY A N 1
ATOM 2006 C CA . GLY A 1 266 ? -9.271 1.056 21.799 1.00 95.56 266 GLY A CA 1
ATOM 2007 C C . GLY A 1 266 ? -9.194 -0.135 20.832 1.00 95.56 266 GLY A C 1
ATOM 2008 O O . GLY A 1 266 ? -9.284 -1.276 21.294 1.00 95.56 266 GLY A O 1
ATOM 2009 N N . LEU A 1 267 ? -9.020 0.084 19.520 1.00 97.69 267 LEU A N 1
ATOM 2010 C CA . LEU A 1 267 ? -8.826 -1.005 18.557 1.00 97.69 267 LEU A CA 1
ATOM 2011 C C . LEU A 1 267 ? -7.375 -1.474 18.526 1.00 97.69 267 LEU A C 1
ATOM 2013 O O . LEU A 1 267 ? -6.450 -0.664 18.482 1.00 97.69 267 LEU A O 1
ATOM 2017 N N . ARG A 1 268 ? -7.182 -2.792 18.450 1.00 98.31 268 ARG A N 1
ATOM 2018 C CA . ARG A 1 268 ? -5.864 -3.425 18.315 1.00 98.31 268 ARG A CA 1
ATOM 2019 C C . ARG A 1 268 ? -5.636 -3.902 16.886 1.00 98.31 268 ARG A C 1
ATOM 2021 O O . ARG A 1 268 ? -6.434 -4.674 16.347 1.00 98.31 268 ARG A O 1
ATOM 2028 N N . VAL A 1 269 ? -4.532 -3.470 16.283 1.00 98.69 269 VAL A N 1
ATOM 2029 C CA . VAL A 1 269 ? -4.140 -3.831 14.915 1.00 98.69 269 VAL A CA 1
ATOM 2030 C C . VAL A 1 269 ? -2.816 -4.570 14.940 1.00 98.69 269 VAL A C 1
ATOM 2032 O O . VAL A 1 269 ? -1.799 -4.020 15.354 1.00 98.69 269 VAL A O 1
ATOM 2035 N N . LEU A 1 270 ? -2.813 -5.815 14.478 1.00 98.69 270 LEU A N 1
ATOM 2036 C CA . LEU A 1 270 ? -1.607 -6.628 14.372 1.00 98.69 270 LEU A CA 1
ATOM 2037 C C . LEU A 1 270 ? -1.135 -6.633 12.920 1.00 98.69 270 LEU A C 1
ATOM 2039 O O . LEU A 1 270 ? -1.807 -7.186 12.051 1.00 98.69 270 LEU A O 1
ATOM 2043 N N . ASP A 1 271 ? -0.002 -5.988 12.657 1.00 98.38 271 ASP A N 1
ATOM 2044 C CA . ASP A 1 271 ? 0.507 -5.747 11.308 1.00 98.38 271 ASP A CA 1
ATOM 2045 C C . ASP A 1 271 ? 1.783 -6.552 11.055 1.00 98.38 271 ASP A C 1
ATOM 2047 O O . ASP A 1 271 ? 2.792 -6.382 11.736 1.00 98.38 271 ASP A O 1
ATOM 2051 N N . LEU A 1 272 ? 1.733 -7.451 10.076 1.00 97.50 272 LEU A N 1
ATOM 2052 C CA . LEU A 1 272 ? 2.851 -8.286 9.624 1.00 97.50 272 LEU A CA 1
ATOM 2053 C C . LEU A 1 272 ? 3.368 -7.845 8.250 1.00 97.50 272 LEU A C 1
ATOM 2055 O O . LEU A 1 272 ? 4.160 -8.544 7.612 1.00 97.50 272 LEU A O 1
ATOM 2059 N N . SER A 1 273 ? 2.886 -6.713 7.746 1.00 95.50 273 SER A N 1
ATOM 2060 C CA . SER A 1 273 ? 3.324 -6.169 6.472 1.00 95.50 273 SER A CA 1
ATOM 2061 C C . SER A 1 273 ? 4.717 -5.535 6.553 1.00 95.50 273 SER A C 1
ATOM 2063 O O . SER A 1 273 ? 5.282 -5.301 7.622 1.00 95.50 273 SER A O 1
ATOM 2065 N N . ARG A 1 274 ? 5.321 -5.302 5.385 1.00 92.50 274 ARG A N 1
ATOM 2066 C CA . ARG A 1 274 ? 6.685 -4.780 5.241 1.00 92.50 274 ARG A CA 1
ATOM 2067 C C . ARG A 1 274 ? 6.734 -3.780 4.087 1.00 92.50 274 ARG A C 1
ATOM 2069 O O . ARG A 1 274 ? 5.842 -3.764 3.244 1.00 92.50 274 ARG A O 1
ATOM 2076 N N . VAL A 1 275 ? 7.823 -3.015 4.021 1.00 93.06 275 VAL A N 1
ATOM 2077 C CA . VAL A 1 275 ? 8.126 -2.073 2.929 1.00 93.06 275 VAL A CA 1
ATOM 2078 C C . VAL A 1 275 ? 7.229 -0.828 2.973 1.00 93.06 275 VAL A C 1
ATOM 2080 O O . VAL A 1 275 ? 7.428 -0.048 3.900 1.00 93.06 275 VAL A O 1
ATOM 2083 N N . ILE A 1 276 ? 6.288 -0.606 2.043 1.00 96.06 276 ILE A N 1
ATOM 2084 C CA . ILE A 1 276 ? 5.534 0.665 1.961 1.00 96.06 276 ILE A CA 1
ATOM 2085 C C . ILE A 1 276 ? 4.030 0.470 2.174 1.00 96.06 276 ILE A C 1
ATOM 2087 O O . ILE A 1 276 ? 3.526 0.940 3.188 1.00 96.06 276 ILE A O 1
ATOM 2091 N N . ALA A 1 277 ? 3.307 -0.220 1.281 1.00 97.88 277 ALA A N 1
ATOM 2092 C CA . ALA A 1 277 ? 1.836 -0.229 1.297 1.00 97.88 277 ALA A CA 1
ATOM 2093 C C . ALA A 1 277 ? 1.220 -0.620 2.648 1.00 97.88 277 ALA A C 1
ATOM 2095 O O . ALA A 1 277 ? 0.443 0.130 3.236 1.00 97.88 277 ALA A O 1
ATOM 2096 N N . GLY A 1 278 ? 1.597 -1.778 3.184 1.00 97.56 278 GLY A N 1
ATOM 2097 C CA . GLY A 1 278 ? 1.076 -2.209 4.476 1.00 97.56 278 GLY A CA 1
ATOM 2098 C C . GLY A 1 278 ? 1.522 -1.312 5.643 1.00 97.56 278 GLY A C 1
ATOM 2099 O O . GLY A 1 278 ? 0.663 -0.880 6.411 1.00 97.56 278 GLY A O 1
ATOM 2100 N N . PRO A 1 279 ? 2.808 -0.919 5.750 1.00 97.25 279 PRO A N 1
ATOM 2101 C CA . PRO A 1 279 ? 3.231 0.031 6.776 1.00 97.25 279 PRO A CA 1
ATOM 2102 C C . PRO A 1 279 ? 2.576 1.417 6.687 1.00 97.25 279 PRO A C 1
ATOM 2104 O O . PRO A 1 279 ? 2.369 2.027 7.739 1.00 97.25 279 PRO A O 1
ATOM 2107 N N . VAL A 1 280 ? 2.214 1.892 5.485 1.00 98.50 280 VAL A N 1
ATOM 2108 C CA . VAL A 1 280 ? 1.370 3.082 5.268 1.00 98.50 280 VAL A CA 1
ATOM 2109 C C . VAL A 1 280 ? -0.017 2.849 5.860 1.00 98.50 280 VAL A C 1
ATOM 2111 O O . VAL A 1 280 ? -0.466 3.673 6.651 1.00 98.50 280 VAL A O 1
ATOM 2114 N N . ALA A 1 281 ? -0.650 1.704 5.583 1.00 98.75 281 ALA A N 1
ATOM 2115 C CA . ALA A 1 281 ? -1.941 1.350 6.174 1.00 98.75 281 ALA A CA 1
ATOM 2116 C C . ALA A 1 281 ? -1.887 1.347 7.710 1.00 98.75 281 ALA A C 1
ATOM 2118 O O . ALA A 1 281 ? -2.717 1.971 8.371 1.00 98.75 281 ALA A O 1
ATOM 2119 N N . GLY A 1 282 ? -0.868 0.700 8.286 1.00 98.31 282 GLY A N 1
ATOM 2120 C CA . GLY A 1 282 ? -0.637 0.682 9.729 1.00 98.31 282 GLY A CA 1
ATOM 2121 C C . GLY A 1 282 ? -0.420 2.085 10.305 1.00 98.31 282 GLY A C 1
ATOM 2122 O O . GLY A 1 282 ? -0.994 2.416 11.339 1.00 98.31 282 GLY A O 1
ATOM 2123 N N . ARG A 1 283 ? 0.354 2.944 9.624 1.00 97.88 283 ARG A N 1
ATOM 2124 C CA . ARG A 1 283 ? 0.550 4.347 10.024 1.00 97.88 283 ARG A CA 1
ATOM 2125 C C . ARG A 1 283 ? -0.775 5.113 10.011 1.00 97.88 283 ARG A C 1
ATOM 2127 O O . ARG A 1 283 ? -1.068 5.809 10.975 1.00 97.88 283 ARG A O 1
ATOM 2134 N N . THR A 1 284 ? -1.595 4.959 8.973 1.00 98.69 284 THR A N 1
ATOM 2135 C CA . THR A 1 284 ? -2.913 5.608 8.875 1.00 98.69 284 THR A CA 1
ATOM 2136 C C . THR A 1 284 ? -3.852 5.170 9.999 1.00 98.69 284 THR A C 1
ATOM 2138 O O . THR A 1 284 ? -4.476 6.011 10.641 1.00 98.69 284 THR A O 1
ATOM 2141 N N . LEU A 1 285 ? -3.917 3.871 10.305 1.00 98.75 285 LEU A N 1
ATOM 2142 C CA . LEU A 1 285 ? -4.742 3.367 11.410 1.00 98.75 285 LEU A CA 1
ATOM 2143 C C . LEU A 1 285 ? -4.255 3.906 12.772 1.00 98.75 285 LEU A C 1
ATOM 2145 O O . LEU A 1 285 ? -5.065 4.328 13.598 1.00 98.75 285 LEU A O 1
ATOM 2149 N N . ALA A 1 286 ? -2.938 3.979 12.990 1.00 98.31 286 ALA A N 1
ATOM 2150 C CA . ALA A 1 286 ? -2.365 4.582 14.196 1.00 98.31 286 ALA A CA 1
ATOM 2151 C C . ALA A 1 286 ? -2.661 6.092 14.298 1.00 98.31 286 ALA A C 1
ATOM 2153 O O . ALA A 1 286 ? -2.984 6.591 15.378 1.00 98.31 286 ALA A O 1
ATOM 2154 N N . ALA A 1 287 ? -2.614 6.818 13.174 1.00 97.94 287 ALA A N 1
ATOM 2155 C CA . ALA A 1 287 ? -2.922 8.249 13.103 1.00 97.94 287 ALA A CA 1
ATOM 2156 C C . ALA A 1 287 ? -4.353 8.566 13.571 1.00 97.94 287 ALA A C 1
ATOM 2158 O O . ALA A 1 287 ? -4.606 9.630 14.142 1.00 97.94 287 ALA A O 1
ATOM 2159 N N . HIS A 1 288 ? -5.282 7.622 13.395 1.00 98.38 288 HIS A N 1
ATOM 2160 C CA . HIS A 1 288 ? -6.673 7.719 13.846 1.00 98.38 288 HIS A CA 1
ATOM 2161 C C . HIS A 1 288 ? -6.950 7.029 15.195 1.00 98.38 288 HIS A C 1
ATOM 2163 O O . HIS A 1 288 ? -8.101 6.980 15.630 1.00 98.38 288 HIS A O 1
ATOM 2169 N N . GLY A 1 289 ? -5.912 6.564 15.897 1.00 97.25 289 GLY A N 1
ATOM 2170 C CA . GLY A 1 289 ? -5.983 6.155 17.303 1.00 97.25 289 GLY A CA 1
ATOM 2171 C C . GLY A 1 289 ? -5.938 4.661 17.582 1.00 97.25 289 GLY A C 1
ATOM 2172 O O . GLY A 1 289 ? -6.113 4.283 18.734 1.00 97.25 289 GLY A O 1
ATOM 2173 N N . ALA A 1 290 ? -5.692 3.819 16.578 1.00 97.81 290 ALA A N 1
ATOM 2174 C CA . ALA A 1 290 ? -5.543 2.390 16.817 1.00 97.81 290 ALA A CA 1
ATOM 2175 C C . ALA A 1 290 ? -4.203 2.061 17.500 1.00 97.81 290 ALA A C 1
ATOM 2177 O O . ALA A 1 290 ? -3.163 2.644 17.180 1.00 97.81 290 ALA A O 1
ATOM 2178 N N . ASP A 1 291 ? -4.203 1.054 18.370 1.00 97.75 291 ASP A N 1
ATOM 2179 C CA . ASP A 1 291 ? -2.983 0.434 18.876 1.00 97.75 291 ASP A CA 1
ATOM 2180 C C . ASP A 1 291 ? -2.430 -0.532 17.832 1.00 97.75 291 ASP A C 1
ATOM 2182 O O . ASP A 1 291 ? -2.860 -1.681 17.724 1.00 97.75 291 ASP A O 1
ATOM 2186 N N . VAL A 1 292 ? -1.468 -0.056 17.045 1.00 98.44 292 VAL A N 1
ATOM 2187 C CA . VAL A 1 292 ? -0.847 -0.847 15.980 1.00 98.44 292 VAL A CA 1
ATOM 2188 C C . VAL A 1 292 ? 0.444 -1.487 16.480 1.00 98.44 292 VAL A C 1
ATOM 2190 O O . VAL A 1 292 ? 1.382 -0.781 16.849 1.00 98.44 292 VAL A O 1
ATOM 2193 N N . LEU A 1 293 ? 0.511 -2.818 16.457 1.00 98.38 293 LEU A N 1
ATOM 2194 C CA . LEU A 1 293 ? 1.708 -3.605 16.747 1.00 98.38 293 LEU A CA 1
ATOM 2195 C C . LEU A 1 293 ? 2.268 -4.188 15.446 1.00 98.38 293 LEU A C 1
ATOM 2197 O O . LEU A 1 293 ? 1.708 -5.128 14.882 1.00 98.38 293 LEU A O 1
ATOM 2201 N N . LEU A 1 294 ? 3.388 -3.630 14.985 1.00 98.00 294 LEU A N 1
ATOM 2202 C CA . LEU A 1 294 ? 4.161 -4.147 13.860 1.00 98.00 294 LEU A CA 1
ATOM 2203 C C . LEU A 1 294 ? 5.024 -5.327 14.322 1.00 98.00 294 LEU A C 1
ATOM 2205 O O . LEU A 1 294 ? 5.904 -5.167 15.173 1.00 98.00 294 LEU A O 1
ATOM 2209 N N . VAL A 1 295 ? 4.808 -6.499 13.731 1.00 97.31 295 VAL A N 1
ATOM 2210 C CA . VAL A 1 295 ? 5.586 -7.714 13.993 1.00 97.31 295 VAL A CA 1
ATOM 2211 C C . VAL A 1 295 ? 6.516 -7.994 12.819 1.00 97.31 295 VAL A C 1
ATOM 2213 O O . VAL A 1 295 ? 6.075 -8.164 11.683 1.00 97.31 295 VAL A O 1
ATOM 2216 N N . SER A 1 296 ? 7.811 -8.119 13.108 1.00 95.69 296 SER A N 1
ATOM 2217 C CA . SER A 1 296 ? 8.806 -8.632 12.161 1.00 95.69 296 SER A CA 1
ATOM 2218 C C . SER A 1 296 ? 9.414 -9.942 12.666 1.00 95.69 296 SER A C 1
ATOM 2220 O O . SER A 1 296 ? 9.345 -10.265 13.849 1.00 95.69 296 SER A O 1
ATOM 2222 N N . GLY A 1 297 ? 10.044 -10.698 11.770 1.00 93.75 297 GLY A N 1
ATOM 2223 C CA . GLY A 1 297 ? 10.976 -11.755 12.164 1.00 93.75 297 GLY A CA 1
ATOM 2224 C C . GLY A 1 297 ? 12.342 -11.150 12.520 1.00 93.75 297 GLY A C 1
ATOM 2225 O O . GLY A 1 297 ? 12.715 -10.147 11.900 1.00 93.75 297 GLY A O 1
ATOM 2226 N N . PRO A 1 298 ? 13.088 -11.732 13.476 1.00 90.06 298 PRO A N 1
ATOM 2227 C CA . PRO A 1 298 ? 14.387 -11.210 13.915 1.00 90.06 298 PRO A CA 1
ATOM 2228 C C . PRO A 1 298 ? 15.445 -11.219 12.800 1.00 90.06 298 PRO A C 1
ATOM 2230 O O . PRO A 1 298 ? 16.285 -10.329 12.735 1.00 90.06 298 PRO A O 1
ATOM 2233 N N . GLU A 1 299 ? 15.371 -12.187 11.885 1.00 89.50 299 GLU A N 1
ATOM 2234 C CA . GLU A 1 299 ? 16.309 -12.336 10.762 1.00 89.50 299 GLU A CA 1
ATOM 2235 C C . GLU A 1 299 ? 15.792 -11.717 9.451 1.00 89.50 299 GLU A C 1
ATOM 2237 O O . GLU A 1 299 ? 16.434 -11.821 8.404 1.00 89.50 299 GLU A O 1
ATOM 2242 N N . LEU A 1 300 ? 14.602 -11.102 9.460 1.00 89.69 300 LEU A N 1
ATOM 2243 C CA . LEU A 1 300 ? 14.053 -10.501 8.248 1.00 89.69 300 LEU A CA 1
ATOM 2244 C C . LEU A 1 300 ? 14.704 -9.137 7.991 1.00 89.69 300 LEU A C 1
ATOM 2246 O O . LEU A 1 300 ? 14.631 -8.258 8.848 1.00 89.69 300 LEU A O 1
ATOM 2250 N N . PRO A 1 301 ? 15.277 -8.905 6.796 1.00 88.81 301 PRO A N 1
ATOM 2251 C CA . PRO A 1 301 ? 15.905 -7.628 6.495 1.00 88.81 301 PRO A CA 1
ATOM 2252 C C . PRO A 1 301 ? 14.861 -6.509 6.431 1.00 88.81 301 PRO A C 1
ATOM 2254 O O . PRO A 1 301 ? 13.768 -6.688 5.892 1.00 88.81 301 PRO A O 1
ATOM 2257 N N . ALA A 1 302 ? 15.195 -5.327 6.927 1.00 88.31 302 ALA A N 1
ATOM 2258 C CA . ALA A 1 302 ? 14.355 -4.140 6.815 1.00 88.31 302 ALA A CA 1
ATOM 2259 C C . ALA A 1 302 ? 15.087 -3.054 6.030 1.00 88.31 302 ALA A C 1
ATOM 2261 O O . ALA A 1 302 ? 16.314 -3.033 5.998 1.00 88.31 302 ALA A O 1
ATOM 2262 N N . ILE A 1 303 ? 14.324 -2.154 5.414 1.00 88.19 303 ILE A N 1
ATOM 2263 C CA . ILE A 1 303 ? 14.851 -0.943 4.785 1.00 88.19 303 ILE A CA 1
ATOM 2264 C C . ILE A 1 303 ? 14.708 0.178 5.829 1.00 88.19 303 ILE A C 1
ATOM 2266 O O . ILE A 1 303 ? 13.575 0.596 6.088 1.00 88.19 303 ILE A O 1
ATOM 2270 N N . PRO A 1 304 ? 15.800 0.635 6.476 1.00 86.75 304 PRO A N 1
ATOM 2271 C CA . PRO A 1 304 ? 15.721 1.451 7.689 1.00 86.75 304 PRO A CA 1
ATOM 2272 C C . PRO A 1 304 ? 14.840 2.702 7.578 1.00 86.75 304 PRO A C 1
ATOM 2274 O O . PRO A 1 304 ? 13.989 2.920 8.432 1.00 86.75 304 PRO A O 1
ATOM 2277 N N . TRP A 1 305 ? 14.974 3.504 6.521 1.00 86.50 305 TRP A N 1
ATOM 2278 C CA . TRP A 1 305 ? 14.197 4.746 6.356 1.00 86.50 305 TRP A CA 1
ATOM 2279 C C . TRP A 1 305 ? 12.713 4.508 6.102 1.00 86.50 305 TRP A C 1
ATOM 2281 O O . TRP A 1 305 ? 11.904 5.320 6.539 1.00 86.50 305 TRP A O 1
ATOM 2291 N N . LEU A 1 306 ? 12.335 3.390 5.475 1.00 90.31 306 LEU A N 1
ATOM 2292 C CA . LEU A 1 306 ? 10.921 3.027 5.369 1.00 90.31 306 LEU A CA 1
ATOM 2293 C C . LEU A 1 306 ? 10.349 2.693 6.748 1.00 90.31 306 LEU A C 1
ATOM 2295 O O . LEU A 1 306 ? 9.254 3.142 7.082 1.00 90.31 306 LEU A O 1
ATOM 2299 N N . THR A 1 307 ? 11.111 1.973 7.581 1.00 90.56 307 THR A N 1
ATOM 2300 C CA . THR A 1 307 ? 10.742 1.716 8.981 1.00 90.56 307 THR A CA 1
ATOM 2301 C C . THR A 1 307 ? 10.617 3.016 9.777 1.00 90.56 307 THR A C 1
ATOM 2303 O O . THR A 1 307 ? 9.668 3.160 10.542 1.00 90.56 307 THR A O 1
ATOM 2306 N N . ILE A 1 308 ? 11.535 3.969 9.590 1.00 92.38 308 ILE A N 1
ATOM 2307 C CA . ILE A 1 308 ? 11.508 5.265 10.284 1.00 92.38 308 ILE A CA 1
ATOM 2308 C C . ILE A 1 308 ? 10.280 6.082 9.855 1.00 92.38 308 ILE A C 1
ATOM 2310 O O . ILE A 1 308 ? 9.495 6.498 10.706 1.00 92.38 308 ILE A O 1
ATOM 2314 N N . ASP A 1 309 ? 10.069 6.281 8.550 1.00 92.12 309 ASP A N 1
ATOM 2315 C CA . ASP A 1 309 ? 8.970 7.115 8.045 1.00 92.12 309 ASP A CA 1
ATOM 2316 C C . ASP A 1 309 ? 7.588 6.536 8.382 1.00 92.12 309 ASP A C 1
ATOM 2318 O O . ASP A 1 309 ? 6.669 7.255 8.798 1.00 9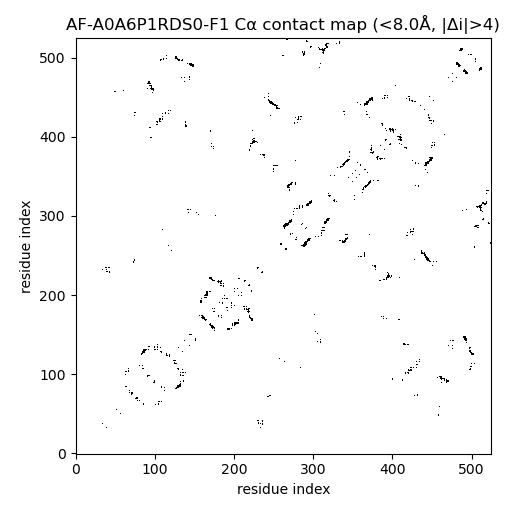2.12 309 ASP A O 1
ATOM 2322 N N . THR A 1 310 ? 7.424 5.223 8.224 1.00 94.25 310 THR A N 1
ATOM 2323 C CA . THR A 1 310 ? 6.136 4.551 8.445 1.00 94.25 310 THR A CA 1
ATOM 2324 C C . THR A 1 310 ? 5.939 4.070 9.882 1.00 94.25 310 THR A C 1
ATOM 2326 O O . THR A 1 310 ? 4.851 3.610 10.217 1.00 94.25 310 THR A O 1
ATOM 2329 N N . GLY A 1 311 ? 6.957 4.165 10.744 1.00 95.12 311 GLY A N 1
ATOM 2330 C CA . GLY A 1 311 ? 6.940 3.670 12.125 1.00 95.12 311 GLY A CA 1
ATOM 2331 C C . GLY A 1 311 ? 6.155 4.535 13.113 1.00 95.12 311 GLY A C 1
ATOM 2332 O O . GLY A 1 311 ? 5.828 4.070 14.203 1.00 95.12 311 GLY A O 1
ATOM 2333 N N . ARG A 1 312 ? 5.841 5.781 12.743 1.00 94.94 312 ARG A N 1
ATOM 2334 C CA . ARG A 1 312 ? 5.146 6.758 13.596 1.00 94.94 312 ARG A CA 1
ATOM 2335 C C . ARG A 1 312 ? 3.794 6.222 14.080 1.00 94.94 312 ARG A C 1
ATOM 2337 O O . ARG A 1 312 ? 3.006 5.705 13.292 1.00 94.94 312 ARG A O 1
ATOM 2344 N N . GLY A 1 313 ? 3.534 6.348 15.381 1.00 95.94 313 GLY A N 1
ATOM 2345 C CA . GLY A 1 313 ? 2.308 5.883 16.033 1.00 95.94 313 GLY A CA 1
ATOM 2346 C C . GLY A 1 313 ? 2.257 4.385 16.360 1.00 95.94 313 GLY A C 1
ATOM 2347 O O . GLY A 1 313 ? 1.314 3.963 17.030 1.00 95.94 313 GLY A O 1
ATOM 2348 N N . LYS A 1 314 ? 3.246 3.581 15.945 1.00 97.62 314 LYS A N 1
ATOM 2349 C CA . LYS A 1 314 ? 3.210 2.115 16.071 1.00 97.62 314 LYS A CA 1
ATOM 2350 C C . LYS A 1 314 ? 4.128 1.593 17.175 1.00 97.62 314 LYS A C 1
ATOM 2352 O O . LYS A 1 314 ? 5.187 2.146 17.453 1.00 97.62 314 LYS A O 1
ATOM 2357 N N . LEU A 1 315 ? 3.733 0.467 17.756 1.00 97.75 315 LEU A N 1
ATOM 2358 C CA . LEU A 1 315 ? 4.611 -0.427 18.503 1.00 97.75 315 LEU A CA 1
ATOM 2359 C C . LEU A 1 315 ? 5.309 -1.377 17.522 1.00 97.75 315 LEU A C 1
ATOM 2361 O O . LEU A 1 315 ? 4.804 -1.654 16.435 1.00 97.75 315 LEU A O 1
ATOM 2365 N N . THR A 1 316 ? 6.466 -1.898 17.911 1.00 97.38 316 THR A N 1
ATOM 2366 C CA . THR A 1 316 ? 7.307 -2.766 17.075 1.00 97.38 316 THR A CA 1
ATOM 2367 C C . THR A 1 316 ? 7.866 -3.915 17.904 1.00 97.38 316 THR A C 1
ATOM 2369 O O . THR A 1 316 ? 8.421 -3.694 18.978 1.00 97.38 316 THR A O 1
ATOM 2372 N N . THR A 1 317 ? 7.759 -5.146 17.413 1.00 97.88 317 THR A N 1
ATOM 2373 C CA . THR A 1 317 ? 8.264 -6.327 18.123 1.00 97.88 317 THR A CA 1
ATOM 2374 C C . THR A 1 317 ? 8.796 -7.389 17.162 1.00 97.88 317 THR A C 1
ATOM 2376 O O . THR A 1 317 ? 8.516 -7.351 15.959 1.00 97.88 317 THR A O 1
ATOM 2379 N N . PHE A 1 318 ? 9.561 -8.342 17.695 1.00 98.00 318 PHE A N 1
ATOM 2380 C CA . PHE A 1 318 ? 10.012 -9.515 16.956 1.00 98.00 318 PHE A CA 1
ATOM 2381 C C . PHE A 1 318 ? 9.275 -10.769 17.415 1.00 98.00 318 PHE A C 1
ATOM 2383 O O . PHE A 1 318 ? 9.182 -11.034 18.611 1.00 98.00 318 PHE A O 1
ATOM 2390 N N . ILE A 1 319 ? 8.801 -11.564 16.456 1.00 97.38 319 ILE A N 1
ATOM 2391 C CA . ILE A 1 319 ? 8.262 -12.905 16.702 1.00 97.38 319 ILE A CA 1
ATOM 2392 C C . ILE A 1 319 ? 8.829 -13.860 15.649 1.00 97.38 319 ILE A C 1
ATOM 2394 O O . ILE A 1 319 ? 8.657 -13.655 14.447 1.00 97.38 319 ILE A O 1
ATOM 2398 N N . GLU A 1 320 ? 9.484 -14.933 16.094 1.00 96.25 320 GLU A N 1
ATOM 2399 C CA . GLU A 1 320 ? 10.028 -15.966 15.206 1.00 96.25 320 GLU A CA 1
ATOM 2400 C C . GLU A 1 320 ? 8.961 -17.015 14.863 1.00 96.25 320 GLU A C 1
ATOM 2402 O O . GLU A 1 320 ? 8.780 -18.009 15.574 1.00 96.25 320 GLU A O 1
ATOM 2407 N N . LEU A 1 321 ? 8.237 -16.799 13.763 1.00 95.38 321 LEU A N 1
ATOM 2408 C CA . LEU A 1 321 ? 7.111 -17.647 13.354 1.00 95.38 321 LEU A CA 1
ATOM 2409 C C . LEU A 1 321 ? 7.506 -19.050 12.860 1.00 95.38 321 LEU A C 1
ATOM 2411 O O . LEU A 1 321 ? 6.623 -19.892 12.699 1.00 95.38 321 LEU A O 1
ATOM 2415 N N . LYS A 1 322 ? 8.793 -19.346 12.633 1.00 92.25 322 LYS A N 1
ATOM 2416 C CA . LYS A 1 322 ? 9.248 -20.722 12.359 1.00 92.25 322 LYS A CA 1
ATOM 2417 C C . LYS A 1 322 ? 9.361 -21.557 13.635 1.00 92.25 322 LYS A C 1
ATOM 2419 O O . LYS A 1 322 ? 9.332 -22.783 13.564 1.00 92.25 322 LYS A O 1
ATOM 2424 N N . SER A 1 323 ? 9.454 -20.918 14.800 1.00 95.81 323 SER A N 1
ATOM 2425 C CA . SER A 1 323 ? 9.476 -21.610 16.089 1.00 95.81 323 SER A CA 1
ATOM 2426 C C . SER A 1 323 ? 8.060 -21.943 16.571 1.00 95.81 323 SER A C 1
ATOM 2428 O O . SER A 1 323 ? 7.082 -21.267 16.248 1.00 95.81 323 SER A O 1
ATOM 2430 N N . GLU A 1 324 ? 7.909 -23.005 17.361 1.00 96.62 324 GLU A N 1
ATOM 2431 C CA . GLU A 1 324 ? 6.629 -23.300 18.016 1.00 96.62 324 GLU A CA 1
ATOM 2432 C C . GLU A 1 324 ? 6.241 -22.213 19.028 1.00 96.62 324 GLU A C 1
ATOM 2434 O O . GLU A 1 324 ? 5.093 -21.766 19.026 1.00 96.62 324 GLU A O 1
ATOM 2439 N N . ALA A 1 325 ? 7.210 -21.726 19.810 1.00 97.25 325 ALA A N 1
ATOM 2440 C CA . ALA A 1 325 ? 7.016 -20.658 20.787 1.00 97.25 325 ALA A CA 1
ATOM 2441 C C . ALA A 1 325 ? 6.531 -19.353 20.135 1.00 97.25 325 ALA A C 1
ATOM 2443 O O . ALA A 1 325 ? 5.541 -18.774 20.577 1.00 97.25 325 ALA A O 1
ATOM 2444 N N . GLY A 1 326 ? 7.155 -18.926 19.033 1.00 97.12 326 GLY A N 1
ATOM 2445 C CA . GLY A 1 326 ? 6.729 -17.734 18.301 1.00 97.12 326 GLY A CA 1
ATOM 2446 C C . GLY A 1 326 ? 5.340 -17.894 17.681 1.00 97.12 326 GLY A C 1
ATOM 2447 O O . GLY A 1 326 ? 4.523 -16.980 17.759 1.00 97.12 326 GLY A O 1
ATOM 2448 N N . ARG A 1 327 ? 4.998 -19.081 17.158 1.00 97.38 327 ARG A N 1
ATOM 2449 C CA . ARG A 1 327 ? 3.623 -19.365 16.700 1.00 97.38 327 ARG A CA 1
ATOM 2450 C C . ARG A 1 327 ? 2.613 -19.347 17.850 1.00 97.38 327 ARG A C 1
ATOM 2452 O O . ARG A 1 327 ? 1.492 -18.879 17.659 1.00 97.38 327 ARG A O 1
ATOM 2459 N N . ALA A 1 328 ? 2.982 -19.829 19.036 1.00 97.75 328 ALA A N 1
ATOM 2460 C CA . ALA A 1 328 ? 2.131 -19.762 20.222 1.00 97.75 328 ALA A CA 1
ATOM 2461 C C . ALA A 1 328 ? 1.908 -18.311 20.681 1.00 97.75 328 ALA A C 1
ATOM 2463 O O . ALA A 1 328 ? 0.766 -17.922 20.922 1.00 97.75 328 ALA A O 1
ATOM 2464 N N . GLN A 1 329 ? 2.964 -17.495 20.712 1.00 97.44 329 GLN A N 1
ATOM 2465 C CA . GLN A 1 329 ? 2.883 -16.068 21.030 1.00 97.44 329 GLN A CA 1
ATOM 2466 C C . GLN A 1 329 ? 2.021 -15.304 20.019 1.00 97.44 329 GLN A C 1
ATOM 2468 O O . GLN A 1 329 ? 1.154 -14.521 20.403 1.00 97.44 329 GLN A O 1
ATOM 2473 N N . MET A 1 330 ? 2.191 -15.591 18.728 1.00 97.62 330 MET A N 1
ATOM 2474 C CA . MET A 1 330 ? 1.377 -15.016 17.661 1.00 97.62 330 MET A CA 1
ATOM 2475 C C . MET A 1 330 ? -0.111 -15.365 17.817 1.00 97.62 330 MET A C 1
ATOM 2477 O O . MET A 1 330 ? -0.965 -14.485 17.735 1.00 97.62 330 MET A O 1
ATOM 2481 N N . ARG A 1 331 ? -0.436 -16.636 18.106 1.00 97.81 331 ARG A N 1
ATOM 2482 C CA . ARG A 1 331 ? -1.816 -17.061 18.406 1.00 97.81 331 ARG A CA 1
ATOM 2483 C C . ARG A 1 331 ? -2.379 -16.365 19.643 1.00 97.81 331 ARG A C 1
ATOM 2485 O O . ARG A 1 331 ? -3.563 -16.052 19.651 1.00 97.81 331 ARG A O 1
ATOM 2492 N N . ALA A 1 332 ? -1.564 -16.138 20.674 1.00 97.12 332 ALA A N 1
ATOM 2493 C CA . ALA A 1 332 ? -1.994 -15.430 21.877 1.00 97.12 332 ALA A CA 1
ATOM 2494 C C . ALA A 1 332 ? -2.355 -13.971 21.570 1.00 97.12 332 ALA A C 1
ATOM 2496 O O . ALA A 1 332 ? -3.435 -13.532 21.952 1.00 97.12 332 ALA A O 1
ATOM 2497 N N . LEU A 1 333 ? -1.513 -13.258 20.814 1.00 97.56 333 LEU A N 1
ATOM 2498 C CA . LEU A 1 333 ? -1.808 -11.892 20.377 1.00 97.56 333 LEU A CA 1
ATOM 2499 C C . LEU A 1 333 ? -3.084 -11.821 19.537 1.00 97.56 333 LEU A C 1
ATOM 2501 O O . LEU A 1 333 ? -3.899 -10.929 19.761 1.00 97.56 333 LEU A O 1
ATOM 2505 N N . LEU A 1 334 ? -3.263 -12.764 18.604 1.00 97.19 334 LEU A N 1
ATOM 2506 C CA . LEU A 1 334 ? -4.371 -12.772 17.648 1.00 97.19 334 LEU A CA 1
ATOM 2507 C C . LEU A 1 334 ? -5.756 -12.875 18.307 1.00 97.19 334 LEU A C 1
ATOM 2509 O O . LEU A 1 334 ? -6.728 -12.403 17.721 1.00 97.19 334 LEU A O 1
ATOM 2513 N N . LYS A 1 335 ? -5.854 -13.441 19.519 1.00 96.44 335 LYS A N 1
ATOM 2514 C CA . LYS A 1 335 ? -7.116 -13.562 20.276 1.00 96.44 335 LYS A CA 1
ATOM 2515 C C . LYS A 1 335 ? -7.758 -12.215 20.612 1.00 96.44 335 LYS A C 1
ATOM 2517 O O . LYS A 1 335 ? -8.979 -12.133 20.643 1.00 96.44 335 LYS A O 1
ATOM 2522 N N . ASP A 1 336 ? -6.949 -11.170 20.792 1.00 93.75 336 ASP A N 1
ATOM 2523 C CA . ASP A 1 336 ? -7.425 -9.847 21.217 1.00 93.75 336 ASP A CA 1
ATOM 2524 C C . ASP A 1 336 ? -7.306 -8.773 20.123 1.00 93.75 336 ASP A C 1
ATOM 2526 O O . ASP A 1 336 ? -7.302 -7.573 20.413 1.00 93.75 336 ASP A O 1
ATOM 2530 N N . VAL A 1 337 ? -7.160 -9.196 18.868 1.00 97.25 337 VAL A N 1
ATOM 2531 C CA . VAL A 1 337 ? -7.002 -8.316 17.704 1.00 97.25 337 VAL A CA 1
ATOM 2532 C C . VAL A 1 337 ? -8.355 -7.916 17.124 1.00 97.25 337 VAL A C 1
ATOM 2534 O O . VAL A 1 337 ? -9.255 -8.739 16.990 1.00 97.25 337 VAL A O 1
ATOM 2537 N N . ASP A 1 338 ? -8.495 -6.663 16.710 1.00 98.44 338 ASP A N 1
ATOM 2538 C CA . ASP A 1 338 ? -9.642 -6.223 15.914 1.00 98.44 338 ASP A CA 1
ATOM 2539 C C . ASP A 1 338 ? -9.335 -6.337 14.414 1.00 98.44 338 ASP A C 1
ATOM 2541 O O . ASP A 1 338 ? -10.178 -6.789 13.636 1.00 98.44 338 ASP A O 1
ATOM 2545 N N . ILE A 1 339 ? -8.111 -5.969 14.014 1.00 98.81 339 ILE A N 1
ATOM 2546 C CA . ILE A 1 339 ? -7.649 -5.996 12.622 1.00 98.81 339 ILE A CA 1
ATOM 2547 C C . ILE A 1 339 ? -6.292 -6.702 12.523 1.00 98.81 339 ILE A C 1
ATOM 2549 O O . ILE A 1 339 ? -5.317 -6.291 13.147 1.00 98.81 339 ILE A O 1
ATOM 2553 N N . PHE A 1 340 ? -6.195 -7.733 11.691 1.00 98.75 340 PHE A N 1
ATOM 2554 C CA . PHE A 1 340 ? -4.938 -8.386 11.340 1.00 98.75 340 PHE A CA 1
ATOM 2555 C C . PHE A 1 340 ? -4.553 -8.047 9.900 1.00 98.75 340 PHE A C 1
ATOM 2557 O O . PHE A 1 340 ? -5.346 -8.276 8.994 1.00 98.75 340 PHE A O 1
ATOM 2564 N N . SER A 1 341 ? -3.351 -7.522 9.669 1.00 98.25 341 SER A N 1
ATOM 2565 C CA . SER A 1 341 ? -2.871 -7.099 8.348 1.00 98.25 341 SER A CA 1
ATOM 2566 C C . SER A 1 341 ? -1.614 -7.855 7.941 1.00 98.25 341 SER A C 1
ATOM 2568 O O . SER A 1 341 ? -0.694 -8.026 8.739 1.00 98.25 341 SER A O 1
ATOM 2570 N N . GLN A 1 342 ? -1.547 -8.288 6.681 1.00 96.69 342 GLN A N 1
ATOM 2571 C CA . GLN A 1 342 ? -0.377 -8.972 6.142 1.00 96.69 342 GLN A CA 1
ATOM 2572 C C . GLN A 1 342 ? -0.154 -8.671 4.653 1.00 96.69 342 GLN A C 1
ATOM 2574 O O . GLN A 1 342 ? -1.100 -8.436 3.899 1.00 96.69 342 GLN A O 1
ATOM 2579 N N . GLY A 1 343 ? 1.112 -8.714 4.231 1.00 94.25 343 GLY A N 1
ATOM 2580 C CA . GLY A 1 343 ? 1.540 -8.537 2.836 1.00 94.25 343 GLY A CA 1
ATOM 2581 C C . GLY A 1 343 ? 2.522 -9.608 2.358 1.00 94.25 343 GLY A C 1
ATOM 2582 O O . GLY A 1 343 ? 3.342 -9.354 1.477 1.00 94.25 343 GLY A O 1
ATOM 2583 N N . TYR A 1 344 ? 2.506 -10.788 2.982 1.00 90.56 344 TYR A N 1
ATOM 2584 C CA . TYR A 1 344 ? 3.273 -11.935 2.514 1.00 90.56 344 TYR A CA 1
ATOM 2585 C C . TYR A 1 344 ? 2.598 -12.570 1.296 1.00 90.56 344 TYR A C 1
ATOM 2587 O O . TYR A 1 344 ? 1.415 -12.370 1.020 1.00 90.56 344 TYR A O 1
ATOM 2595 N N . ARG A 1 345 ? 3.373 -13.381 0.567 1.00 84.44 345 ARG A N 1
ATOM 2596 C CA . ARG A 1 345 ? 2.841 -14.196 -0.530 1.00 84.44 345 ARG A CA 1
ATOM 2597 C C . ARG A 1 345 ? 1.633 -15.010 -0.053 1.00 84.44 345 ARG A C 1
ATOM 2599 O O . ARG A 1 345 ? 1.669 -15.503 1.083 1.00 84.44 345 ARG A O 1
ATOM 2606 N N . PRO A 1 346 ? 0.617 -15.207 -0.912 1.00 77.62 346 PRO A N 1
ATOM 2607 C CA . PRO A 1 346 ? -0.465 -16.135 -0.621 1.00 77.62 346 PRO A CA 1
ATOM 2608 C C . PRO A 1 346 ? 0.067 -17.470 -0.101 1.00 77.62 346 PRO A C 1
ATOM 2610 O O . PRO A 1 346 ? 1.147 -17.922 -0.479 1.00 77.62 346 PRO A O 1
ATOM 2613 N N . HIS A 1 347 ? -0.670 -18.054 0.837 1.00 81.19 347 HIS A N 1
ATOM 2614 C CA . HIS A 1 347 ? -0.333 -19.290 1.547 1.00 81.19 347 HIS A CA 1
ATOM 2615 C C . HIS A 1 347 ? 0.878 -19.247 2.497 1.00 81.19 347 HIS A C 1
ATOM 2617 O O . HIS A 1 347 ? 0.970 -20.121 3.354 1.00 81.19 347 HIS A O 1
ATOM 2623 N N . ALA A 1 348 ? 1.757 -18.236 2.452 1.00 88.38 348 ALA A N 1
ATOM 2624 C CA . ALA A 1 348 ? 2.955 -18.203 3.303 1.00 88.38 348 ALA A CA 1
ATOM 2625 C C . ALA A 1 348 ? 2.624 -18.192 4.806 1.00 88.38 348 ALA A C 1
ATOM 2627 O O . ALA A 1 348 ? 3.189 -18.969 5.571 1.00 88.38 348 ALA A O 1
ATOM 2628 N N . LEU A 1 349 ? 1.675 -17.350 5.229 1.00 91.62 349 LEU A N 1
ATOM 2629 C CA . LEU A 1 349 ? 1.177 -17.350 6.609 1.00 91.62 349 LEU A CA 1
ATOM 2630 C C . LEU A 1 349 ? 0.169 -18.474 6.876 1.00 91.62 349 LEU A C 1
ATOM 2632 O O . LEU A 1 349 ? 0.112 -18.990 7.992 1.00 91.62 349 LEU A O 1
ATOM 2636 N N . ALA A 1 350 ? -0.588 -18.902 5.861 1.00 91.06 350 ALA A N 1
ATOM 2637 C CA . ALA A 1 350 ? -1.521 -20.021 5.994 1.00 91.06 350 ALA A CA 1
ATOM 2638 C C . ALA A 1 350 ? -0.790 -21.325 6.351 1.00 91.06 350 ALA A C 1
ATOM 2640 O O . ALA A 1 350 ? -1.224 -22.039 7.249 1.00 91.06 350 ALA A O 1
ATOM 2641 N N . ALA A 1 351 ? 0.375 -21.576 5.743 1.00 92.44 351 ALA A N 1
ATOM 2642 C CA . ALA A 1 351 ? 1.243 -22.710 6.061 1.00 92.44 351 ALA A CA 1
ATOM 2643 C C . ALA A 1 351 ? 1.759 -22.698 7.515 1.00 92.44 351 ALA A C 1
ATOM 2645 O O . ALA A 1 351 ? 2.187 -23.727 8.031 1.00 92.44 351 ALA A O 1
ATOM 2646 N N . LEU A 1 352 ? 1.706 -21.543 8.187 1.00 94.38 352 LEU A N 1
ATOM 2647 C CA . LEU A 1 352 ? 2.081 -21.375 9.592 1.00 94.38 352 LEU A CA 1
ATOM 2648 C C . LEU A 1 352 ? 0.870 -21.407 10.545 1.00 94.38 352 LEU A C 1
ATOM 2650 O O . LEU A 1 352 ? 1.056 -21.279 11.756 1.00 94.38 352 LEU A O 1
ATOM 2654 N N . GLY A 1 353 ? -0.345 -21.614 10.020 1.00 94.31 353 GLY A N 1
ATOM 2655 C CA . GLY A 1 353 ? -1.595 -21.667 10.786 1.00 94.31 353 GLY A CA 1
ATOM 2656 C C . GLY A 1 353 ? -2.293 -20.316 10.960 1.00 94.31 353 GLY A C 1
ATOM 2657 O O . GLY A 1 353 ? -3.073 -20.157 11.892 1.00 94.31 353 GLY A O 1
ATOM 2658 N N . PHE A 1 354 ? -2.003 -19.336 10.097 1.00 96.69 354 PHE A N 1
ATOM 2659 C CA . PHE A 1 354 ? -2.557 -17.976 10.172 1.00 96.69 354 PHE A CA 1
ATOM 2660 C C . PHE A 1 354 ? -3.260 -17.560 8.868 1.00 96.69 354 PHE A C 1
ATOM 2662 O O . PHE A 1 354 ? -3.103 -16.427 8.403 1.00 96.69 354 PHE A O 1
ATOM 2669 N N . SER A 1 355 ? -4.004 -18.484 8.243 1.00 96.44 355 SER A N 1
ATOM 2670 C CA . SER A 1 355 ? -4.896 -18.140 7.123 1.00 96.44 355 SER A CA 1
ATOM 2671 C C . SER A 1 355 ? -6.038 -17.228 7.604 1.00 96.44 355 SER A C 1
ATOM 2673 O O . SER A 1 355 ? -6.275 -17.155 8.814 1.00 96.44 355 SER A O 1
ATOM 2675 N N . PRO A 1 356 ? -6.761 -16.544 6.699 1.00 97.44 356 PRO A N 1
ATOM 2676 C CA . PRO A 1 356 ? -7.952 -15.780 7.069 1.00 97.44 356 PRO A CA 1
ATOM 2677 C C . PRO A 1 356 ? -8.968 -16.609 7.868 1.00 97.44 356 PRO A C 1
ATOM 2679 O O . PRO A 1 356 ? -9.448 -16.170 8.912 1.00 97.44 356 PRO A O 1
ATOM 2682 N N . GLU A 1 357 ? -9.236 -17.838 7.433 1.00 97.31 357 GLU A N 1
ATOM 2683 C CA . GLU A 1 357 ? -10.191 -18.754 8.060 1.00 97.31 357 GLU A CA 1
ATOM 2684 C C . GLU A 1 357 ? -9.698 -19.222 9.434 1.00 97.31 357 GLU A C 1
ATOM 2686 O O . GLU A 1 357 ? -10.470 -19.248 10.389 1.00 97.31 357 GLU A O 1
ATOM 2691 N N . GLU A 1 358 ? -8.409 -19.552 9.570 1.00 97.44 358 GLU A N 1
ATOM 2692 C CA . GLU A 1 358 ? -7.824 -19.908 10.869 1.00 97.44 358 GLU A CA 1
ATOM 2693 C C . GLU A 1 358 ? -7.823 -18.720 11.836 1.00 97.44 358 GLU A C 1
ATOM 2695 O O . GLU A 1 358 ? -8.163 -18.875 13.008 1.00 97.44 358 GLU A O 1
ATOM 2700 N N . ALA A 1 359 ? -7.530 -17.509 11.356 1.00 97.94 359 ALA A N 1
ATOM 2701 C CA . ALA A 1 359 ? -7.633 -16.301 12.166 1.00 97.94 359 ALA A CA 1
ATOM 2702 C C . ALA A 1 359 ? -9.076 -16.053 12.636 1.00 97.94 359 ALA A C 1
ATOM 2704 O O . ALA A 1 359 ? -9.284 -15.736 13.807 1.00 97.94 359 ALA A O 1
ATOM 2705 N N . ALA A 1 360 ? -10.069 -16.266 11.766 1.00 98.25 360 ALA A N 1
ATOM 2706 C CA . ALA A 1 360 ? -11.484 -16.168 12.115 1.00 98.25 360 ALA A CA 1
ATOM 2707 C C . ALA A 1 360 ? -11.935 -17.239 13.123 1.00 98.25 360 ALA A C 1
ATOM 2709 O O . ALA A 1 360 ? -12.819 -16.962 13.930 1.00 98.25 360 ALA A O 1
ATOM 2710 N N . LYS A 1 361 ? -11.325 -18.433 13.120 1.00 98.12 361 LYS A N 1
ATOM 2711 C CA . LYS A 1 361 ? -11.549 -19.461 14.155 1.00 98.12 361 LYS A CA 1
ATOM 2712 C C . LYS A 1 361 ? -10.904 -19.085 15.489 1.00 98.12 361 LYS A C 1
ATOM 2714 O O . LYS A 1 361 ? -11.512 -19.290 16.534 1.00 98.12 361 LYS A O 1
ATOM 2719 N N . ILE A 1 362 ? -9.681 -18.548 15.462 1.00 98.00 362 ILE A N 1
ATOM 2720 C CA . ILE A 1 362 ? -8.944 -18.129 16.667 1.00 98.00 362 ILE A CA 1
ATOM 2721 C C . ILE A 1 362 ? -9.635 -16.940 17.344 1.00 98.00 362 ILE A C 1
ATOM 2723 O O . ILE A 1 362 ? -9.696 -16.883 18.571 1.00 98.00 362 ILE A O 1
ATOM 2727 N N . ASN A 1 363 ? -10.141 -16.000 16.548 1.00 98.31 363 ASN A N 1
ATOM 2728 C CA . ASN A 1 363 ? -10.802 -14.790 17.011 1.00 98.31 363 ASN A CA 1
ATOM 2729 C C . ASN A 1 363 ? -12.014 -14.471 16.116 1.00 98.31 363 ASN A C 1
ATOM 2731 O O . ASN A 1 363 ? -11.897 -13.722 15.139 1.00 98.31 363 ASN A O 1
ATOM 2735 N N . PRO A 1 364 ? -13.193 -15.034 16.434 1.00 98.31 364 PRO A N 1
ATOM 2736 C CA . PRO A 1 364 ? -14.429 -14.710 15.735 1.00 98.31 364 PRO A CA 1
ATOM 2737 C C . PRO A 1 364 ? -14.722 -13.207 15.789 1.00 98.31 364 PRO A C 1
ATOM 2739 O O . PRO A 1 364 ? -14.643 -12.577 16.843 1.00 98.31 364 PRO A O 1
ATOM 2742 N N . GLY A 1 365 ? -15.066 -12.616 14.647 1.00 98.31 365 GLY A N 1
ATOM 2743 C CA . GLY A 1 365 ? -15.302 -11.181 14.500 1.00 98.31 365 GLY A CA 1
ATOM 2744 C C . GLY A 1 365 ? -14.051 -10.370 14.160 1.00 98.31 365 GLY A C 1
ATOM 2745 O O . GLY A 1 365 ? -14.048 -9.162 14.379 1.00 98.31 365 GLY A O 1
ATOM 2746 N N . ILE A 1 366 ? -12.970 -11.013 13.709 1.00 98.81 366 ILE A N 1
ATOM 2747 C CA . ILE A 1 366 ? -11.749 -10.339 13.249 1.00 98.81 366 ILE A CA 1
ATOM 2748 C C . ILE A 1 366 ? -11.921 -9.764 11.838 1.00 98.81 366 ILE A C 1
ATOM 2750 O O . ILE A 1 366 ? -12.588 -10.355 10.984 1.00 98.81 366 ILE A O 1
ATOM 2754 N N . VAL A 1 367 ? -11.267 -8.634 11.574 1.00 98.94 367 VAL A N 1
ATOM 2755 C CA . VAL A 1 367 ? -11.022 -8.137 10.216 1.00 98.94 367 VAL A CA 1
ATOM 2756 C C . VAL A 1 367 ? -9.624 -8.569 9.779 1.00 98.94 367 VAL A C 1
ATOM 2758 O O . VAL A 1 367 ? -8.628 -8.163 10.366 1.00 98.94 367 VAL A O 1
ATOM 2761 N N . TYR A 1 368 ? -9.528 -9.385 8.739 1.00 98.81 368 TYR A N 1
ATOM 2762 C CA . TYR A 1 368 ? -8.273 -9.816 8.133 1.00 98.81 368 TYR A CA 1
ATOM 2763 C C . TYR A 1 368 ? -8.005 -8.988 6.874 1.00 98.81 368 TYR A C 1
ATOM 2765 O O . TYR A 1 368 ? -8.878 -8.870 6.024 1.00 98.81 368 TYR A O 1
ATOM 2773 N N . VAL A 1 369 ? -6.806 -8.441 6.702 1.00 98.81 369 VAL A N 1
ATOM 2774 C CA . VAL A 1 369 ? -6.414 -7.619 5.548 1.00 98.81 369 VAL A CA 1
ATOM 2775 C C . VAL A 1 369 ? -5.258 -8.295 4.822 1.00 98.81 369 VAL A C 1
ATOM 2777 O O . VAL A 1 369 ? -4.258 -8.677 5.426 1.00 98.81 369 VAL A O 1
ATOM 2780 N N . THR A 1 370 ? -5.393 -8.466 3.510 1.00 98.06 370 THR A N 1
ATOM 2781 C CA . THR A 1 370 ? -4.374 -9.059 2.640 1.00 98.06 370 THR A CA 1
ATOM 2782 C C . THR A 1 370 ? -3.978 -8.107 1.529 1.00 98.06 370 THR A C 1
ATOM 2784 O O . THR A 1 370 ? -4.802 -7.723 0.699 1.00 98.06 370 THR A O 1
ATOM 2787 N N . LEU A 1 371 ? -2.684 -7.807 1.496 1.00 97.94 371 LEU A N 1
ATOM 2788 C CA . LEU A 1 371 ? -1.997 -7.157 0.393 1.00 97.94 371 LEU A CA 1
ATOM 2789 C C . LEU A 1 371 ? -1.281 -8.206 -0.466 1.00 97.94 371 LEU A C 1
ATOM 2791 O O . LEU A 1 371 ? -0.598 -9.087 0.053 1.00 97.94 371 LEU A O 1
ATOM 2795 N N . SER A 1 372 ? -1.387 -8.075 -1.785 1.00 96.88 372 SER A N 1
ATOM 2796 C CA . SER A 1 372 ? -0.609 -8.860 -2.752 1.00 96.88 372 SER A CA 1
ATOM 2797 C C . SER A 1 372 ? -0.079 -7.973 -3.880 1.00 96.88 372 SER A C 1
ATOM 2799 O O . SER A 1 372 ? -0.588 -6.878 -4.114 1.00 96.88 372 SER A O 1
ATOM 2801 N N . ALA A 1 373 ? 0.935 -8.436 -4.612 1.00 96.31 373 ALA A N 1
ATOM 2802 C CA . ALA A 1 373 ? 1.448 -7.683 -5.756 1.00 96.31 373 ALA A CA 1
ATOM 2803 C C . ALA A 1 373 ? 0.486 -7.740 -6.953 1.00 96.31 373 ALA A C 1
ATOM 2805 O O . ALA A 1 373 ? 0.131 -6.702 -7.502 1.00 96.31 373 ALA A O 1
ATOM 2806 N N . TYR A 1 374 ? 0.026 -8.938 -7.327 1.00 96.75 374 TYR A N 1
ATOM 2807 C CA . TYR A 1 374 ? -0.679 -9.170 -8.595 1.00 96.75 374 TYR A CA 1
ATOM 2808 C C . TYR A 1 374 ? -2.140 -9.606 -8.450 1.00 96.75 374 TYR A C 1
ATOM 2810 O O . TYR A 1 374 ? -2.748 -9.995 -9.438 1.00 96.75 374 TYR A O 1
ATOM 2818 N N . GLY A 1 375 ? -2.730 -9.510 -7.257 1.00 95.44 375 GLY A N 1
ATOM 2819 C CA . GLY A 1 375 ? -4.095 -9.972 -6.995 1.00 95.44 375 GLY A CA 1
ATOM 2820 C C . GLY A 1 375 ? -4.145 -11.421 -6.524 1.00 95.44 375 GLY A C 1
ATOM 2821 O O . GLY A 1 375 ? -3.130 -12.104 -6.454 1.00 95.44 375 GLY A O 1
ATOM 2822 N N . HIS A 1 376 ? -5.344 -11.880 -6.168 1.00 93.94 376 HIS A N 1
ATOM 2823 C CA . HIS A 1 376 ? -5.577 -13.228 -5.636 1.00 93.94 376 HIS A CA 1
ATOM 2824 C C . HIS A 1 376 ? -6.120 -14.210 -6.690 1.00 93.94 376 HIS A C 1
ATOM 2826 O O . HIS A 1 376 ? -6.468 -15.339 -6.357 1.00 93.94 376 HIS A O 1
ATOM 2832 N N . ALA A 1 377 ? -6.207 -13.778 -7.949 1.00 94.44 377 ALA A N 1
ATOM 2833 C CA . ALA A 1 377 ? -6.670 -14.570 -9.080 1.00 94.44 377 ALA A CA 1
ATOM 2834 C C . ALA A 1 377 ? -5.634 -14.541 -10.211 1.00 94.44 377 ALA A C 1
ATOM 2836 O O . ALA A 1 377 ? -4.808 -13.629 -10.285 1.00 94.44 377 ALA A O 1
ATOM 2837 N N . GLY A 1 378 ? -5.706 -15.531 -11.100 1.00 95.69 378 GLY A N 1
ATOM 2838 C CA . GLY A 1 378 ? -4.829 -15.642 -12.263 1.00 95.69 378 GLY A CA 1
ATOM 2839 C C . GLY A 1 378 ? -3.461 -16.278 -11.972 1.00 95.69 378 GLY A C 1
ATOM 2840 O O . GLY A 1 378 ? -3.106 -16.553 -10.822 1.00 95.69 378 GLY A O 1
ATOM 2841 N N . PRO A 1 379 ? -2.673 -16.549 -13.026 1.00 95.19 379 PRO A N 1
ATOM 2842 C CA . PRO A 1 379 ? -1.425 -17.310 -12.933 1.00 95.19 379 PRO A CA 1
ATOM 2843 C C . PRO A 1 379 ? -0.304 -16.618 -12.148 1.00 95.19 379 PRO A C 1
ATOM 2845 O O . PRO A 1 379 ? 0.704 -17.251 -11.842 1.00 95.19 379 PRO A O 1
ATOM 2848 N N . TRP A 1 380 ? -0.422 -15.323 -11.853 1.00 94.69 380 TRP A N 1
ATOM 2849 C CA . TRP A 1 380 ? 0.568 -14.565 -11.088 1.00 94.69 380 TRP A CA 1
ATOM 2850 C C . TRP A 1 380 ? 0.132 -14.292 -9.646 1.00 94.69 380 TRP A C 1
ATOM 2852 O O . TRP A 1 380 ? 0.842 -13.572 -8.946 1.00 94.69 380 TRP A O 1
ATOM 2862 N N . ALA A 1 381 ? -0.976 -14.878 -9.175 1.00 93.75 381 ALA A N 1
ATOM 2863 C CA . ALA A 1 381 ? -1.485 -14.650 -7.821 1.00 93.75 381 ALA A CA 1
ATOM 2864 C C . ALA A 1 381 ? -0.424 -14.888 -6.725 1.00 93.75 381 ALA A C 1
ATOM 2866 O O . ALA A 1 381 ? -0.368 -14.166 -5.735 1.00 93.75 381 ALA A O 1
ATOM 2867 N N . GLU A 1 382 ? 0.480 -15.851 -6.930 1.00 91.12 382 GLU A N 1
ATOM 2868 C CA . GLU A 1 382 ? 1.545 -16.192 -5.975 1.00 91.12 382 GLU A CA 1
ATOM 2869 C C . GLU A 1 382 ? 2.875 -15.450 -6.206 1.00 91.12 382 GLU A C 1
ATOM 2871 O O . GLU A 1 382 ? 3.836 -15.630 -5.445 1.00 91.12 382 GLU A O 1
ATOM 2876 N N . ARG A 1 383 ? 2.969 -14.609 -7.248 1.00 91.69 383 ARG A N 1
ATOM 2877 C CA . ARG A 1 383 ? 4.220 -13.920 -7.585 1.00 91.69 383 ARG A CA 1
ATOM 2878 C C . ARG A 1 383 ? 4.576 -12.858 -6.544 1.00 91.69 383 ARG A C 1
ATOM 2880 O O . ARG A 1 383 ? 3.726 -12.136 -6.023 1.00 91.69 383 ARG A O 1
ATOM 2887 N N . ARG A 1 384 ? 5.881 -12.724 -6.282 1.00 90.81 384 ARG A N 1
ATOM 2888 C CA . ARG A 1 384 ? 6.446 -11.602 -5.516 1.00 90.81 384 ARG A CA 1
ATOM 2889 C C . ARG A 1 384 ? 6.407 -10.341 -6.369 1.00 90.81 384 ARG A C 1
ATOM 2891 O O . ARG A 1 384 ? 6.632 -10.410 -7.574 1.00 90.81 384 ARG A O 1
ATOM 2898 N N . GLY A 1 385 ? 6.223 -9.194 -5.735 1.00 92.62 385 GLY A N 1
ATOM 2899 C CA . GLY A 1 385 ? 6.346 -7.915 -6.411 1.00 92.62 385 GLY A CA 1
ATOM 2900 C C . GLY A 1 385 ? 6.559 -6.779 -5.430 1.00 92.62 385 GLY A C 1
ATOM 2901 O O . GLY A 1 385 ? 6.329 -6.917 -4.231 1.00 92.62 385 GLY A O 1
ATOM 2902 N N . PHE A 1 386 ? 7.010 -5.675 -5.998 1.00 95.31 386 PHE A N 1
ATOM 2903 C CA . PHE A 1 386 ? 7.132 -4.364 -5.381 1.00 95.31 386 PHE A CA 1
ATOM 2904 C C . PHE A 1 386 ? 6.520 -3.376 -6.361 1.00 95.31 386 PHE A C 1
ATOM 2906 O O . PHE A 1 386 ? 6.457 -3.685 -7.556 1.00 95.31 386 PHE A O 1
ATOM 2913 N N . ASP A 1 387 ? 6.106 -2.207 -5.889 1.00 97.31 387 ASP A N 1
ATOM 2914 C CA . ASP A 1 387 ? 5.497 -1.184 -6.736 1.00 97.31 387 ASP A CA 1
ATOM 2915 C C . ASP A 1 387 ? 6.317 -0.935 -8.012 1.00 97.31 387 ASP A C 1
ATOM 2917 O O . ASP A 1 387 ? 5.804 -1.155 -9.107 1.00 97.31 387 ASP A O 1
ATOM 2921 N N . SER A 1 388 ? 7.617 -0.647 -7.895 1.00 96.25 388 S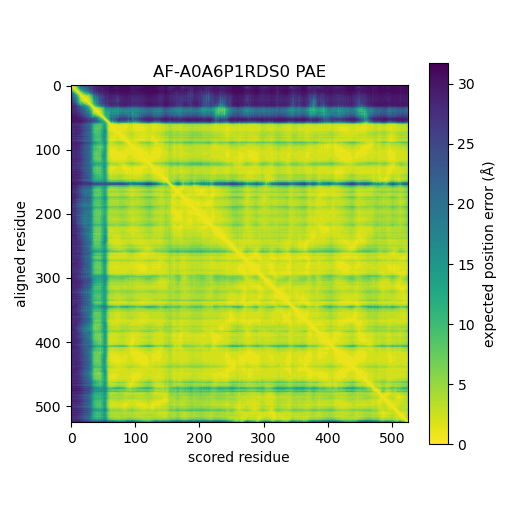ER A N 1
ATOM 2922 C CA . SER A 1 388 ? 8.495 -0.450 -9.060 1.00 96.25 388 SER A CA 1
ATOM 2923 C C . SER A 1 388 ? 8.441 -1.574 -10.110 1.00 96.25 388 SER A C 1
ATOM 2925 O O . SER A 1 388 ? 8.487 -1.299 -11.308 1.00 96.25 388 SER A O 1
ATOM 2927 N N . LEU A 1 389 ? 8.300 -2.838 -9.697 1.00 97.50 389 LEU A N 1
ATOM 2928 C CA . LEU A 1 389 ? 8.161 -3.973 -10.615 1.00 97.50 389 LEU A CA 1
ATOM 2929 C C . LEU A 1 389 ? 6.765 -4.057 -11.227 1.00 97.50 389 LEU A C 1
ATOM 2931 O O . LEU A 1 389 ? 6.632 -4.365 -12.412 1.00 97.50 389 LEU A O 1
ATOM 2935 N N . VAL A 1 390 ? 5.732 -3.755 -10.440 1.00 98.25 390 VAL A N 1
ATOM 2936 C CA . VAL A 1 390 ? 4.355 -3.683 -10.931 1.00 98.25 390 VAL A CA 1
ATOM 2937 C C . VAL A 1 390 ? 4.233 -2.552 -11.953 1.00 98.25 390 VAL A C 1
ATOM 2939 O O . VAL A 1 390 ? 3.699 -2.782 -13.034 1.00 98.25 390 VAL A O 1
ATOM 2942 N N . GLN A 1 391 ? 4.818 -1.376 -11.708 1.00 98.50 391 GLN A N 1
ATOM 2943 C CA . GLN A 1 391 ? 4.886 -0.294 -12.698 1.00 98.50 391 GLN A CA 1
ATOM 2944 C C . GLN A 1 391 ? 5.584 -0.734 -13.991 1.00 98.50 391 GLN A C 1
ATOM 2946 O O . GLN A 1 391 ? 5.119 -0.423 -15.089 1.00 98.50 391 GLN A O 1
ATOM 2951 N N . THR A 1 392 ? 6.700 -1.461 -13.869 1.00 98.12 392 THR A N 1
ATOM 2952 C CA . THR A 1 392 ? 7.474 -1.944 -15.020 1.00 98.12 392 THR A CA 1
ATOM 2953 C C . THR A 1 392 ? 6.666 -2.930 -15.863 1.00 98.12 392 THR A C 1
ATOM 2955 O O . THR A 1 392 ? 6.621 -2.800 -17.086 1.00 98.12 392 THR A O 1
ATOM 2958 N N . THR A 1 393 ? 5.993 -3.889 -15.226 1.00 97.81 393 THR A N 1
ATOM 2959 C CA . THR A 1 393 ? 5.294 -4.967 -15.937 1.00 97.81 393 THR A CA 1
ATOM 2960 C C . THR A 1 393 ? 3.905 -4.583 -16.449 1.00 97.81 393 THR A C 1
ATOM 2962 O O . THR A 1 393 ? 3.432 -5.179 -17.409 1.00 97.81 393 THR A O 1
ATOM 2965 N N . THR A 1 394 ? 3.245 -3.590 -15.839 1.00 98.12 394 THR A N 1
ATOM 2966 C CA . THR A 1 394 ? 1.853 -3.214 -16.175 1.00 98.12 394 THR A CA 1
ATOM 2967 C C . THR A 1 394 ? 1.728 -2.051 -17.167 1.00 98.12 394 THR A C 1
ATOM 2969 O O . THR A 1 394 ? 0.620 -1.622 -17.491 1.00 98.12 394 THR A O 1
ATOM 2972 N N . GLY A 1 395 ? 2.851 -1.553 -17.696 1.00 98.00 395 GLY A N 1
ATOM 2973 C CA . GLY A 1 395 ? 2.860 -0.556 -18.769 1.00 98.00 395 GLY A CA 1
ATOM 2974 C C . GLY A 1 395 ? 3.242 0.862 -18.362 1.00 98.00 395 GLY A C 1
ATOM 2975 O O . GLY A 1 395 ? 3.555 1.656 -19.249 1.00 98.00 395 GLY A O 1
ATOM 2976 N N . PHE A 1 396 ? 3.264 1.193 -17.066 1.00 98.50 396 PHE A N 1
ATOM 2977 C CA . PHE A 1 396 ? 3.522 2.562 -16.600 1.00 98.50 396 PHE A CA 1
ATOM 2978 C C . PHE A 1 396 ? 4.890 3.071 -17.039 1.00 98.50 396 PHE A C 1
ATOM 2980 O O . PHE A 1 396 ? 4.981 4.158 -17.606 1.00 98.50 396 PHE A O 1
ATOM 2987 N N . ASN A 1 397 ? 5.952 2.282 -16.839 1.00 98.44 397 ASN A N 1
ATOM 2988 C CA . ASN A 1 397 ? 7.291 2.789 -17.138 1.00 98.44 397 ASN A CA 1
ATOM 2989 C C . ASN A 1 397 ? 7.556 2.963 -18.636 1.00 98.44 397 ASN A C 1
ATOM 2991 O O . ASN A 1 397 ? 8.219 3.920 -19.030 1.00 98.44 397 ASN A O 1
ATOM 2995 N N . HIS A 1 398 ? 6.994 2.087 -19.469 1.00 98.31 398 HIS A N 1
ATOM 2996 C CA . HIS A 1 398 ? 7.025 2.245 -20.922 1.00 98.31 398 HIS A CA 1
ATOM 2997 C C . HIS A 1 398 ? 6.206 3.469 -21.372 1.00 98.31 398 HIS A C 1
ATOM 2999 O O . HIS A 1 398 ? 6.632 4.234 -22.235 1.00 98.31 398 HIS A O 1
ATOM 3005 N N . ALA A 1 399 ? 5.027 3.677 -20.783 1.00 98.06 399 ALA A N 1
ATOM 3006 C CA . ALA A 1 399 ? 4.135 4.780 -21.118 1.00 98.06 399 ALA A CA 1
ATOM 3007 C C . ALA A 1 399 ? 4.693 6.157 -20.732 1.00 98.06 399 ALA A C 1
ATOM 3009 O O . ALA A 1 399 ? 4.533 7.103 -21.505 1.00 98.06 399 ALA A O 1
ATOM 3010 N N . GLU A 1 400 ? 5.346 6.266 -19.575 1.00 98.06 400 GLU A N 1
ATOM 3011 C CA . GLU A 1 400 ? 6.067 7.476 -19.166 1.00 98.06 400 GLU A CA 1
ATOM 3012 C C . GLU A 1 400 ? 7.317 7.707 -20.023 1.00 98.06 400 GLU A C 1
ATOM 3014 O O . GLU A 1 400 ? 7.600 8.845 -20.384 1.00 98.06 400 GLU A O 1
ATOM 3019 N N . GLY A 1 401 ? 8.040 6.643 -20.400 1.00 97.50 401 GLY A N 1
ATOM 3020 C CA . GLY A 1 401 ? 9.189 6.739 -21.309 1.00 97.50 401 GLY A CA 1
ATOM 3021 C C . GLY A 1 401 ? 8.794 7.349 -22.654 1.00 97.50 401 GLY A C 1
ATOM 3022 O O . GLY A 1 401 ? 9.387 8.336 -23.088 1.00 97.50 401 GLY A O 1
ATOM 3023 N N . LYS A 1 402 ? 7.695 6.852 -23.242 1.00 97.06 402 LYS A N 1
ATOM 3024 C CA . LYS A 1 402 ? 7.098 7.422 -24.460 1.00 97.06 402 LYS A CA 1
ATOM 3025 C C . LYS A 1 402 ? 6.689 8.883 -24.299 1.00 97.06 402 LYS A C 1
ATOM 3027 O O . LYS A 1 402 ? 6.994 9.683 -25.175 1.00 97.06 402 LYS A O 1
ATOM 3032 N N . ALA A 1 403 ? 6.011 9.232 -23.204 1.00 96.56 403 ALA A N 1
ATOM 3033 C CA . ALA A 1 403 ? 5.590 10.611 -22.956 1.00 96.56 403 ALA A CA 1
ATOM 3034 C C . ALA A 1 403 ? 6.790 11.563 -22.786 1.00 96.56 403 ALA A C 1
ATOM 3036 O O . ALA A 1 403 ? 6.713 12.719 -23.181 1.00 96.56 403 ALA A O 1
ATOM 3037 N N . ALA A 1 404 ? 7.909 11.068 -22.253 1.00 96.62 404 ALA A N 1
ATOM 3038 C CA . ALA A 1 404 ? 9.149 11.825 -22.102 1.00 96.62 404 ALA A CA 1
ATOM 3039 C C . ALA A 1 404 ? 10.035 11.840 -23.362 1.00 96.62 404 ALA A C 1
ATOM 3041 O O . ALA A 1 404 ? 11.106 12.443 -23.332 1.00 96.62 404 ALA A O 1
ATOM 3042 N N . GLY A 1 405 ? 9.637 11.158 -24.442 1.00 96.19 405 GLY A N 1
ATOM 3043 C CA . GLY A 1 405 ? 10.430 11.068 -25.669 1.00 96.19 405 GLY A CA 1
ATOM 3044 C C . GLY A 1 405 ? 11.744 10.292 -25.519 1.00 96.19 405 GLY A C 1
ATOM 3045 O O . GLY A 1 405 ? 12.671 10.528 -26.290 1.00 96.19 405 GLY A O 1
ATOM 3046 N N . ILE A 1 406 ? 11.844 9.386 -24.538 1.00 95.38 406 ILE A N 1
ATOM 3047 C CA . ILE A 1 406 ? 13.033 8.549 -24.326 1.00 95.38 406 ILE A CA 1
ATOM 3048 C C . ILE A 1 406 ? 12.770 7.090 -24.693 1.00 95.38 406 ILE A C 1
ATOM 3050 O O . ILE A 1 406 ? 11.657 6.583 -24.542 1.00 95.38 406 ILE A O 1
ATOM 3054 N N . ASP A 1 407 ? 13.821 6.406 -25.140 1.00 86.81 407 ASP A N 1
ATOM 3055 C CA . ASP A 1 407 ? 13.808 4.957 -25.307 1.00 86.81 407 ASP A CA 1
ATOM 3056 C C . ASP A 1 407 ? 14.182 4.284 -23.977 1.00 86.81 407 ASP A C 1
ATOM 3058 O O . ASP A 1 407 ? 15.253 4.532 -23.417 1.00 86.81 407 ASP A O 1
ATOM 3062 N N . GLY A 1 408 ? 13.267 3.477 -23.436 1.00 90.69 408 GLY A N 1
ATOM 3063 C CA . GLY A 1 408 ? 13.414 2.809 -22.141 1.00 90.69 408 GLY A CA 1
ATOM 3064 C C . GLY A 1 408 ? 12.451 3.286 -21.040 1.00 90.69 408 GLY A C 1
ATOM 3065 O O . GLY A 1 408 ? 11.602 4.154 -21.253 1.00 90.69 408 GLY A O 1
ATOM 3066 N N . PRO A 1 409 ? 12.522 2.671 -19.846 1.00 95.38 409 PRO A N 1
ATOM 3067 C CA . PRO A 1 409 ? 11.576 2.926 -18.763 1.00 95.38 409 PRO A CA 1
ATOM 3068 C C . PRO A 1 409 ? 11.792 4.285 -18.094 1.00 95.38 409 PRO A C 1
ATOM 3070 O O . PRO A 1 409 ? 12.905 4.621 -17.691 1.00 95.38 409 PRO A O 1
ATOM 3073 N N . LYS A 1 410 ? 10.694 4.992 -17.818 1.00 96.38 410 LYS A N 1
ATOM 3074 C CA . LYS A 1 410 ? 10.653 6.129 -16.889 1.00 96.38 410 LYS A CA 1
ATOM 3075 C C . LYS A 1 410 ? 9.776 5.796 -15.684 1.00 96.38 410 LYS A C 1
ATOM 3077 O O . LYS A 1 410 ? 8.648 5.342 -15.831 1.00 96.38 410 LYS A O 1
ATOM 3082 N N . GLU A 1 411 ? 10.299 5.979 -14.479 1.00 95.69 411 GLU A N 1
ATOM 3083 C CA . GLU A 1 411 ? 9.551 5.725 -13.240 1.00 95.69 411 GLU A CA 1
ATOM 3084 C C . GLU A 1 411 ? 8.440 6.756 -13.033 1.00 95.69 411 GLU A C 1
ATOM 3086 O O . GLU A 1 411 ? 8.612 7.925 -13.388 1.00 95.69 411 GLU A O 1
ATOM 3091 N N . LEU A 1 412 ? 7.330 6.342 -12.409 1.00 97.31 412 LEU A N 1
ATOM 3092 C CA . LEU A 1 412 ? 6.398 7.312 -11.838 1.00 97.31 412 LEU A CA 1
ATOM 3093 C C . LEU A 1 412 ? 7.125 8.141 -10.764 1.00 97.31 412 LEU A C 1
ATOM 3095 O O . LEU A 1 412 ? 8.031 7.636 -10.091 1.00 97.31 412 LEU A O 1
ATOM 3099 N N . PRO A 1 413 ? 6.719 9.399 -10.531 1.00 95.69 413 PRO A N 1
ATOM 3100 C CA . PRO A 1 413 ? 7.386 10.279 -9.571 1.00 95.69 413 PRO A CA 1
ATOM 3101 C C . PRO A 1 413 ? 7.235 9.840 -8.102 1.00 95.69 413 PRO A C 1
ATOM 3103 O O . PRO A 1 413 ? 7.807 10.484 -7.225 1.00 95.69 413 PRO A O 1
ATOM 3106 N N . ALA A 1 414 ? 6.492 8.766 -7.821 1.00 95.50 414 ALA A N 1
ATOM 3107 C CA . ALA A 1 414 ? 6.244 8.192 -6.501 1.00 95.50 414 ALA A CA 1
ATOM 3108 C C . ALA A 1 414 ? 6.089 6.662 -6.591 1.00 95.50 414 ALA A C 1
ATOM 3110 O O . ALA A 1 414 ? 5.741 6.137 -7.652 1.00 95.50 414 ALA A O 1
ATOM 3111 N N . GLN A 1 415 ? 6.251 5.955 -5.465 1.00 96.75 415 GLN A N 1
ATOM 3112 C CA . GLN A 1 415 ? 5.714 4.593 -5.308 1.00 96.75 415 GLN A CA 1
ATOM 3113 C C . GLN A 1 415 ? 4.198 4.681 -5.032 1.00 96.75 415 GLN A C 1
ATOM 3115 O O . GLN A 1 415 ? 3.701 4.339 -3.958 1.00 96.75 415 GLN A O 1
ATOM 3120 N N . ILE A 1 416 ? 3.456 5.253 -5.986 1.00 98.31 416 ILE A N 1
ATOM 3121 C CA . ILE A 1 416 ? 2.037 5.569 -5.802 1.00 98.31 416 ILE A CA 1
ATOM 3122 C C . ILE A 1 416 ? 1.167 4.320 -5.682 1.00 98.31 416 ILE A C 1
ATOM 3124 O O . ILE A 1 416 ? 0.165 4.365 -4.975 1.00 98.31 416 ILE A O 1
ATOM 3128 N N . LEU A 1 417 ? 1.534 3.205 -6.320 1.00 98.69 417 LEU A N 1
ATOM 3129 C CA . LEU A 1 417 ? 0.771 1.966 -6.193 1.00 98.69 417 LEU A CA 1
ATOM 3130 C C . LEU A 1 417 ? 0.863 1.453 -4.760 1.00 98.69 417 LEU A C 1
ATOM 3132 O O . LEU A 1 417 ? -0.151 1.035 -4.212 1.00 98.69 417 LEU A O 1
ATOM 3136 N N . ASP A 1 418 ? 2.031 1.543 -4.127 1.00 98.56 418 ASP A N 1
ATOM 3137 C CA . ASP A 1 418 ? 2.208 1.197 -2.725 1.00 98.56 418 ASP A CA 1
ATOM 3138 C C . ASP A 1 418 ? 1.414 2.148 -1.815 1.00 98.56 418 ASP A C 1
ATOM 3140 O O . ASP A 1 418 ? 0.609 1.691 -1.003 1.00 98.56 418 ASP A O 1
ATOM 3144 N N . HIS A 1 419 ? 1.585 3.466 -1.963 1.00 98.69 419 HIS A N 1
ATOM 3145 C CA . HIS A 1 419 ? 0.900 4.443 -1.107 1.00 98.69 419 HIS A CA 1
ATOM 3146 C C . HIS A 1 419 ? -0.627 4.375 -1.241 1.00 98.69 419 HIS A C 1
ATOM 3148 O O . HIS A 1 419 ? -1.317 4.212 -0.234 1.00 98.69 419 HIS A O 1
ATOM 3154 N N . ALA A 1 420 ? -1.161 4.437 -2.464 1.00 98.81 420 ALA A N 1
ATOM 3155 C CA . ALA A 1 420 ? -2.599 4.346 -2.709 1.00 98.81 420 ALA A CA 1
ATOM 3156 C C . ALA A 1 420 ? -3.165 3.015 -2.198 1.00 98.81 420 ALA A C 1
ATOM 3158 O O . ALA A 1 420 ? -4.192 3.006 -1.523 1.00 98.81 420 ALA A O 1
ATOM 3159 N N . THR A 1 421 ? -2.471 1.893 -2.430 1.00 98.88 421 THR A N 1
ATOM 3160 C CA . THR A 1 421 ? -2.910 0.596 -1.893 1.00 98.88 421 THR A CA 1
ATOM 3161 C C . THR A 1 421 ? -2.896 0.587 -0.368 1.00 98.88 421 THR A C 1
ATOM 3163 O O . THR A 1 421 ? -3.830 0.066 0.230 1.00 98.88 421 THR A O 1
ATOM 3166 N N . GLY A 1 422 ? -1.904 1.200 0.280 1.00 98.81 422 GLY A N 1
ATOM 3167 C CA . GLY A 1 422 ? -1.858 1.332 1.736 1.00 98.81 422 GLY A CA 1
ATOM 3168 C C . GLY A 1 422 ? -3.042 2.109 2.314 1.00 98.81 422 GLY A C 1
ATOM 3169 O O . GLY A 1 422 ? -3.665 1.667 3.282 1.00 98.81 422 GLY A O 1
ATOM 3170 N N . TYR A 1 423 ? -3.432 3.221 1.688 1.00 98.94 423 TYR A N 1
ATOM 3171 C CA . TYR A 1 423 ? -4.639 3.944 2.098 1.00 98.94 423 TYR A CA 1
ATOM 3172 C C . TYR A 1 423 ? -5.918 3.144 1.813 1.00 98.94 423 TYR A C 1
ATOM 3174 O O . TYR A 1 423 ? -6.808 3.114 2.661 1.00 98.94 423 TYR A O 1
ATOM 3182 N N . LEU A 1 424 ? -5.990 2.411 0.693 1.00 98.94 424 LEU A N 1
ATOM 3183 C CA . LEU A 1 424 ? -7.102 1.495 0.398 1.00 98.94 424 LEU A CA 1
ATOM 3184 C C . LEU A 1 424 ? -7.184 0.333 1.405 1.00 98.94 424 LEU A C 1
ATOM 3186 O O . LEU A 1 424 ? -8.287 -0.078 1.762 1.00 98.94 424 LEU A O 1
ATOM 3190 N N . MET A 1 425 ? -6.054 -0.169 1.919 1.00 98.94 425 MET A N 1
ATOM 3191 C CA . MET A 1 425 ? -6.026 -1.155 3.009 1.00 98.94 425 MET A CA 1
ATOM 3192 C C . MET A 1 425 ? -6.636 -0.578 4.287 1.00 98.94 425 MET A C 1
ATOM 3194 O O . MET A 1 425 ? -7.495 -1.219 4.889 1.00 98.94 425 MET A O 1
ATOM 3198 N N . ALA A 1 426 ? -6.211 0.622 4.701 1.00 98.94 426 ALA A N 1
ATOM 3199 C CA . ALA A 1 426 ? -6.737 1.276 5.899 1.00 98.94 426 ALA A CA 1
ATOM 3200 C C . ALA A 1 426 ? -8.235 1.587 5.758 1.00 98.94 426 ALA A C 1
ATOM 3202 O O . ALA A 1 426 ? -9.018 1.272 6.655 1.00 98.94 426 ALA A O 1
ATOM 3203 N N . PHE A 1 427 ? -8.642 2.130 4.607 1.00 98.94 427 PHE A N 1
ATOM 3204 C CA . PHE A 1 427 ? -10.039 2.356 4.248 1.00 98.94 427 PHE A CA 1
ATOM 3205 C C . PHE A 1 427 ? -10.857 1.059 4.324 1.00 98.94 427 PHE A C 1
ATOM 3207 O O . PHE A 1 427 ? -11.834 0.990 5.067 1.00 98.94 427 PHE A O 1
ATOM 3214 N N . GLY A 1 428 ? -10.429 -0.000 3.633 1.00 98.94 428 GLY A N 1
ATOM 3215 C CA . GLY A 1 428 ? -11.116 -1.290 3.639 1.00 98.94 428 GLY A CA 1
ATOM 3216 C C . GLY A 1 428 ? -11.202 -1.912 5.035 1.00 98.94 428 GLY A C 1
ATOM 3217 O O . GLY A 1 428 ? -12.251 -2.440 5.399 1.00 98.94 428 GLY A O 1
ATOM 3218 N N . ALA A 1 429 ? -10.146 -1.801 5.848 1.00 98.94 429 ALA A N 1
ATOM 3219 C CA . ALA A 1 429 ? -10.134 -2.283 7.228 1.00 98.94 429 ALA A CA 1
ATOM 3220 C C . ALA A 1 429 ? -11.156 -1.547 8.109 1.00 98.94 429 ALA A C 1
ATOM 3222 O O . ALA A 1 429 ? -11.901 -2.185 8.855 1.00 98.94 429 ALA A O 1
ATOM 3223 N N . MET A 1 430 ? -11.234 -0.219 7.988 1.00 98.94 430 MET A N 1
ATOM 3224 C CA . MET A 1 430 ? -12.215 0.607 8.697 1.00 98.94 430 MET A CA 1
ATOM 3225 C C . MET A 1 430 ? -13.649 0.293 8.256 1.00 98.94 430 MET A C 1
ATOM 3227 O O . MET A 1 430 ? -14.518 0.084 9.103 1.00 98.94 430 MET A O 1
ATOM 3231 N N . MET A 1 431 ? -13.889 0.158 6.948 1.00 98.88 431 MET A N 1
ATOM 3232 C CA . MET A 1 431 ? -15.201 -0.217 6.411 1.00 98.88 431 MET A CA 1
ATOM 3233 C C . MET A 1 431 ? -15.630 -1.616 6.867 1.00 98.88 431 MET A C 1
ATOM 3235 O O . MET A 1 431 ? -16.769 -1.808 7.294 1.00 98.88 431 MET A O 1
ATOM 3239 N N . ALA A 1 432 ? -14.718 -2.590 6.844 1.00 98.88 432 ALA A N 1
ATOM 3240 C CA . ALA A 1 432 ? -14.977 -3.938 7.338 1.00 98.88 432 ALA A CA 1
ATOM 3241 C C . ALA A 1 432 ? -15.245 -3.953 8.851 1.00 98.88 432 ALA A C 1
ATOM 3243 O O . ALA A 1 432 ? -16.177 -4.620 9.293 1.00 98.88 432 ALA A O 1
ATOM 3244 N N . ARG A 1 433 ? -14.502 -3.174 9.651 1.00 98.69 433 ARG A N 1
ATOM 3245 C CA . ARG A 1 433 ? -14.743 -3.065 11.099 1.00 98.69 433 ARG A CA 1
ATOM 3246 C C . ARG A 1 433 ? -16.087 -2.404 11.412 1.00 98.69 433 ARG A C 1
ATOM 3248 O O . ARG A 1 433 ? -16.761 -2.836 12.348 1.00 98.69 433 ARG A O 1
ATOM 3255 N N . ALA A 1 434 ? -16.498 -1.409 10.627 1.00 98.38 434 ALA A N 1
ATOM 3256 C CA . ALA A 1 434 ? -17.811 -0.782 10.746 1.00 98.38 434 ALA A CA 1
ATOM 3257 C C . ALA A 1 434 ? -18.953 -1.746 10.385 1.00 98.38 434 ALA A C 1
ATOM 3259 O O . ALA A 1 434 ? -19.960 -1.793 11.092 1.00 98.38 434 ALA A O 1
ATOM 3260 N N . ARG A 1 435 ? -18.786 -2.569 9.339 1.00 97.88 435 ARG A N 1
ATOM 3261 C CA . ARG A 1 435 ? -19.720 -3.668 9.035 1.00 97.88 435 ARG A CA 1
ATOM 3262 C C . ARG A 1 435 ? -19.758 -4.686 10.167 1.00 97.88 435 ARG A C 1
ATOM 3264 O O . ARG A 1 435 ? -20.839 -5.030 10.624 1.00 97.88 435 ARG A O 1
ATOM 3271 N N . GLN A 1 436 ? -18.603 -5.086 10.691 1.00 98.62 436 GLN A N 1
ATOM 3272 C CA . GLN A 1 436 ? -18.504 -6.016 11.812 1.00 98.62 436 GLN A CA 1
ATOM 3273 C C . GLN A 1 436 ? -19.218 -5.497 13.070 1.00 98.62 436 GLN A C 1
ATOM 3275 O O . GLN A 1 436 ? -19.890 -6.270 13.749 1.00 98.62 436 GLN A O 1
ATOM 3280 N N . ALA A 1 437 ? -19.140 -4.195 13.356 1.00 97.88 437 ALA A N 1
ATOM 3281 C CA . ALA A 1 437 ? -19.840 -3.578 14.484 1.00 97.88 437 ALA A CA 1
ATOM 3282 C C . ALA A 1 437 ? -21.370 -3.641 14.360 1.00 97.88 437 ALA A C 1
ATOM 3284 O O . ALA A 1 437 ? -22.066 -3.691 15.370 1.00 97.88 437 ALA A O 1
ATOM 3285 N N . ARG A 1 438 ? -21.888 -3.603 13.126 1.00 96.31 438 ARG A N 1
ATOM 3286 C CA . ARG A 1 438 ? -23.324 -3.544 12.821 1.00 96.31 438 ARG A CA 1
ATOM 3287 C C . ARG A 1 438 ? -23.933 -4.923 12.568 1.00 96.31 438 ARG A C 1
ATOM 3289 O O . ARG A 1 438 ? -25.022 -5.210 13.044 1.00 96.31 438 ARG A O 1
ATOM 3296 N N . GLU A 1 439 ? -23.243 -5.748 11.792 1.00 97.44 439 GLU A N 1
ATOM 3297 C CA . GLU A 1 439 ? -23.749 -7.001 11.215 1.00 97.44 439 GLU A CA 1
ATOM 3298 C C . GLU A 1 439 ? -23.113 -8.245 11.851 1.00 97.44 439 GLU A C 1
ATOM 3300 O O . GLU A 1 439 ? -23.631 -9.348 11.695 1.00 97.44 439 GLU A O 1
ATOM 3305 N N . GLY A 1 440 ? -21.997 -8.093 12.570 1.00 98.44 440 GLY A N 1
ATOM 3306 C CA . GLY A 1 440 ? -21.190 -9.222 13.027 1.00 98.44 440 GLY A CA 1
ATOM 3307 C C . GLY A 1 440 ? -20.345 -9.833 11.914 1.00 98.44 440 GLY A C 1
ATOM 3308 O O . GLY A 1 440 ? -20.043 -9.191 10.909 1.00 98.44 440 GLY A O 1
ATOM 3309 N N . GLY A 1 441 ? -19.921 -11.076 12.121 1.00 98.56 441 GLY A N 1
ATOM 3310 C CA . GLY A 1 441 ? -19.051 -11.827 11.221 1.00 98.56 441 GLY A CA 1
ATOM 3311 C C . GLY A 1 441 ? -17.568 -11.473 11.307 1.00 98.56 441 GLY A C 1
ATOM 3312 O O . GLY A 1 441 ? -17.181 -10.406 11.774 1.00 98.56 441 GLY A O 1
ATOM 3313 N N . SER A 1 442 ? -16.731 -12.383 10.825 1.00 98.81 442 SER A N 1
ATOM 3314 C CA . SER A 1 442 ? -15.330 -12.115 10.490 1.00 98.81 442 SER A CA 1
ATOM 3315 C C . SER A 1 442 ? -15.241 -11.698 9.024 1.00 98.81 442 SER A C 1
ATOM 3317 O O . SER A 1 442 ? -15.957 -12.253 8.189 1.00 98.81 442 SER A O 1
ATOM 3319 N N . TRP A 1 443 ? -14.358 -10.758 8.693 1.00 98.88 443 TRP A N 1
ATOM 3320 C CA . TRP A 1 443 ? -14.286 -10.154 7.358 1.00 98.88 443 TRP A CA 1
ATOM 3321 C C . TRP A 1 443 ? -12.877 -10.224 6.775 1.00 98.88 443 TRP A C 1
ATOM 3323 O O . TRP A 1 443 ? -11.903 -10.062 7.502 1.00 98.88 443 TRP A O 1
ATOM 3333 N N . HIS A 1 444 ? -12.758 -10.414 5.463 1.00 98.75 444 HIS A N 1
ATOM 3334 C CA . HIS A 1 444 ? -11.504 -10.403 4.715 1.00 98.75 444 HIS A CA 1
ATOM 3335 C C . HIS A 1 444 ? -11.494 -9.256 3.712 1.00 98.75 444 HIS A C 1
ATOM 3337 O O . HIS A 1 444 ? -12.303 -9.206 2.787 1.00 98.75 444 HIS A O 1
ATOM 3343 N N . VAL A 1 445 ? -10.552 -8.340 3.901 1.00 98.81 445 VAL A N 1
ATOM 3344 C CA . VAL A 1 445 ? -10.242 -7.240 2.995 1.00 98.81 445 VAL A CA 1
ATOM 3345 C C . VAL A 1 445 ? -9.086 -7.665 2.095 1.00 98.81 445 VAL A C 1
ATOM 3347 O O . VAL A 1 445 ? -8.024 -8.055 2.587 1.00 98.81 445 VAL A O 1
ATOM 3350 N N . ARG A 1 446 ? -9.266 -7.578 0.776 1.00 98.19 446 ARG A N 1
ATOM 3351 C CA . ARG A 1 446 ? -8.233 -7.928 -0.212 1.00 98.19 446 ARG A CA 1
ATOM 3352 C C . ARG A 1 446 ? -7.980 -6.764 -1.158 1.00 98.19 446 ARG A C 1
ATOM 3354 O O . ARG A 1 446 ? -8.917 -6.249 -1.764 1.00 98.19 446 ARG A O 1
ATOM 3361 N N . VAL A 1 447 ? -6.707 -6.404 -1.307 1.00 98.38 447 VAL A N 1
ATOM 3362 C CA . VAL A 1 447 ? -6.224 -5.394 -2.258 1.00 98.38 447 VAL A CA 1
ATOM 3363 C C . VAL A 1 447 ? -4.942 -5.871 -2.943 1.00 98.38 447 VAL A C 1
ATOM 3365 O O . VAL A 1 447 ? -4.225 -6.740 -2.427 1.00 98.38 447 VAL A O 1
ATOM 3368 N N . SER A 1 448 ? -4.628 -5.312 -4.112 1.00 98.25 448 SER A N 1
ATOM 3369 C CA . SER A 1 448 ? -3.357 -5.590 -4.779 1.00 98.25 448 SER A CA 1
ATOM 3370 C C . SER A 1 448 ? -2.783 -4.393 -5.515 1.00 98.25 448 SER A C 1
ATOM 3372 O O . SER A 1 448 ? -3.520 -3.570 -6.053 1.00 98.25 448 SER A O 1
ATOM 3374 N N . LEU A 1 449 ? -1.451 -4.340 -5.586 1.00 98.69 449 LEU A N 1
ATOM 3375 C CA . LEU A 1 449 ? -0.742 -3.274 -6.294 1.00 98.69 449 LEU A CA 1
ATOM 3376 C C . LEU A 1 449 ? -1.133 -3.230 -7.776 1.00 98.69 449 LEU A C 1
ATOM 3378 O O . LEU A 1 449 ? -1.347 -2.153 -8.320 1.00 98.69 449 LEU A O 1
ATOM 3382 N N . ALA A 1 450 ? -1.267 -4.387 -8.430 1.00 98.50 450 ALA A N 1
ATOM 3383 C CA . ALA A 1 450 ? -1.658 -4.459 -9.834 1.00 98.50 450 ALA A CA 1
ATOM 3384 C C . ALA A 1 450 ? -3.111 -4.023 -10.068 1.00 98.50 450 ALA A C 1
ATOM 3386 O O . ALA A 1 450 ? -3.390 -3.413 -11.098 1.00 98.50 450 ALA A O 1
ATOM 3387 N N . GLN A 1 451 ? -4.024 -4.271 -9.120 1.00 98.50 451 GLN A N 1
ATOM 3388 C CA . GLN A 1 451 ? -5.395 -3.771 -9.225 1.00 98.50 451 GLN A CA 1
ATOM 3389 C C . GLN A 1 451 ? -5.463 -2.258 -8.999 1.00 98.50 451 GLN A C 1
ATOM 3391 O O . GLN A 1 451 ? -6.148 -1.564 -9.749 1.00 98.50 451 GLN A O 1
ATOM 3396 N N . THR A 1 452 ? -4.702 -1.730 -8.037 1.00 98.81 452 THR A N 1
ATOM 3397 C CA . THR A 1 452 ? -4.513 -0.281 -7.866 1.00 98.81 452 THR A CA 1
ATOM 3398 C C . THR A 1 452 ? -3.877 0.341 -9.110 1.00 98.81 452 THR A C 1
ATOM 3400 O O . THR A 1 452 ? -4.297 1.407 -9.545 1.00 98.81 452 THR A O 1
ATOM 3403 N N . GLY A 1 453 ? -2.919 -0.345 -9.739 1.00 98.62 453 GLY A N 1
ATOM 3404 C CA . GLY A 1 453 ? -2.319 0.059 -11.010 1.00 98.62 453 GLY A CA 1
ATOM 3405 C C . GLY A 1 453 ? -3.334 0.090 -12.146 1.00 98.62 453 GLY A C 1
ATOM 3406 O O . GLY A 1 453 ? -3.417 1.083 -12.860 1.00 98.62 453 GLY A O 1
ATOM 3407 N N . ARG A 1 454 ? -4.175 -0.940 -12.281 1.00 98.38 454 ARG A N 1
ATOM 3408 C CA . ARG A 1 454 ? -5.264 -0.939 -13.265 1.00 98.38 454 ARG A CA 1
ATOM 3409 C C . ARG A 1 454 ? -6.254 0.201 -13.010 1.00 98.38 454 ARG A C 1
ATOM 3411 O O . ARG A 1 454 ? -6.673 0.865 -13.952 1.00 98.38 454 ARG A O 1
ATOM 3418 N N . TRP A 1 455 ? -6.612 0.448 -11.751 1.00 98.44 455 TRP A N 1
ATOM 3419 C CA . TRP A 1 455 ? -7.464 1.575 -11.377 1.00 98.44 455 TRP A CA 1
ATOM 3420 C C . TRP A 1 455 ? -6.833 2.919 -11.755 1.00 98.44 455 TRP A C 1
ATOM 3422 O O . TRP A 1 455 ? -7.478 3.679 -12.467 1.00 98.44 455 TRP A O 1
ATOM 3432 N N . LEU A 1 456 ? -5.571 3.170 -11.381 1.00 98.56 456 LEU A N 1
ATOM 3433 C CA . LEU A 1 456 ? -4.831 4.387 -11.739 1.00 98.56 456 LEU A CA 1
ATOM 3434 C C . LEU A 1 456 ? -4.742 4.576 -13.258 1.00 98.56 456 LEU A C 1
ATOM 3436 O O . LEU A 1 456 ? -4.934 5.685 -13.746 1.00 98.56 456 LEU A O 1
ATOM 3440 N N . TRP A 1 457 ? -4.481 3.502 -14.005 1.00 97.81 457 TRP A N 1
ATOM 3441 C CA . TRP A 1 457 ? -4.450 3.548 -15.466 1.00 97.81 457 TRP A CA 1
ATOM 3442 C C . TRP A 1 457 ? -5.785 4.041 -16.041 1.00 97.81 457 TRP A C 1
ATOM 3444 O O . TRP A 1 457 ? -5.812 4.898 -16.922 1.00 97.81 457 TRP A O 1
ATOM 3454 N N . ASN A 1 458 ? -6.894 3.547 -15.489 1.00 96.50 458 ASN A N 1
ATOM 3455 C CA . ASN A 1 458 ? -8.246 3.883 -15.930 1.00 96.50 458 ASN A CA 1
ATOM 3456 C C . ASN A 1 458 ? -8.740 5.259 -15.456 1.00 96.50 458 ASN A C 1
ATOM 3458 O O . ASN A 1 458 ? -9.787 5.704 -15.919 1.00 96.50 458 ASN A O 1
ATOM 3462 N N . LEU A 1 459 ? -8.003 5.959 -14.582 1.00 96.44 459 LEU A N 1
ATOM 3463 C CA . LEU A 1 459 ? -8.293 7.364 -14.259 1.00 96.44 459 LEU A CA 1
ATOM 3464 C C . LEU A 1 459 ? -7.972 8.310 -15.426 1.00 96.44 459 LEU A C 1
ATOM 3466 O O . LEU A 1 459 ? -8.418 9.462 -15.419 1.00 96.44 459 LEU A O 1
ATOM 3470 N N . GLY A 1 460 ? -7.207 7.828 -16.410 1.00 94.88 460 GLY A N 1
ATOM 3471 C CA . GLY A 1 460 ? -6.762 8.586 -17.569 1.00 94.88 460 GLY A CA 1
ATOM 3472 C C . GLY A 1 460 ? -5.359 9.167 -17.404 1.00 94.88 460 GLY A C 1
ATOM 3473 O O . GLY A 1 460 ? -4.634 8.897 -16.441 1.00 94.88 460 GLY A O 1
ATOM 3474 N N . ARG A 1 461 ? -4.965 9.963 -18.396 1.00 95.19 461 ARG A N 1
ATOM 3475 C CA . ARG A 1 461 ? -3.630 10.554 -18.523 1.00 95.19 461 ARG A CA 1
ATOM 3476 C C . ARG A 1 461 ? -3.730 12.062 -18.714 1.00 95.19 461 ARG A C 1
ATOM 3478 O O . ARG A 1 461 ? -4.765 12.560 -19.138 1.00 95.19 461 ARG A O 1
ATOM 3485 N N . LEU A 1 462 ? -2.657 12.762 -18.368 1.00 95.31 462 LEU A N 1
ATOM 3486 C CA . LEU A 1 462 ? -2.546 14.214 -18.454 1.00 95.31 462 LEU A CA 1
ATOM 3487 C C . LEU A 1 462 ? -1.639 14.586 -19.628 1.00 95.31 462 LEU A C 1
ATOM 3489 O O . LEU A 1 462 ? -0.440 14.281 -19.608 1.00 95.31 462 LEU A O 1
ATOM 3493 N N . ASP A 1 463 ? -2.200 15.264 -20.625 1.00 91.62 463 ASP A N 1
ATOM 3494 C CA . ASP A 1 463 ? -1.418 15.866 -21.705 1.00 91.62 463 ASP A CA 1
ATOM 3495 C C . ASP A 1 463 ? -0.492 16.946 -21.131 1.00 91.62 463 ASP A C 1
ATOM 3497 O O . ASP A 1 463 ? -0.905 17.759 -20.306 1.00 91.62 463 ASP A O 1
ATOM 3501 N N . GLY A 1 464 ? 0.792 16.917 -21.503 1.00 91.44 464 GLY A N 1
ATOM 3502 C CA . GLY A 1 464 ? 1.804 17.822 -20.939 1.00 91.44 464 GLY A CA 1
ATOM 3503 C C . GLY A 1 464 ? 2.098 17.608 -19.446 1.00 91.44 464 GLY A C 1
ATOM 3504 O O . GLY A 1 464 ? 2.847 18.376 -18.853 1.00 91.44 464 GLY A O 1
ATOM 3505 N N . GLY A 1 465 ? 1.568 16.556 -18.804 1.00 95.38 465 GLY A N 1
ATOM 3506 C CA . GLY A 1 465 ? 1.740 16.350 -17.358 1.00 95.38 465 GLY A CA 1
ATOM 3507 C C . GLY A 1 465 ? 3.202 16.189 -16.910 1.00 95.38 465 GLY A C 1
ATOM 3508 O O . GLY A 1 465 ? 3.542 16.467 -15.758 1.00 95.38 465 GLY A O 1
ATOM 3509 N N . LEU A 1 466 ? 4.100 15.809 -17.824 1.00 96.25 466 LEU A N 1
ATOM 3510 C CA . LEU A 1 466 ? 5.541 15.743 -17.572 1.00 96.25 466 LEU A CA 1
ATOM 3511 C C . LEU A 1 466 ? 6.231 17.112 -17.497 1.00 96.25 466 LEU A C 1
ATOM 3513 O O . LEU A 1 466 ? 7.305 17.185 -16.902 1.00 96.25 466 LEU A O 1
ATOM 3517 N N . ASP A 1 467 ? 5.618 18.169 -18.032 1.00 96.06 467 ASP A N 1
ATOM 3518 C CA . ASP A 1 467 ? 6.148 19.539 -17.982 1.00 96.06 467 ASP A CA 1
ATOM 3519 C C . ASP A 1 467 ? 5.934 20.191 -16.605 1.00 96.06 467 ASP A C 1
ATOM 3521 O O . ASP A 1 467 ? 6.470 21.261 -16.309 1.00 96.06 467 ASP A O 1
ATOM 3525 N N . THR A 1 468 ? 5.168 19.530 -15.732 1.00 96.50 468 THR A N 1
ATOM 3526 C CA . THR A 1 468 ? 4.912 19.970 -14.359 1.00 96.50 468 THR A CA 1
ATOM 3527 C C . THR A 1 468 ? 6.209 20.047 -13.553 1.00 96.50 468 THR A C 1
ATOM 3529 O O . THR A 1 468 ? 6.911 19.038 -13.431 1.00 96.50 468 THR A O 1
ATOM 3532 N N . PRO A 1 469 ? 6.517 21.190 -12.916 1.00 93.44 469 PRO A N 1
ATOM 3533 C CA . PRO A 1 469 ? 7.647 21.288 -12.001 1.00 93.44 469 PRO A CA 1
ATOM 3534 C C . PRO A 1 469 ? 7.542 20.271 -10.857 1.00 93.44 469 PRO A C 1
ATOM 3536 O O . PRO A 1 469 ? 6.470 20.082 -10.280 1.00 93.44 469 PRO A O 1
ATOM 3539 N N . ASP A 1 470 ? 8.657 19.629 -10.496 1.00 92.56 470 ASP A N 1
ATOM 3540 C CA . ASP A 1 470 ? 8.656 18.714 -9.350 1.00 92.56 470 ASP A CA 1
ATOM 3541 C C . ASP A 1 470 ? 8.509 19.470 -8.020 1.00 92.56 470 ASP A C 1
ATOM 3543 O O . ASP A 1 470 ? 8.919 20.624 -7.862 1.00 92.56 470 ASP A O 1
ATOM 3547 N N . LEU A 1 471 ? 7.939 18.786 -7.029 1.00 89.19 471 LEU A N 1
ATOM 3548 C CA . LEU A 1 471 ? 7.694 19.331 -5.704 1.00 89.19 471 LEU A CA 1
ATOM 3549 C C . LEU A 1 471 ? 8.985 19.325 -4.869 1.00 89.19 471 LEU A C 1
ATOM 3551 O O . LEU A 1 471 ? 9.405 18.286 -4.343 1.00 89.19 471 LEU A O 1
ATOM 3555 N N . THR A 1 472 ? 9.612 20.498 -4.740 1.00 86.19 472 THR A N 1
ATOM 3556 C CA . THR A 1 472 ? 10.889 20.674 -4.032 1.00 86.19 472 THR A CA 1
ATOM 3557 C C . THR A 1 472 ? 10.766 20.453 -2.524 1.00 86.19 472 THR A C 1
ATOM 3559 O O . THR A 1 472 ? 9.708 20.643 -1.920 1.00 86.19 472 THR A O 1
ATOM 3562 N N . GLY A 1 473 ? 11.882 20.068 -1.892 1.00 81.50 473 GLY A N 1
ATOM 3563 C CA . GLY A 1 473 ? 11.931 19.847 -0.447 1.00 81.50 473 GLY A CA 1
ATOM 3564 C C . GLY A 1 473 ? 11.573 21.091 0.361 1.00 81.50 473 GLY A C 1
ATOM 3565 O O . GLY A 1 473 ? 10.797 20.992 1.301 1.00 81.50 473 GLY A O 1
ATOM 3566 N N . GLU A 1 474 ? 12.081 22.260 -0.023 1.00 83.50 474 GLU A N 1
ATOM 3567 C CA . GLU A 1 474 ? 11.843 23.527 0.680 1.00 83.50 474 GLU A CA 1
ATOM 3568 C C . GLU A 1 474 ? 10.350 23.871 0.786 1.00 83.50 474 GLU A C 1
ATOM 3570 O O . GLU A 1 474 ? 9.852 24.126 1.883 1.00 83.50 474 GLU A O 1
ATOM 3575 N N . ALA A 1 475 ? 9.613 23.779 -0.328 1.00 81.81 475 ALA A N 1
ATOM 3576 C CA . ALA A 1 475 ? 8.180 24.062 -0.355 1.00 81.81 475 ALA A CA 1
ATOM 3577 C C . ALA A 1 475 ? 7.381 23.110 0.552 1.00 81.81 475 ALA A C 1
ATOM 3579 O O . ALA A 1 475 ? 6.409 23.518 1.185 1.00 81.81 475 ALA A O 1
ATOM 3580 N N . VAL A 1 476 ? 7.798 21.844 0.639 1.00 85.25 476 VAL A N 1
ATOM 3581 C CA . VAL A 1 476 ? 7.173 20.857 1.530 1.00 85.25 476 VAL A CA 1
ATOM 3582 C C . VAL A 1 476 ? 7.549 21.110 2.987 1.00 85.25 476 VAL A C 1
ATOM 3584 O O . VAL A 1 476 ? 6.674 21.079 3.852 1.00 85.25 476 VAL A O 1
ATOM 3587 N N . HIS A 1 477 ? 8.822 21.409 3.264 1.00 80.62 477 HIS A N 1
ATOM 3588 C CA . HIS A 1 477 ? 9.320 21.707 4.607 1.00 80.62 477 HIS A CA 1
ATOM 3589 C C . HIS A 1 477 ? 8.616 22.903 5.246 1.00 80.62 477 HIS A C 1
ATOM 3591 O O . HIS A 1 477 ? 8.320 22.850 6.436 1.00 80.62 477 HIS A O 1
ATOM 3597 N N . ALA A 1 478 ? 8.288 23.930 4.464 1.00 82.19 478 ALA A N 1
ATOM 3598 C CA . ALA A 1 478 ? 7.588 25.106 4.965 1.00 82.19 478 ALA A CA 1
ATOM 3599 C C . ALA A 1 478 ? 6.111 24.849 5.335 1.00 82.19 478 ALA A C 1
ATOM 3601 O O . ALA A 1 478 ? 5.586 25.525 6.216 1.00 82.19 478 ALA A O 1
ATOM 3602 N N . ALA A 1 479 ? 5.430 23.900 4.677 1.00 89.50 479 ALA A N 1
ATOM 3603 C CA . ALA A 1 479 ? 3.965 23.783 4.745 1.00 89.50 479 ALA A CA 1
ATOM 3604 C C . ALA A 1 479 ? 3.438 22.482 5.384 1.00 89.50 479 ALA A C 1
ATOM 3606 O O . ALA A 1 479 ? 2.343 22.458 5.964 1.00 89.50 479 ALA A O 1
ATOM 3607 N N . PHE A 1 480 ? 4.176 21.377 5.252 1.00 96.00 480 PHE A N 1
ATOM 3608 C CA . PHE A 1 480 ? 3.652 20.030 5.518 1.00 96.00 480 PHE A CA 1
ATOM 3609 C C . PHE A 1 480 ? 4.513 19.190 6.461 1.00 96.00 480 PHE A C 1
ATOM 3611 O O . PHE A 1 480 ? 4.132 18.065 6.778 1.00 96.00 480 PHE A O 1
ATOM 3618 N N . ILE A 1 481 ? 5.649 19.709 6.923 1.00 95.81 481 ILE A N 1
ATOM 3619 C CA . ILE A 1 481 ? 6.538 18.985 7.831 1.00 95.81 481 ILE A CA 1
ATOM 3620 C C . ILE A 1 481 ? 6.212 19.309 9.287 1.00 95.81 481 ILE A C 1
ATOM 3622 O O . ILE A 1 481 ? 6.010 20.459 9.661 1.00 95.81 481 ILE A O 1
ATOM 3626 N N . GLU A 1 482 ? 6.218 18.273 10.114 1.00 94.62 482 GLU A N 1
ATOM 3627 C CA . GLU A 1 482 ? 6.203 18.359 11.571 1.00 94.62 482 GLU A CA 1
ATOM 3628 C C . GLU A 1 482 ? 7.499 17.768 12.140 1.00 94.62 482 GLU A C 1
ATOM 3630 O O . GLU A 1 482 ? 8.132 16.908 11.520 1.00 94.62 482 GLU A O 1
ATOM 3635 N N . SER A 1 483 ? 7.896 18.241 13.321 1.00 95.19 483 SER A N 1
ATOM 3636 C CA . SER A 1 483 ? 9.078 17.767 14.043 1.00 95.19 483 SER A CA 1
ATOM 3637 C C . SER A 1 483 ? 8.648 17.041 15.311 1.00 95.19 483 SER A C 1
ATOM 3639 O O . SER A 1 483 ? 7.840 17.564 16.074 1.00 95.19 483 SER A O 1
ATOM 3641 N N . MET A 1 484 ? 9.204 15.858 15.559 1.00 95.06 484 MET A N 1
ATOM 3642 C CA . MET A 1 484 ? 8.869 15.031 16.720 1.00 95.06 484 MET A CA 1
ATOM 3643 C C . MET A 1 484 ? 10.084 14.230 17.208 1.00 95.06 484 MET A C 1
ATOM 3645 O O . MET A 1 484 ? 10.956 13.892 16.404 1.00 95.06 484 MET A O 1
ATOM 3649 N N . PRO A 1 485 ? 10.165 13.884 18.504 1.00 96.12 485 PRO A N 1
ATOM 3650 C CA . PRO A 1 485 ? 11.159 12.928 18.976 1.00 96.12 485 PRO A CA 1
ATOM 3651 C C . PRO A 1 485 ? 10.865 11.523 18.431 1.00 96.12 485 PRO A C 1
ATOM 3653 O O . PRO A 1 485 ? 9.711 11.141 18.224 1.00 96.12 485 PRO A O 1
ATOM 3656 N N . SER A 1 486 ? 11.913 10.729 18.223 1.00 96.25 486 SER A N 1
ATOM 3657 C CA . SER A 1 486 ? 11.809 9.324 17.832 1.00 96.25 486 SER A CA 1
ATOM 3658 C C . SER A 1 486 ? 12.886 8.473 18.506 1.00 96.25 486 SER A C 1
ATOM 3660 O O . SER A 1 486 ? 13.879 9.000 19.005 1.00 96.25 486 SER A O 1
ATOM 3662 N N . GLY A 1 487 ? 12.741 7.148 18.458 1.00 95.81 487 GLY A N 1
ATOM 3663 C CA . GLY A 1 487 ? 13.780 6.204 18.884 1.00 95.81 487 GLY A CA 1
ATOM 3664 C C . GLY A 1 487 ? 15.044 6.220 18.018 1.00 95.81 487 GLY A C 1
ATOM 3665 O O . GLY A 1 487 ? 15.958 5.445 18.277 1.00 95.81 487 GLY A O 1
ATOM 3666 N N . PHE A 1 488 ? 15.094 7.071 16.991 1.00 93.44 488 PHE A N 1
ATOM 3667 C CA . PHE A 1 488 ? 16.241 7.250 16.105 1.00 93.44 488 PHE A CA 1
ATOM 3668 C C . PHE A 1 488 ? 16.923 8.617 16.267 1.00 93.44 488 PHE A C 1
ATOM 3670 O O . PHE A 1 488 ? 17.977 8.816 15.676 1.00 93.44 488 PHE A O 1
ATOM 3677 N N . GLY A 1 489 ? 16.322 9.554 17.012 1.00 94.50 489 GLY A N 1
ATOM 3678 C CA . GLY A 1 489 ? 16.697 10.975 17.025 1.00 94.50 489 GLY A CA 1
ATOM 3679 C C . GLY A 1 489 ? 15.503 11.890 16.739 1.00 94.50 489 GLY A C 1
ATOM 3680 O O . GLY A 1 489 ? 14.345 11.460 16.798 1.00 94.50 489 GLY A O 1
ATOM 3681 N N . THR A 1 490 ? 15.759 13.157 16.421 1.00 96.19 490 THR A N 1
ATOM 3682 C CA . THR A 1 490 ? 14.709 14.115 16.047 1.00 96.19 490 THR A CA 1
ATOM 3683 C C . THR A 1 490 ? 14.253 13.856 14.619 1.00 96.19 490 THR A C 1
ATOM 3685 O O . THR A 1 490 ? 15.034 13.943 13.672 1.00 96.19 490 THR A O 1
ATOM 3688 N N . LEU A 1 491 ? 12.970 13.546 14.457 1.00 95.06 491 LEU A N 1
ATOM 3689 C CA . LEU A 1 491 ? 12.366 13.213 13.179 1.00 95.06 491 LEU A CA 1
ATOM 3690 C C . LEU A 1 491 ? 11.598 14.411 12.622 1.00 95.06 491 LEU A C 1
ATOM 3692 O O . LEU A 1 491 ? 10.666 14.897 13.261 1.00 95.06 491 LEU A O 1
ATOM 3696 N N . LYS A 1 492 ? 11.941 14.836 11.403 1.00 95.50 492 LYS A N 1
ATOM 3697 C CA . LYS A 1 492 ? 11.121 15.748 10.595 1.00 95.50 492 LYS A CA 1
ATOM 3698 C C . LYS A 1 492 ? 10.455 14.949 9.484 1.00 95.50 492 LYS A C 1
ATOM 3700 O O . LYS A 1 492 ? 11.147 14.359 8.652 1.00 95.50 492 LYS A O 1
ATOM 3705 N N . ALA A 1 493 ? 9.129 14.901 9.483 1.00 95.19 493 ALA A N 1
ATOM 3706 C CA . ALA A 1 493 ? 8.359 14.059 8.571 1.00 95.19 493 ALA A CA 1
ATOM 3707 C C . ALA A 1 493 ? 7.089 14.762 8.085 1.00 95.19 493 ALA A C 1
ATOM 3709 O O . ALA A 1 493 ? 6.601 15.694 8.720 1.00 95.19 493 ALA A O 1
ATOM 3710 N N . VAL A 1 494 ? 6.551 14.308 6.948 1.00 96.31 494 VAL A N 1
ATOM 3711 C CA . VAL A 1 494 ? 5.300 14.848 6.394 1.00 96.31 494 VAL A CA 1
ATOM 3712 C C . VAL A 1 494 ? 4.143 14.468 7.311 1.00 96.31 494 VAL A C 1
ATOM 3714 O O . VAL A 1 494 ? 3.964 13.282 7.612 1.00 96.31 494 VAL A O 1
ATOM 3717 N N . ARG A 1 495 ? 3.378 15.467 7.760 1.00 95.94 495 ARG A N 1
ATOM 3718 C CA . ARG A 1 495 ? 2.166 15.278 8.569 1.00 95.94 495 ARG A CA 1
ATOM 3719 C C . ARG A 1 495 ? 1.069 14.597 7.754 1.00 95.94 495 ARG A C 1
ATOM 3721 O O . ARG A 1 495 ? 1.078 14.683 6.527 1.00 95.94 495 ARG A O 1
ATOM 3728 N N . HIS A 1 496 ? 0.115 13.951 8.417 1.00 97.50 496 HIS A N 1
ATOM 3729 C CA . HIS A 1 496 ? -1.003 13.321 7.713 1.00 97.50 496 HIS A CA 1
ATOM 3730 C C . HIS A 1 496 ? -1.858 14.369 6.979 1.00 97.50 496 HIS A C 1
ATOM 3732 O O . HIS A 1 496 ? -2.136 15.436 7.531 1.00 97.50 496 HIS A O 1
ATOM 3738 N N . SER A 1 497 ? -2.236 14.084 5.733 1.00 97.88 497 SER A N 1
ATOM 3739 C CA . SER A 1 497 ? -2.909 15.035 4.836 1.00 97.88 497 SER A CA 1
ATOM 3740 C C . SER A 1 497 ? -4.431 15.013 4.902 1.00 97.88 497 SER A C 1
ATOM 3742 O O . SER A 1 497 ? -5.055 15.987 4.486 1.00 97.88 497 SER A O 1
ATOM 3744 N N . ALA A 1 498 ? -5.040 13.978 5.492 1.00 98.38 498 ALA A N 1
ATOM 3745 C CA . ALA A 1 498 ? -6.452 14.033 5.859 1.00 98.38 498 ALA A CA 1
ATOM 3746 C C . ALA A 1 498 ? -6.642 14.818 7.162 1.00 98.38 498 ALA A C 1
ATOM 3748 O O . ALA A 1 498 ? -6.282 14.358 8.249 1.00 98.38 498 ALA A O 1
ATOM 3749 N N . LEU A 1 499 ? -7.235 16.006 7.048 1.00 98.31 499 LEU A N 1
ATOM 3750 C CA . LEU A 1 499 ? -7.595 16.854 8.178 1.00 98.31 499 LEU A CA 1
ATOM 3751 C C . LEU A 1 499 ? -9.056 16.608 8.554 1.00 98.31 499 LEU A C 1
ATOM 3753 O O . LEU A 1 499 ? -9.959 16.820 7.747 1.00 98.31 499 LEU A O 1
ATOM 3757 N N . LEU A 1 500 ? -9.272 16.157 9.786 1.00 98.44 500 LEU A N 1
ATOM 3758 C CA . LEU A 1 500 ? -10.586 15.891 10.368 1.00 98.44 500 LEU A CA 1
ATOM 3759 C C . LEU A 1 500 ? -10.936 17.021 11.342 1.00 98.44 500 LEU A C 1
ATOM 3761 O O . LEU A 1 500 ? -10.122 17.350 12.206 1.00 98.44 500 LEU A O 1
ATOM 3765 N N . SER A 1 501 ? -12.126 17.618 11.213 1.00 98.06 501 SER A N 1
ATOM 3766 C CA . SER A 1 501 ? -12.469 18.848 11.949 1.00 98.06 501 SER A CA 1
ATOM 3767 C C . SER A 1 501 ? -12.679 18.671 13.458 1.00 98.06 501 SER A C 1
ATOM 3769 O O . SER A 1 501 ? -12.585 19.655 14.190 1.00 98.06 501 SER A O 1
ATOM 3771 N N . ARG A 1 502 ? -12.940 17.446 13.939 1.00 96.38 502 ARG A N 1
ATOM 3772 C CA . ARG A 1 502 ? -13.144 17.152 15.374 1.00 96.38 502 ARG A CA 1
ATOM 3773 C C . ARG A 1 502 ? -12.077 16.234 15.952 1.00 96.38 502 ARG A C 1
ATOM 3775 O O . ARG A 1 502 ? -11.613 16.465 17.061 1.00 96.38 502 ARG A O 1
ATOM 3782 N N . THR A 1 503 ? -11.681 15.205 15.206 1.00 96.94 503 THR A N 1
ATOM 3783 C CA . THR A 1 503 ? -10.687 14.218 15.648 1.00 96.94 503 THR A CA 1
ATOM 3784 C C . THR A 1 503 ? -9.452 14.260 14.743 1.00 96.94 503 THR A C 1
ATOM 3786 O O . THR A 1 503 ? -9.282 13.358 13.912 1.00 96.94 503 THR A O 1
ATOM 3789 N N . PRO A 1 504 ? -8.610 15.308 14.838 1.00 96.44 504 PRO A N 1
ATOM 3790 C CA . PRO A 1 504 ? -7.434 15.443 13.987 1.00 96.44 504 PRO A CA 1
ATOM 3791 C C . PRO A 1 504 ? -6.497 14.240 14.143 1.00 96.44 504 PRO A C 1
ATOM 3793 O O . PRO A 1 504 ? -6.356 13.659 15.224 1.00 96.44 504 PRO A O 1
ATOM 3796 N N . ALA A 1 505 ? -5.857 13.853 13.040 1.00 95.19 505 ALA A N 1
ATOM 3797 C CA . ALA A 1 505 ? -4.863 12.791 13.054 1.00 95.19 505 ALA A CA 1
ATOM 3798 C C . ALA A 1 505 ? -3.66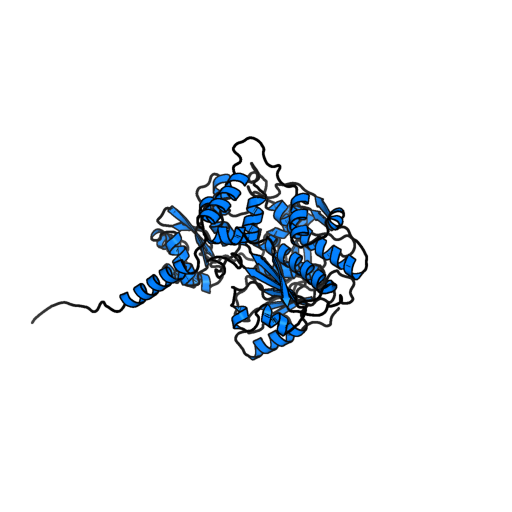2 13.191 13.925 1.00 95.19 505 ALA A C 1
ATOM 3800 O O . ALA A 1 505 ? -3.164 14.311 13.826 1.00 95.19 505 ALA A O 1
ATOM 3801 N N . GLN A 1 506 ? -3.194 12.269 14.766 1.00 93.75 506 GLN A N 1
ATOM 3802 C CA . GLN A 1 506 ? -2.072 12.511 15.676 1.00 93.75 506 GLN A CA 1
ATOM 3803 C C . GLN A 1 506 ? -1.305 11.226 16.000 1.00 93.75 506 GLN A C 1
ATOM 3805 O O . GLN A 1 506 ? -1.858 10.122 15.986 1.00 93.75 506 GLN A O 1
ATOM 3810 N N . TRP A 1 507 ? -0.029 11.366 16.353 1.00 93.69 507 TRP A N 1
ATOM 3811 C CA . TRP A 1 507 ? 0.841 10.242 16.701 1.00 93.69 507 TRP A CA 1
ATOM 3812 C C . TRP A 1 507 ? 0.907 10.065 18.217 1.00 93.69 507 TRP A C 1
ATOM 3814 O O . TRP A 1 507 ? 1.534 10.856 18.912 1.00 93.69 507 TRP A O 1
ATOM 3824 N N . SER A 1 508 ? 0.304 8.997 18.744 1.00 89.81 508 SER A N 1
ATOM 3825 C CA . SER A 1 508 ? 0.391 8.687 20.184 1.00 89.81 508 SER A CA 1
ATOM 3826 C C . SER A 1 508 ? 1.751 8.140 20.609 1.00 89.81 508 SER A C 1
ATOM 3828 O O . SER A 1 508 ? 2.041 8.071 21.800 1.00 89.81 508 SER A O 1
ATOM 3830 N N . ARG A 1 509 ? 2.560 7.678 19.651 1.00 94.56 509 ARG A N 1
ATOM 3831 C CA . ARG A 1 509 ? 3.843 7.020 19.904 1.00 94.56 509 ARG A CA 1
ATOM 3832 C C . ARG A 1 509 ? 4.886 7.474 18.884 1.00 94.56 509 ARG A C 1
ATOM 3834 O O . ARG A 1 509 ? 4.535 7.656 17.713 1.00 94.56 509 ARG A O 1
ATOM 3841 N N . PRO A 1 510 ? 6.154 7.626 19.297 1.00 95.69 510 PRO A N 1
ATOM 3842 C CA . PRO A 1 510 ? 7.243 7.896 18.369 1.00 95.69 510 PRO A CA 1
ATOM 3843 C C . PRO A 1 510 ? 7.473 6.714 17.419 1.00 95.69 510 PRO A C 1
ATOM 3845 O O . PRO A 1 510 ? 7.116 5.577 17.722 1.00 95.69 510 PRO A O 1
ATOM 3848 N N . ALA A 1 511 ? 8.134 6.966 16.287 1.00 95.88 511 ALA A N 1
ATOM 3849 C CA . ALA A 1 511 ? 8.743 5.884 15.517 1.00 95.88 511 ALA A CA 1
ATOM 3850 C C . ALA A 1 511 ? 9.902 5.271 16.320 1.00 95.88 511 ALA A C 1
ATOM 3852 O O . ALA A 1 511 ? 10.713 6.007 16.881 1.00 95.88 511 ALA A O 1
ATOM 3853 N N . MET A 1 512 ? 9.998 3.943 16.358 1.00 96.50 512 MET A N 1
ATOM 3854 C CA . MET A 1 512 ? 11.016 3.212 17.122 1.00 96.50 512 MET A CA 1
ATOM 3855 C C . MET A 1 512 ? 11.712 2.157 16.248 1.00 96.50 512 MET A C 1
ATOM 3857 O O . MET A 1 512 ? 11.101 1.675 15.286 1.00 96.50 512 MET A O 1
ATOM 3861 N N . PRO A 1 513 ? 12.959 1.759 16.572 1.00 95.38 513 PRO A N 1
ATOM 3862 C CA . PRO A 1 513 ? 13.599 0.592 15.968 1.00 95.38 513 PRO A CA 1
ATOM 3863 C C . PRO A 1 513 ? 12.705 -0.658 15.999 1.00 95.38 513 PRO A C 1
ATOM 3865 O O . PRO A 1 513 ? 11.828 -0.814 16.852 1.00 95.38 513 PRO A O 1
ATOM 3868 N N . LEU A 1 514 ? 12.900 -1.578 15.052 1.00 95.06 514 LEU A N 1
ATOM 3869 C CA . LEU A 1 514 ? 12.197 -2.863 15.102 1.00 95.06 514 LEU A CA 1
ATOM 3870 C C . LEU A 1 514 ? 12.623 -3.634 16.358 1.00 95.06 514 LEU A C 1
ATOM 3872 O O . LEU A 1 514 ? 13.804 -3.658 16.696 1.00 95.06 514 LEU A O 1
ATOM 3876 N N . GLY A 1 515 ? 11.659 -4.253 17.041 1.00 96.12 515 GLY A N 1
ATOM 3877 C CA . GLY A 1 515 ? 11.924 -5.006 18.269 1.00 96.12 515 GLY A CA 1
ATOM 3878 C C . GLY A 1 515 ? 11.997 -4.176 19.551 1.00 96.12 515 GLY A C 1
ATOM 3879 O O . GLY A 1 515 ? 12.296 -4.741 20.596 1.00 96.12 515 GLY A O 1
ATOM 3880 N N . SER A 1 516 ? 11.722 -2.868 19.511 1.00 97.12 516 SER A N 1
ATOM 3881 C CA . SER A 1 516 ? 11.804 -2.009 20.703 1.00 97.12 516 SER A CA 1
ATOM 3882 C C . SER A 1 516 ? 10.761 -2.308 21.783 1.00 97.12 516 SER A C 1
ATOM 3884 O O . SER A 1 516 ? 10.897 -1.811 22.898 1.00 97.12 516 SER A O 1
ATOM 3886 N N . HIS A 1 517 ? 9.723 -3.087 21.478 1.00 97.69 517 HIS A N 1
ATOM 3887 C CA . HIS A 1 517 ? 8.619 -3.353 22.392 1.00 97.69 517 HIS A CA 1
ATOM 3888 C C . HIS A 1 517 ? 8.411 -4.858 22.607 1.00 97.69 517 HIS A C 1
ATOM 3890 O O . HIS A 1 517 ? 8.645 -5.663 21.693 1.00 97.69 517 HIS A O 1
ATOM 3896 N N . PRO A 1 518 ? 7.922 -5.262 23.794 1.00 96.69 518 PRO A N 1
ATOM 3897 C CA . PRO A 1 518 ? 7.497 -6.635 24.027 1.00 96.69 518 PRO A CA 1
ATOM 3898 C C . PRO A 1 518 ? 6.338 -7.012 23.097 1.00 96.69 518 PRO A C 1
ATOM 3900 O O . PRO A 1 518 ? 5.501 -6.178 22.751 1.00 96.69 518 PRO A O 1
ATOM 3903 N N . ALA A 1 519 ? 6.261 -8.287 22.724 1.00 96.19 519 ALA A N 1
ATOM 3904 C CA . ALA A 1 519 ? 5.160 -8.840 21.939 1.00 96.19 519 ALA A CA 1
ATOM 3905 C C . ALA A 1 519 ? 3.920 -9.063 22.826 1.00 96.19 519 ALA A C 1
ATOM 3907 O O . ALA A 1 519 ? 3.520 -10.193 23.108 1.00 96.19 519 ALA A O 1
ATOM 3908 N N . GLN A 1 520 ? 3.342 -7.951 23.284 1.00 95.25 520 GLN A N 1
ATOM 3909 C CA . GLN A 1 520 ? 2.126 -7.862 24.087 1.00 95.25 520 GLN A CA 1
ATOM 3910 C C . GLN A 1 520 ? 1.362 -6.580 23.734 1.00 95.25 520 GLN A C 1
ATOM 3912 O O . GLN A 1 520 ? 1.951 -5.593 23.289 1.00 95.25 520 GLN A O 1
ATOM 3917 N N . TRP A 1 521 ? 0.052 -6.576 23.968 1.00 94.44 521 TRP A N 1
ATOM 3918 C CA . TRP A 1 521 ? -0.749 -5.369 23.803 1.00 94.44 521 TRP A CA 1
ATOM 3919 C C . TRP A 1 521 ? -0.524 -4.387 24.958 1.00 94.44 521 TRP A C 1
ATOM 3921 O O . TRP A 1 521 ? -0.378 -4.823 26.103 1.00 94.44 521 TRP A O 1
ATOM 3931 N N . PRO A 1 522 ? -0.554 -3.069 24.697 1.00 89.50 522 PRO A N 1
ATOM 3932 C CA . PRO A 1 522 ? -0.704 -2.101 25.767 1.00 89.50 522 PRO A CA 1
ATOM 3933 C C . PRO A 1 522 ? -2.075 -2.274 26.444 1.00 89.50 522 PRO A C 1
ATOM 3935 O O . PRO A 1 522 ? -2.998 -2.918 25.914 1.00 89.50 522 PRO A O 1
ATOM 3938 N N . VAL A 1 523 ? -2.208 -1.679 27.630 1.00 84.00 523 VAL A N 1
ATOM 3939 C CA . VAL A 1 523 ? -3.524 -1.460 28.244 1.00 84.00 523 VAL A CA 1
ATOM 3940 C C . VAL A 1 523 ? -4.365 -0.678 27.236 1.00 84.00 523 VAL A C 1
ATOM 3942 O O . VAL A 1 523 ? -3.861 0.284 26.656 1.00 84.00 523 VAL A O 1
ATOM 3945 N N . ARG A 1 524 ? -5.601 -1.130 26.978 1.00 76.31 524 ARG A N 1
ATOM 3946 C CA . ARG A 1 524 ? -6.509 -0.404 26.083 1.00 76.31 524 ARG A CA 1
ATOM 3947 C C . ARG A 1 524 ? -6.727 0.986 26.678 1.00 76.31 524 ARG A C 1
ATOM 3949 O O . ARG A 1 524 ? -7.138 1.085 27.831 1.00 76.31 524 ARG A O 1
ATOM 3956 N N . SER A 1 525 ? -6.351 1.994 25.897 1.00 59.12 525 SER A N 1
ATOM 3957 C CA . SER A 1 525 ? -6.549 3.417 26.170 1.00 59.12 525 SER A CA 1
ATOM 3958 C C . SER A 1 525 ? -8.019 3.780 26.199 1.00 59.12 525 SER A C 1
ATOM 3960 O O . SER A 1 525 ? -8.711 3.292 25.271 1.00 59.12 525 SER A O 1
#

Sequence (525 aa):
MAAVAMNTAPAVRGSMAAIAFLSAIMTWSRKVQHDPEKCAAVFRKDRTQNNNPKGREAAMQSPADILEGIWTSAGGDKAALARVRLTGEEPQIPSSFRVAVAGQTTIAAAGLAAAEITRLRSGEVQDVHVDMRHAVAECRSERYLRLDDKPPPPARDAIAGVYSTGDGRFVRCHTDFPHHRDAVCKVLACEAEREKVQAALMRWKGEDFETAAYAAGGVVALMRSHDEWSALPQACALAELPLISIEKIGEAPPKPWPEGDRPLAGLRVLDLSRVIAGPVAGRTLAAHGADVLLVSGPELPAIPWLTIDTGRGKLTTFIELKSEAGRAQMRALLKDVDIFSQGYRPHALAALGFSPEEAAKINPGIVYVTLSAYGHAGPWAERRGFDSLVQTTTGFNHAEGKAAGIDGPKELPAQILDHATGYLMAFGAMMARARQAREGGSWHVRVSLAQTGRWLWNLGRLDGGLDTPDLTGEAVHAAFIESMPSGFGTLKAVRHSALLSRTPAQWSRPAMPLGSHPAQWPVRS